Protein AF-A0A8K1GKR3-F1 (afdb_monomer_lite)

Organism: NCBI:txid364589

Foldseek 3Di:
DDDDDDPPDPPVVVVVVVVPQPPAQQLCVLQDDPVLQLVLLCLQVVDHCVDPSSNVSSVLLRVLCVVVQADKAWPPCSVVLSVLLVVLSVQLSVCRPVDDSNVSSNVSSVSSVVSSVPGDHQDDDDDDAFWANSNWIQRSRVRDIDTDLHYQEDDEAEDEDEAFDKDKDFQDDPHDDDPPWAKWKWWDAQEDDPPPVRTDTDDADPVCRRMRIDGGDGFTKMWMWTHDPVDTGHIYIYGYDYDDDDDDDDDDDDDPDPDDDDDDDDDDDDDDDDDDDDDDDDDDDDDDDDDDDPPDPDDDDDDDDDDPPPPPQFAQFQVPPDQPDAWAWGWHNHPPGGIYIFTFAQDDDPGRDTDQFDDDQADSDQQQDDLVCQQCKDDHRRHGIHRHLVVQQSSCVVAFDKDKDWDADPVRDIWIKIFSGWHFDDVVLQRFTATHDIDIRDDPQQCDPDQQAHLHRAHKFHLHRAREQAPDRLCVQQPHIGRGHVHHPDDPSHYHPSNPDDPDPPDDDDDDDDPDDFQQDDPVDQQCKDDDPVDDIRRHLVVQQSVCVVAFKKKKKWFQFLVRDIWIKIFSGWHFDDVVLQRFTATHDIDIRADPQADDPDQQRHLHRAHKFHLHRAREQDPDRLCVVQPHIGRHHVRYQADQSHPQQGHHHPRHGGGTPHMDMDMDHDDDD

Structure (mmCIF, N/CA/C/O backbone):
data_AF-A0A8K1GKR3-F1
#
_entry.id   AF-A0A8K1GKR3-F1
#
loop_
_atom_site.group_PDB
_atom_site.id
_atom_site.type_symbol
_atom_site.label_atom_id
_atom_site.label_alt_id
_atom_site.label_comp_id
_atom_site.label_asym_id
_atom_site.label_entity_id
_atom_site.label_seq_id
_atom_site.pdbx_PDB_ins_code
_atom_site.Cartn_x
_atom_site.Cartn_y
_atom_site.Cartn_z
_atom_site.occupancy
_atom_site.B_iso_or_equiv
_atom_site.auth_seq_id
_atom_site.auth_comp_id
_atom_site.auth_asym_id
_atom_site.auth_atom_id
_atom_site.pdbx_PDB_model_num
ATOM 1 N N . MET A 1 1 ? -9.584 47.065 54.182 1.00 30.50 1 MET A N 1
ATOM 2 C CA . MET A 1 1 ? -9.390 47.820 52.928 1.00 30.50 1 MET A CA 1
ATOM 3 C C . MET A 1 1 ? -9.698 46.890 51.773 1.00 30.50 1 MET A C 1
ATOM 5 O O . MET A 1 1 ? -9.042 45.868 51.638 1.00 30.50 1 MET A O 1
ATOM 9 N N . LEU A 1 2 ? -10.759 47.202 51.033 1.00 38.72 2 LEU A N 1
ATOM 10 C CA . LEU A 1 2 ? -11.121 46.535 49.786 1.00 38.72 2 LEU A CA 1
ATOM 11 C C . LEU A 1 2 ? -10.154 46.986 48.682 1.00 38.72 2 LEU A C 1
ATOM 13 O O . LEU A 1 2 ? -9.875 48.177 48.574 1.00 38.72 2 LEU A O 1
ATOM 17 N N . ALA A 1 3 ? -9.690 46.046 47.862 1.00 27.48 3 ALA A N 1
ATOM 18 C CA . ALA A 1 3 ? -9.060 46.302 46.568 1.00 27.48 3 ALA A CA 1
ATOM 19 C C . ALA A 1 3 ? -9.563 45.248 45.555 1.00 27.48 3 ALA A C 1
ATOM 21 O O . ALA A 1 3 ? -9.952 44.154 45.969 1.00 27.48 3 ALA A O 1
ATOM 22 N N . PRO A 1 4 ? -9.658 45.590 44.259 1.00 32.97 4 PRO A N 1
ATOM 23 C CA . PRO A 1 4 ? -10.808 45.244 43.431 1.00 32.97 4 PRO A CA 1
ATOM 24 C C . PRO A 1 4 ? -10.613 44.043 42.496 1.00 32.97 4 PRO A C 1
ATOM 26 O O . PRO A 1 4 ? -9.506 43.678 42.108 1.00 32.97 4 PRO A O 1
ATOM 29 N N . TRP A 1 5 ? -11.757 43.480 42.103 1.00 31.83 5 TRP A N 1
ATOM 30 C CA . TRP A 1 5 ? -11.972 42.526 41.013 1.00 31.83 5 TRP A CA 1
ATOM 31 C C . TRP A 1 5 ? -11.279 42.942 39.699 1.00 31.83 5 TRP A C 1
ATOM 33 O O . TRP A 1 5 ? -11.442 44.075 39.248 1.00 31.83 5 TRP A O 1
ATOM 43 N N . ASN A 1 6 ? -10.597 41.998 39.035 1.00 28.55 6 ASN A N 1
ATOM 44 C CA . ASN A 1 6 ? -10.108 42.140 37.658 1.00 28.55 6 ASN A CA 1
ATOM 45 C C . ASN A 1 6 ? -10.473 40.885 36.820 1.00 28.55 6 ASN A C 1
ATOM 47 O O . ASN A 1 6 ? -10.028 39.785 37.159 1.00 28.55 6 ASN A O 1
ATOM 51 N N . PRO A 1 7 ? -11.274 41.004 35.740 1.00 40.09 7 PRO A N 1
ATOM 52 C CA . PRO A 1 7 ? -11.783 39.878 34.960 1.00 40.09 7 PRO A CA 1
ATOM 53 C C . PRO A 1 7 ? -10.859 39.558 33.773 1.00 40.09 7 PRO A C 1
ATOM 55 O O . PRO A 1 7 ? -11.177 39.858 32.625 1.00 40.09 7 PRO A O 1
ATOM 58 N N . ARG A 1 8 ? -9.689 38.956 34.026 1.00 36.69 8 ARG A N 1
ATOM 59 C CA . ARG A 1 8 ? -8.776 38.489 32.959 1.00 36.69 8 ARG A CA 1
ATOM 60 C C . ARG A 1 8 ? -8.017 37.214 33.334 1.00 36.69 8 ARG A C 1
ATOM 62 O O . ARG A 1 8 ? -6.800 37.238 33.446 1.00 36.69 8 ARG A O 1
ATOM 69 N N . ASN A 1 9 ? -8.742 36.119 33.561 1.00 37.38 9 ASN A N 1
ATOM 70 C CA . ASN A 1 9 ? -8.345 34.735 33.240 1.00 37.38 9 ASN A CA 1
ATOM 71 C C . ASN A 1 9 ? -9.255 33.744 33.986 1.00 37.38 9 ASN A C 1
ATOM 73 O O . ASN A 1 9 ? -8.942 33.366 35.118 1.00 37.38 9 ASN A O 1
ATOM 77 N N . PRO A 1 10 ? -10.349 33.257 33.374 1.00 37.53 10 PRO A N 1
ATOM 78 C CA . PRO A 1 10 ? -11.106 32.145 33.952 1.00 37.53 10 PRO A CA 1
ATOM 79 C C . PRO A 1 10 ? -10.296 30.831 33.961 1.00 37.53 10 PRO A C 1
ATOM 81 O O . PRO A 1 10 ? -10.613 29.924 34.722 1.00 37.53 10 PRO A O 1
ATOM 84 N N . GLY A 1 11 ? -9.216 30.738 33.172 1.00 36.31 11 GLY A N 1
ATOM 85 C CA . GLY A 1 11 ? -8.363 29.548 33.095 1.00 36.31 11 GLY A CA 1
ATOM 86 C C . GLY A 1 11 ? -7.438 29.347 34.299 1.00 36.31 11 GLY A C 1
ATOM 87 O O . GLY A 1 11 ? -7.294 28.224 34.766 1.00 36.31 11 GLY A O 1
ATOM 88 N N . LEU A 1 12 ? -6.841 30.407 34.857 1.00 38.41 12 LEU A N 1
ATOM 89 C CA . LEU A 1 12 ? -5.806 30.244 35.891 1.00 38.41 12 LEU A CA 1
ATOM 90 C C . LEU A 1 12 ? -6.378 29.766 37.236 1.00 38.41 12 LEU A C 1
ATOM 92 O O . LEU A 1 12 ? -5.749 28.972 37.929 1.00 38.41 12 LEU A O 1
ATOM 96 N N . TRP A 1 13 ? -7.598 30.187 37.580 1.00 37.69 13 TRP A N 1
ATOM 97 C CA . TRP A 1 13 ? -8.272 29.749 38.806 1.00 37.69 13 TRP A CA 1
ATOM 98 C C . TRP A 1 13 ? -8.738 28.293 38.737 1.00 37.69 13 TRP A C 1
ATOM 100 O O . TRP A 1 13 ? -8.662 27.593 39.743 1.00 37.69 13 TRP A O 1
ATOM 110 N N . LEU A 1 14 ? -9.135 27.802 37.556 1.00 40.41 14 LEU A N 1
ATOM 111 C CA . LEU A 1 14 ? -9.423 26.379 37.350 1.00 40.41 14 LEU A CA 1
ATOM 112 C C . LEU A 1 14 ? -8.159 25.518 37.470 1.00 40.41 14 LEU A C 1
ATOM 114 O O . LEU A 1 14 ? -8.224 24.450 38.068 1.00 40.41 14 LEU A O 1
ATOM 118 N N . TRP A 1 15 ? -7.010 25.992 36.980 1.00 37.34 15 TRP A N 1
ATOM 119 C CA . TRP A 1 15 ? -5.732 25.279 37.097 1.00 37.34 15 TRP A CA 1
ATOM 120 C C . TRP A 1 15 ? -5.190 25.238 38.534 1.00 37.34 15 TRP A C 1
ATOM 122 O O . TRP A 1 15 ? -4.672 24.203 38.950 1.00 37.34 15 TRP A O 1
ATOM 132 N N . VAL A 1 16 ? -5.365 26.308 39.320 1.00 40.97 16 VAL A N 1
ATOM 133 C CA . VAL A 1 16 ? -4.982 26.345 40.748 1.00 40.97 16 VAL A CA 1
ATOM 134 C C . VAL A 1 16 ? -5.931 25.504 41.618 1.00 40.97 16 VAL A C 1
ATOM 136 O O . VAL A 1 16 ? -5.480 24.816 42.527 1.00 40.97 16 VAL A O 1
ATOM 139 N N . LEU A 1 17 ? -7.232 25.458 41.304 1.00 40.91 17 LEU A N 1
ATOM 140 C CA . LEU A 1 17 ? -8.172 24.521 41.943 1.00 40.91 17 LEU A CA 1
ATOM 141 C C . LEU A 1 17 ? -7.903 23.054 41.553 1.00 40.91 17 LEU A C 1
ATOM 143 O O . LEU A 1 17 ? -8.080 22.164 42.381 1.00 40.91 17 LEU A O 1
ATOM 147 N N . MET A 1 18 ? -7.437 22.798 40.325 1.00 38.41 18 MET A N 1
ATOM 148 C CA . MET A 1 18 ? -7.077 21.460 39.831 1.00 38.41 18 MET A CA 1
ATOM 149 C C . MET A 1 18 ? -5.752 20.931 40.402 1.00 38.41 18 MET A C 1
ATOM 151 O O . MET A 1 18 ? -5.595 19.722 40.514 1.00 38.41 18 MET A O 1
ATOM 155 N N . SER A 1 19 ? -4.819 21.799 40.807 1.00 37.34 19 SER A N 1
ATOM 156 C CA . SER A 1 19 ? -3.506 21.393 41.350 1.00 37.34 19 SER A CA 1
ATOM 157 C C . SER A 1 19 ? -3.509 21.092 42.858 1.00 37.34 19 SER A C 1
ATOM 159 O O . SER A 1 19 ? -2.529 20.560 43.375 1.00 37.34 19 SER A O 1
ATOM 161 N N . TYR A 1 20 ? -4.625 21.345 43.553 1.00 42.84 20 TYR A N 1
ATOM 162 C CA . TYR A 1 20 ? -4.854 20.934 44.948 1.00 42.84 20 TYR A CA 1
ATOM 163 C C . TYR A 1 20 ? -5.808 19.737 45.102 1.00 42.84 20 TYR A C 1
ATOM 165 O O . TYR A 1 20 ? -6.051 19.284 46.224 1.00 42.84 20 TYR A O 1
ATOM 173 N N . LEU A 1 21 ? -6.335 19.195 44.001 1.00 45.22 21 LEU A N 1
ATOM 174 C CA . LEU A 1 21 ? -7.170 17.997 44.016 1.00 45.22 21 LEU A CA 1
ATOM 175 C C . LEU A 1 21 ? -6.297 16.770 43.703 1.00 45.22 21 LEU A C 1
ATOM 177 O O . LEU A 1 21 ? -5.624 16.762 42.675 1.00 45.22 21 LEU A O 1
ATOM 181 N N . PRO A 1 22 ? -6.276 15.733 44.565 1.00 46.94 22 PRO A N 1
ATOM 182 C CA . PRO A 1 22 ? -5.574 14.492 44.252 1.00 46.94 22 PRO A CA 1
ATOM 183 C C . PRO A 1 22 ? -6.150 13.923 42.957 1.00 46.94 22 PRO A C 1
ATOM 185 O O . PRO A 1 22 ? -7.371 13.943 42.810 1.00 46.94 22 PRO A O 1
ATOM 188 N N . GLU A 1 23 ? -5.278 13.451 42.057 1.00 52.91 23 GLU A N 1
ATOM 189 C CA . GLU A 1 23 ? -5.589 12.781 40.785 1.00 52.91 23 GLU A CA 1
ATOM 190 C C . GLU A 1 23 ? -6.973 12.125 40.812 1.00 52.91 23 GLU A C 1
ATOM 192 O O . GLU A 1 23 ? -7.168 11.035 41.359 1.00 52.91 23 GLU A O 1
ATOM 197 N N . VAL A 1 24 ? -7.983 12.841 40.315 1.00 56.19 24 VAL A N 1
ATOM 198 C CA . VAL A 1 24 ? -9.355 12.378 40.474 1.00 56.19 24 VAL A CA 1
ATOM 199 C C . VAL A 1 24 ? -9.595 11.308 39.430 1.00 56.19 24 VAL A C 1
ATOM 201 O O . VAL A 1 24 ? -9.512 11.560 38.230 1.00 56.19 24 VAL A O 1
ATOM 204 N N . HIS A 1 25 ? -9.924 10.109 39.893 1.00 63.22 25 HIS A N 1
ATOM 205 C CA . HIS A 1 25 ? -10.201 9.000 39.004 1.00 63.22 25 HIS A CA 1
ATOM 206 C C . HIS A 1 25 ? -11.450 9.296 38.136 1.00 63.22 25 HIS A C 1
ATOM 208 O O . HIS A 1 25 ? -12.525 9.546 38.700 1.00 63.22 25 HIS A O 1
ATOM 214 N N . PRO A 1 26 ? -11.361 9.258 36.790 1.00 65.81 26 PRO A N 1
ATOM 215 C CA . PRO A 1 26 ? -12.406 9.792 35.907 1.00 65.81 26 PRO A CA 1
ATOM 216 C C . PRO A 1 26 ? -13.782 9.142 36.083 1.00 65.81 26 PRO A C 1
ATOM 218 O O . PRO A 1 26 ? -14.807 9.813 36.013 1.00 65.81 26 PRO A O 1
ATOM 221 N N . CYS A 1 27 ? -13.808 7.850 36.412 1.00 70.81 27 CYS A N 1
ATOM 222 C CA . CYS A 1 27 ? -15.052 7.103 36.576 1.00 70.81 27 CYS A CA 1
ATOM 223 C C . CYS A 1 27 ? -15.935 7.635 37.720 1.00 70.81 27 CYS A C 1
ATOM 225 O O . CYS A 1 27 ? -17.157 7.701 37.594 1.00 70.81 27 CYS A O 1
ATOM 227 N N . LEU A 1 28 ? -15.323 8.101 38.817 1.00 71.25 28 LEU A N 1
ATOM 228 C CA . LEU A 1 28 ? -16.062 8.722 39.921 1.00 71.25 28 LEU A CA 1
ATOM 229 C C . LEU A 1 28 ? -16.623 10.095 39.544 1.00 71.25 28 LEU A C 1
ATOM 231 O O . LEU A 1 28 ? -17.645 10.500 40.091 1.00 71.25 28 LEU A O 1
ATOM 235 N N . LEU A 1 29 ? -15.966 10.818 38.631 1.00 69.12 29 LEU A N 1
ATOM 236 C CA . LEU A 1 29 ? -16.455 12.104 38.130 1.00 69.12 29 LEU A CA 1
ATOM 237 C C . LEU A 1 29 ? -17.668 11.943 37.214 1.00 69.12 29 LEU A C 1
ATOM 239 O O . LEU A 1 29 ? -18.506 12.841 37.183 1.00 69.12 29 LEU A O 1
ATOM 243 N N . CYS A 1 30 ? -17.803 10.809 36.520 1.00 70.12 30 CYS A N 1
ATOM 244 C CA . CYS A 1 30 ? -18.956 10.566 35.652 1.00 70.12 30 CYS A CA 1
ATOM 245 C C . CYS A 1 30 ? -20.280 10.447 36.423 1.00 70.12 30 CYS A C 1
ATOM 247 O O . CYS A 1 30 ? -21.339 10.690 35.841 1.00 70.12 30 CYS A O 1
ATOM 249 N N . PHE A 1 31 ? -20.227 10.059 37.704 1.00 69.38 31 PHE A N 1
ATOM 250 C CA . PHE A 1 31 ? -21.412 9.665 38.477 1.00 69.38 31 PHE A CA 1
ATOM 251 C C . PHE A 1 31 ? -21.577 10.381 39.824 1.00 69.38 31 PHE A C 1
ATOM 253 O O . PHE A 1 31 ? -22.668 10.339 40.386 1.00 69.38 31 PHE A O 1
ATOM 260 N N . GLY A 1 32 ? -20.553 11.087 40.317 1.00 66.75 32 GLY A N 1
ATOM 261 C CA . GLY A 1 32 ? -20.616 11.842 41.568 1.00 66.75 32 GLY A CA 1
ATOM 262 C C . GLY A 1 32 ? -19.742 13.098 41.557 1.00 66.75 32 GLY A C 1
ATOM 263 O O . GLY A 1 32 ? -18.604 13.111 41.076 1.00 66.75 32 GLY A O 1
ATOM 264 N N . SER A 1 33 ? -20.256 14.182 42.134 1.00 67.00 33 SER A N 1
ATOM 265 C CA . SER A 1 33 ? -19.525 15.449 42.227 1.00 67.00 33 SER A CA 1
ATOM 266 C C . SER A 1 33 ? -18.363 15.369 43.226 1.00 67.00 33 SER A C 1
ATOM 268 O O . SER A 1 33 ? -18.388 14.609 44.197 1.00 67.00 33 SER A O 1
ATOM 270 N N . VAL A 1 34 ? -17.352 16.221 43.032 1.00 70.88 34 VAL A N 1
ATOM 271 C CA . VAL A 1 34 ? -16.257 16.418 44.005 1.00 70.88 34 VAL A CA 1
ATOM 272 C C . VAL A 1 34 ? -16.812 16.790 45.389 1.00 70.88 34 VAL A C 1
ATOM 274 O O . VAL A 1 34 ? -16.320 16.313 46.410 1.00 70.88 34 VAL A O 1
ATOM 277 N N . LEU A 1 35 ? -17.894 17.576 45.416 1.00 71.88 35 LEU A N 1
ATOM 278 C CA . LEU A 1 35 ? -18.582 18.019 46.629 1.00 71.88 35 LEU A CA 1
ATOM 279 C C . LEU A 1 35 ? -19.182 16.860 47.434 1.00 71.88 35 LEU A C 1
ATOM 281 O O . LEU A 1 35 ? -19.072 16.859 48.656 1.00 71.88 35 LEU A O 1
ATOM 285 N N . GLN A 1 36 ? -19.789 15.869 46.778 1.00 74.00 36 GLN A N 1
ATOM 286 C CA . GLN A 1 36 ? -20.365 14.704 47.464 1.00 74.00 36 GLN A CA 1
ATOM 287 C C . GLN A 1 36 ? -19.289 13.873 48.174 1.00 74.00 36 GLN A C 1
ATOM 289 O O . GLN A 1 36 ? -19.472 13.496 49.327 1.00 74.00 36 GLN A O 1
ATOM 294 N N . ARG A 1 37 ? -18.126 13.668 47.544 1.00 76.38 37 ARG A N 1
ATOM 295 C CA . ARG A 1 37 ? -17.004 12.937 48.163 1.00 76.38 37 ARG A CA 1
ATOM 296 C C . ARG A 1 37 ? -16.386 13.697 49.335 1.00 76.38 37 ARG A C 1
ATOM 298 O O . ARG A 1 37 ? -16.049 13.100 50.353 1.00 76.38 37 ARG A O 1
ATOM 305 N N . ALA A 1 38 ? -16.265 15.018 49.205 1.00 77.38 38 ALA A N 1
ATOM 306 C CA . ALA A 1 38 ? -15.766 15.866 50.283 1.00 77.38 38 ALA A CA 1
ATOM 307 C C . ALA A 1 38 ? -16.698 15.859 51.507 1.00 77.38 38 ALA A C 1
ATOM 309 O O . ALA A 1 38 ? -16.201 15.864 52.635 1.00 77.38 38 ALA A O 1
ATOM 310 N N . ARG A 1 39 ? -18.023 15.812 51.285 1.00 79.75 39 ARG A N 1
ATOM 311 C CA . ARG A 1 39 ? -19.028 15.644 52.349 1.00 79.75 39 ARG A CA 1
ATOM 312 C C . ARG A 1 39 ? -18.885 14.289 53.032 1.00 79.75 39 ARG A C 1
ATOM 314 O O . ARG A 1 39 ? -18.641 14.282 54.226 1.00 79.75 39 ARG A O 1
ATOM 321 N N . LEU A 1 40 ? -18.862 13.193 52.272 1.00 79.56 40 LEU A N 1
ATOM 322 C CA . LEU A 1 40 ? -18.666 11.846 52.819 1.00 79.56 40 LEU A CA 1
ATOM 323 C C . LEU A 1 40 ? -17.416 11.754 53.712 1.00 79.56 40 LEU A C 1
ATOM 325 O O . LEU A 1 40 ? -17.492 11.294 54.844 1.00 79.56 40 LEU A O 1
ATOM 329 N N . CYS A 1 41 ? -16.265 12.257 53.250 1.00 82.62 41 CYS A N 1
ATOM 330 C CA . CYS A 1 41 ? -15.050 12.243 54.070 1.00 82.62 41 CYS A CA 1
ATOM 331 C C . CYS A 1 41 ? -15.140 13.132 55.310 1.00 82.62 41 CYS A C 1
ATOM 333 O O . CYS A 1 41 ? -14.573 12.786 56.344 1.00 82.62 41 CYS A O 1
ATOM 335 N N . ARG A 1 42 ? -15.848 14.262 55.239 1.00 83.31 42 ARG A N 1
ATOM 336 C CA . ARG A 1 42 ? -16.098 15.104 56.413 1.00 83.31 42 ARG A CA 1
ATOM 337 C C . ARG A 1 42 ? -17.008 14.389 57.408 1.00 83.31 42 ARG A C 1
ATOM 339 O O . ARG A 1 42 ? -16.738 14.450 58.597 1.00 83.31 42 ARG A O 1
ATOM 346 N N . ASP A 1 43 ? -18.028 13.690 56.932 1.00 81.69 43 ASP A N 1
ATOM 347 C CA . ASP A 1 43 ? -19.003 13.013 57.785 1.00 81.69 43 ASP A CA 1
ATOM 348 C C . ASP A 1 43 ? -18.397 11.735 58.418 1.00 81.69 43 ASP A C 1
ATOM 350 O O . ASP A 1 43 ? -18.752 11.364 59.533 1.00 81.69 43 ASP A O 1
ATOM 354 N N . ILE A 1 44 ? -17.394 11.121 57.772 1.00 79.88 44 ILE A N 1
ATOM 355 C CA . ILE A 1 44 ? -16.611 9.997 58.319 1.00 79.88 44 ILE A CA 1
ATOM 356 C C . ILE A 1 44 ? -15.532 10.452 59.309 1.00 79.88 44 ILE A C 1
ATOM 358 O O . ILE A 1 44 ? -15.322 9.814 60.337 1.00 79.88 44 ILE A O 1
ATOM 362 N N . THR A 1 45 ? -14.804 11.525 58.991 1.00 80.50 45 THR A N 1
ATOM 363 C CA . THR A 1 45 ? -13.650 11.965 59.799 1.00 80.50 45 THR A CA 1
ATOM 364 C C . THR A 1 45 ? -14.009 13.011 60.851 1.00 80.50 45 THR A C 1
ATOM 366 O O . THR A 1 45 ? -13.222 13.248 61.760 1.00 80.50 45 THR A O 1
ATOM 369 N N . GLY A 1 46 ? -15.166 13.669 60.725 1.00 79.12 46 GLY A N 1
ATOM 370 C CA . GLY A 1 46 ? -15.550 14.844 61.512 1.00 79.12 46 GLY A CA 1
ATOM 371 C C . GLY A 1 46 ? -14.728 16.104 61.199 1.00 79.12 46 GLY A C 1
ATOM 372 O O . GLY A 1 46 ? -14.840 17.099 61.911 1.00 79.12 46 GLY A O 1
ATOM 373 N N . LEU A 1 47 ? -13.875 16.073 60.167 1.00 79.06 47 LEU A N 1
ATOM 374 C CA . LEU A 1 47 ? -12.812 17.056 59.937 1.00 79.06 47 LEU A CA 1
ATOM 375 C C . LEU A 1 47 ? -12.970 17.763 58.581 1.00 79.06 47 LEU A C 1
ATOM 377 O O . LEU A 1 47 ? -13.551 17.229 57.638 1.00 79.06 47 LEU A O 1
ATOM 381 N N . PHE A 1 48 ? -12.463 18.994 58.479 1.00 76.31 48 PHE A N 1
ATOM 382 C CA . PHE A 1 48 ? -12.542 19.811 57.261 1.00 76.31 48 PHE A CA 1
ATOM 383 C C . PHE A 1 48 ? -11.457 19.447 56.229 1.00 76.31 48 PHE A C 1
ATOM 385 O O . PHE A 1 48 ? -10.468 18.790 56.549 1.00 76.31 48 PHE A O 1
ATOM 392 N N . VAL A 1 49 ? -11.641 19.916 54.989 1.00 66.00 49 VAL A N 1
ATOM 393 C CA . VAL A 1 49 ? -10.893 19.516 53.775 1.00 66.00 49 VAL A CA 1
ATOM 394 C C . VAL A 1 49 ? -9.365 19.645 53.887 1.00 66.00 49 VAL A C 1
ATOM 396 O O . VAL A 1 49 ? -8.627 18.871 53.276 1.00 66.00 49 VAL A O 1
ATOM 399 N N . ASP A 1 50 ? -8.865 20.583 54.691 1.00 69.94 50 ASP A N 1
ATOM 400 C CA . ASP A 1 50 ? -7.424 20.815 54.835 1.00 69.94 50 ASP A CA 1
ATOM 401 C C . ASP A 1 50 ? -6.723 19.856 55.804 1.00 69.94 50 ASP A C 1
ATOM 403 O O . ASP A 1 50 ? -5.492 19.750 55.775 1.00 69.94 50 ASP A O 1
ATOM 407 N N . HIS A 1 51 ? -7.486 19.119 56.617 1.00 79.50 51 HIS A N 1
ATOM 408 C CA . HIS A 1 51 ? -6.941 18.220 57.625 1.00 79.50 51 HIS A CA 1
ATOM 409 C C . HIS A 1 51 ? -6.292 16.971 56.986 1.00 79.50 51 HIS A C 1
ATOM 411 O O . HIS A 1 51 ? -6.880 16.377 56.075 1.00 79.50 51 HIS A O 1
ATOM 417 N N . PRO A 1 52 ? -5.120 16.502 57.469 1.00 81.38 52 PRO A N 1
ATOM 418 C CA . PRO A 1 52 ? -4.418 15.345 56.900 1.00 81.38 52 PRO A CA 1
ATOM 419 C C . PRO A 1 52 ? -5.284 14.085 56.762 1.00 81.38 52 PRO A C 1
ATOM 421 O O . PRO A 1 52 ? -5.275 13.453 55.710 1.00 81.38 52 PRO A O 1
ATOM 424 N N . GLN A 1 53 ? -6.093 13.776 57.781 1.00 76.94 53 GLN A N 1
ATOM 425 C CA . GLN A 1 53 ? -7.008 12.624 57.774 1.00 76.94 53 GLN A CA 1
ATOM 426 C C . GLN A 1 53 ? -8.148 12.757 56.747 1.00 76.94 53 GLN A C 1
ATOM 428 O O . GLN A 1 53 ? -8.572 11.762 56.164 1.00 76.94 53 GLN A O 1
ATOM 433 N N . HIS A 1 54 ? -8.622 13.979 56.464 1.00 83.00 54 HIS A N 1
ATOM 434 C CA . HIS A 1 54 ? -9.626 14.208 55.415 1.00 83.00 54 HIS A CA 1
ATOM 435 C C . HIS A 1 54 ? -9.022 13.963 54.027 1.00 83.00 54 HIS A C 1
ATOM 437 O O . HIS A 1 54 ? -9.591 13.236 53.209 1.00 83.00 54 HIS A O 1
ATOM 443 N N . LYS A 1 55 ? -7.802 14.468 53.797 1.00 80.19 55 LYS A N 1
ATOM 444 C CA . LYS A 1 55 ? -7.032 14.202 52.570 1.00 80.19 55 LYS A CA 1
ATOM 445 C C . LYS A 1 55 ? -6.730 12.715 52.391 1.00 80.19 55 LYS A C 1
ATOM 447 O O . LYS A 1 55 ? -6.780 12.213 51.270 1.00 80.19 55 LYS A O 1
ATOM 452 N N . GLU A 1 56 ? -6.434 12.005 53.473 1.00 82.50 56 GLU A N 1
ATOM 453 C CA . GLU A 1 56 ? -6.210 10.559 53.457 1.00 82.50 56 GLU A CA 1
ATOM 454 C C . GLU A 1 56 ? -7.483 9.781 53.100 1.00 82.50 56 GLU A C 1
ATOM 456 O O . GLU A 1 56 ? -7.432 8.909 52.233 1.00 82.50 56 GLU A O 1
ATOM 461 N N . CYS A 1 57 ? -8.638 10.174 53.647 1.00 84.00 57 CYS A N 1
ATOM 462 C CA . CYS A 1 57 ? -9.936 9.629 53.245 1.00 84.00 57 CYS A CA 1
ATOM 463 C C . CYS A 1 57 ? -10.210 9.828 51.744 1.00 84.00 57 CYS A C 1
ATOM 465 O O . CYS A 1 57 ? -10.580 8.882 51.046 1.00 84.00 57 CYS A O 1
ATOM 467 N N . LEU A 1 58 ? -9.959 11.030 51.210 1.00 79.69 58 LEU A N 1
ATOM 468 C CA . LEU A 1 58 ? -10.136 11.302 49.780 1.00 79.69 58 LEU A CA 1
ATOM 469 C C . LEU A 1 58 ? -9.228 10.418 48.910 1.00 79.69 58 LEU A C 1
ATOM 471 O O . LEU A 1 58 ? -9.685 9.879 47.901 1.00 79.69 58 LEU A O 1
ATOM 475 N N . ARG A 1 59 ? -7.963 10.216 49.309 1.00 81.81 59 ARG A N 1
ATOM 476 C CA . ARG A 1 59 ? -7.047 9.294 48.612 1.00 81.81 59 ARG A CA 1
ATOM 477 C C . ARG A 1 59 ? -7.514 7.844 48.697 1.00 81.81 59 ARG A C 1
ATOM 479 O O . ARG A 1 59 ? -7.391 7.125 47.709 1.00 81.81 59 ARG A O 1
ATOM 486 N N . ALA A 1 60 ? -8.057 7.417 49.836 1.00 83.00 60 ALA A N 1
ATOM 487 C CA . ALA A 1 60 ? -8.594 6.069 50.005 1.00 83.00 60 ALA A CA 1
ATOM 488 C C . ALA A 1 60 ? -9.763 5.809 49.042 1.00 83.00 60 ALA A C 1
ATOM 490 O O . ALA A 1 60 ? -9.769 4.787 48.358 1.00 83.00 60 ALA A O 1
ATOM 491 N N . ILE A 1 61 ? -10.687 6.768 48.900 1.00 79.56 61 ILE A N 1
ATOM 492 C CA . ILE A 1 61 ? -11.794 6.693 47.930 1.00 79.56 61 ILE A CA 1
ATOM 493 C C . ILE A 1 61 ? -11.264 6.609 46.491 1.00 79.56 61 ILE A C 1
ATOM 495 O O . ILE A 1 61 ? -11.711 5.766 45.713 1.00 79.56 61 ILE A O 1
ATOM 499 N N . VAL A 1 62 ? -10.292 7.454 46.128 1.00 78.06 62 VAL A N 1
ATOM 500 C CA . VAL A 1 62 ? -9.678 7.434 44.789 1.00 78.06 62 VAL A CA 1
ATOM 501 C C . VAL A 1 62 ? -9.019 6.082 44.514 1.00 78.06 62 VAL A C 1
ATOM 503 O O . VAL A 1 62 ? -9.287 5.474 43.478 1.00 78.06 62 VAL A O 1
ATOM 506 N N . ASN A 1 63 ? -8.216 5.571 45.448 1.00 81.31 63 ASN A N 1
ATOM 507 C CA . ASN A 1 63 ? -7.546 4.280 45.305 1.00 81.31 63 ASN A CA 1
ATOM 508 C C . ASN A 1 63 ? -8.541 3.119 45.186 1.00 81.31 63 ASN A C 1
ATOM 510 O O . ASN A 1 63 ? -8.372 2.278 44.305 1.00 81.31 63 ASN A O 1
ATOM 514 N N . ALA A 1 64 ? -9.604 3.115 45.994 1.00 79.81 64 ALA A N 1
ATOM 515 C CA . ALA A 1 64 ? -10.668 2.115 45.919 1.00 79.81 64 ALA A CA 1
ATOM 516 C C . ALA A 1 64 ? -11.431 2.158 44.583 1.00 79.81 64 ALA A C 1
ATOM 518 O O . ALA A 1 64 ? -11.968 1.146 44.147 1.00 79.81 64 ALA A O 1
ATOM 519 N N . SER A 1 65 ? -11.452 3.307 43.899 1.00 76.75 65 SER A N 1
ATOM 520 C CA . SER A 1 65 ? -12.140 3.470 42.613 1.00 76.75 65 SER A CA 1
ATOM 521 C C . SER A 1 65 ? -11.312 3.119 41.376 1.00 76.75 65 SER A C 1
ATOM 523 O O . SER A 1 65 ? -11.880 3.004 40.291 1.00 76.75 65 SER A O 1
ATOM 525 N N . LYS A 1 66 ? -9.995 2.909 41.516 1.00 79.19 66 LYS A N 1
ATOM 526 C CA . LYS A 1 66 ? -9.108 2.521 40.402 1.00 79.19 66 LYS A CA 1
ATOM 527 C C . LYS A 1 66 ? -9.599 1.291 39.621 1.00 79.19 66 LYS A C 1
ATOM 529 O O . LYS A 1 66 ? -9.571 1.338 38.393 1.00 79.19 66 LYS A O 1
ATOM 534 N N . PRO A 1 67 ? -10.124 0.224 40.258 1.00 79.00 67 PRO A N 1
ATOM 535 C CA . PRO A 1 67 ? -10.678 -0.920 39.531 1.00 79.00 67 PRO A CA 1
ATOM 536 C C . PRO A 1 67 ? -11.853 -0.564 38.610 1.00 79.00 67 PRO A C 1
ATOM 538 O O . PRO A 1 67 ? -12.120 -1.290 37.660 1.00 79.00 67 PRO A O 1
ATOM 541 N N . LEU A 1 68 ? -12.548 0.553 38.854 1.00 75.38 68 LEU A N 1
ATOM 542 C CA . LEU A 1 68 ? -13.713 0.966 38.072 1.00 75.38 68 LEU A CA 1
ATOM 543 C C . LEU A 1 68 ? -13.338 1.615 36.722 1.00 75.38 68 LEU A C 1
ATOM 545 O O . LEU A 1 68 ? -14.214 1.860 35.895 1.00 75.38 68 LEU A O 1
ATOM 549 N N . ALA A 1 69 ? -12.052 1.899 36.466 1.00 70.25 69 ALA A N 1
ATOM 550 C CA . ALA A 1 69 ? -11.593 2.594 35.251 1.00 70.25 69 ALA A CA 1
ATOM 551 C C . ALA A 1 69 ? -11.878 1.815 33.971 1.00 70.25 69 ALA A C 1
ATOM 553 O O . ALA A 1 69 ? -12.233 2.389 32.944 1.00 70.25 69 ALA A O 1
ATOM 554 N N . SER A 1 70 ? -11.700 0.500 34.049 1.00 72.31 70 SER A N 1
ATOM 555 C CA . SER A 1 70 ? -11.812 -0.421 32.923 1.00 72.31 70 SER A CA 1
ATOM 556 C C . SER A 1 70 ? -13.257 -0.823 32.622 1.00 72.31 70 SER A C 1
ATOM 558 O O . SER A 1 70 ? -13.496 -1.582 31.683 1.00 72.31 70 SER A O 1
ATOM 560 N N . ILE A 1 71 ? -14.231 -0.319 33.388 1.00 76.69 71 ILE A N 1
ATOM 561 C CA . ILE A 1 71 ? -15.637 -0.661 33.196 1.00 76.69 71 ILE A CA 1
ATOM 562 C C . ILE A 1 71 ? -16.158 -0.045 31.900 1.00 76.69 71 ILE A C 1
ATOM 564 O O . ILE A 1 71 ? -16.038 1.158 31.640 1.00 76.69 71 ILE A O 1
ATOM 568 N N . THR A 1 72 ? -16.815 -0.903 31.127 1.00 78.56 72 THR A N 1
ATOM 569 C CA . THR A 1 72 ? -17.600 -0.546 29.951 1.00 78.56 72 THR A CA 1
ATOM 570 C C . THR A 1 72 ? -18.998 -1.137 30.089 1.00 78.56 72 THR A C 1
ATOM 572 O O . THR A 1 72 ? -19.148 -2.284 30.508 1.00 78.56 72 THR A O 1
ATOM 575 N N . VAL A 1 73 ? -20.024 -0.343 29.780 1.00 78.75 73 VAL A N 1
ATOM 576 C CA . VAL A 1 73 ? -21.441 -0.759 29.839 1.00 78.75 73 VAL A CA 1
ATOM 577 C C . VAL A 1 73 ? -22.166 -0.356 28.560 1.00 78.75 73 VAL A C 1
ATOM 579 O O . VAL A 1 73 ? -21.714 0.555 27.866 1.00 78.75 73 VAL A O 1
ATOM 582 N N . GLY A 1 74 ? -23.267 -1.025 28.217 1.00 79.50 74 GLY A N 1
ATOM 583 C CA . GLY A 1 74 ? -24.018 -0.720 26.995 1.00 79.50 74 GLY A CA 1
ATOM 584 C C . GLY A 1 74 ? -24.690 0.658 27.012 1.00 79.50 74 GLY A C 1
ATOM 585 O O . GLY A 1 74 ? -24.906 1.252 28.069 1.00 79.50 74 GLY A O 1
ATOM 586 N N . LEU A 1 75 ? -25.052 1.164 25.824 1.00 68.00 75 LEU A N 1
ATOM 587 C CA . LEU A 1 75 ? -25.665 2.487 25.605 1.00 68.00 75 LEU A CA 1
ATOM 588 C C . LEU A 1 75 ? -26.840 2.808 26.553 1.00 68.00 75 LEU A C 1
ATOM 590 O O . LEU A 1 75 ? -26.975 3.951 26.985 1.00 68.00 75 LEU A O 1
ATOM 594 N N . GLY A 1 76 ? -27.668 1.815 26.890 1.00 71.19 76 GLY A N 1
ATOM 595 C CA . GLY A 1 76 ? -28.852 1.980 27.745 1.00 71.19 76 GLY A CA 1
ATOM 596 C C . GLY A 1 76 ? -28.603 1.889 29.255 1.00 71.19 76 GLY A C 1
ATOM 597 O O . GLY A 1 76 ? -29.517 2.140 30.029 1.00 71.19 76 GLY A O 1
ATOM 598 N N . GLN A 1 77 ? -27.389 1.549 29.694 1.00 76.06 77 GLN A N 1
ATOM 599 C CA . GLN A 1 77 ? -27.115 1.158 31.087 1.00 76.06 77 GLN A CA 1
ATOM 600 C C . GLN A 1 77 ? -26.352 2.205 31.895 1.00 76.06 77 GLN A C 1
ATOM 602 O O . GLN A 1 77 ? -25.953 1.955 33.031 1.00 76.06 77 GLN A O 1
ATOM 607 N N . ARG A 1 78 ? -26.128 3.393 31.326 1.00 77.81 78 ARG A N 1
ATOM 608 C CA . ARG A 1 78 ? -25.420 4.475 32.022 1.00 77.81 78 ARG A CA 1
ATOM 609 C C . ARG A 1 78 ? -26.109 4.859 33.334 1.00 77.81 78 ARG A C 1
ATOM 611 O O . ARG A 1 78 ? -25.421 5.063 34.329 1.00 77.81 78 ARG A O 1
ATOM 618 N N . GLU A 1 79 ? -27.435 4.968 33.327 1.00 80.00 79 GLU A N 1
ATOM 619 C CA . GLU A 1 79 ? -28.192 5.329 34.531 1.00 80.00 79 GLU A CA 1
ATOM 620 C C . GLU A 1 79 ? -28.167 4.206 35.569 1.00 80.00 79 GLU A C 1
ATOM 622 O O . GLU A 1 79 ? -27.960 4.470 36.746 1.00 80.00 79 GLU A O 1
ATOM 627 N N . GLU A 1 80 ? -28.255 2.945 35.147 1.00 85.00 80 GLU A N 1
ATOM 628 C CA . GLU A 1 80 ? -28.149 1.805 36.062 1.00 85.00 80 GLU A CA 1
ATOM 629 C C . GLU A 1 80 ? -26.756 1.724 36.709 1.00 85.00 80 GLU A C 1
ATOM 631 O O . GLU A 1 80 ? -26.630 1.536 37.918 1.00 85.00 80 GLU A O 1
ATOM 636 N N . LEU A 1 81 ? -25.699 1.979 35.929 1.00 81.38 81 LEU A N 1
ATOM 637 C CA . LEU A 1 81 ? -24.338 2.113 36.446 1.00 81.38 81 LEU A CA 1
ATOM 638 C C . LEU A 1 81 ? -24.219 3.267 37.455 1.00 81.38 81 LEU A C 1
ATOM 640 O O . LEU A 1 81 ? -23.564 3.113 38.487 1.00 81.38 81 LEU A O 1
ATOM 644 N N . ARG A 1 82 ? -24.867 4.407 37.184 1.00 81.75 82 ARG A N 1
ATOM 645 C CA . ARG A 1 82 ? -24.912 5.551 38.106 1.00 81.75 82 ARG A CA 1
ATOM 646 C C . ARG A 1 82 ? -25.562 5.161 39.431 1.00 81.75 82 ARG A C 1
ATOM 648 O O . ARG A 1 82 ? -24.983 5.436 40.478 1.00 81.75 82 ARG A O 1
ATOM 655 N N . GLU A 1 83 ? -26.716 4.501 39.391 1.00 84.81 83 GLU A N 1
ATOM 656 C CA . GLU A 1 83 ? -27.425 4.034 40.588 1.00 84.81 83 GLU A CA 1
ATOM 657 C C . GLU A 1 83 ? -26.575 3.045 41.401 1.00 84.81 83 GLU A C 1
ATOM 659 O O . GLU A 1 83 ? -26.440 3.204 42.613 1.00 84.81 83 GLU A O 1
ATOM 664 N N . ILE A 1 84 ? -25.909 2.083 40.747 1.00 86.81 84 ILE A N 1
ATOM 665 C CA . ILE A 1 84 ? -25.012 1.117 41.410 1.00 86.81 84 ILE A CA 1
ATOM 666 C C . ILE A 1 84 ? -23.882 1.825 42.170 1.00 86.81 84 ILE A C 1
ATOM 668 O O . ILE A 1 84 ? -23.587 1.474 43.315 1.00 86.81 84 ILE A O 1
ATOM 672 N N . VAL A 1 85 ? -23.238 2.811 41.539 1.00 81.75 85 VAL A N 1
ATOM 673 C CA . VAL A 1 85 ? -22.123 3.555 42.145 1.00 81.75 85 VAL A CA 1
ATOM 674 C C . VAL A 1 85 ? -22.609 4.437 43.297 1.00 81.75 85 VAL A C 1
ATOM 676 O O . VAL A 1 85 ? -21.940 4.515 44.328 1.00 81.75 85 VAL A O 1
ATOM 679 N N . MET A 1 86 ? -23.768 5.083 43.153 1.00 81.06 86 MET A N 1
ATOM 680 C CA . MET A 1 86 ? -24.318 5.966 44.186 1.00 81.06 86 MET A CA 1
ATOM 681 C C . MET A 1 86 ? -24.805 5.194 45.419 1.00 81.06 86 MET A C 1
ATOM 683 O O . MET A 1 86 ? -24.514 5.611 46.538 1.00 81.06 86 MET A O 1
ATOM 687 N N . ASP A 1 87 ? -25.456 4.045 45.234 1.00 85.31 87 ASP A N 1
ATOM 688 C CA . ASP A 1 87 ? -25.883 3.162 46.330 1.00 85.31 87 ASP A CA 1
ATOM 689 C C . ASP A 1 87 ? -24.685 2.629 47.139 1.00 85.31 87 ASP A C 1
ATOM 691 O O . ASP A 1 87 ? -24.690 2.604 48.370 1.00 85.31 87 ASP A O 1
ATOM 695 N N . ALA A 1 88 ? -23.591 2.289 46.453 1.00 84.88 88 ALA A N 1
ATOM 696 C CA . ALA A 1 88 ? -22.359 1.860 47.106 1.00 84.88 88 ALA A CA 1
ATOM 697 C C . ALA A 1 88 ? -21.719 2.976 47.951 1.00 84.88 88 ALA A C 1
ATOM 699 O O . ALA A 1 88 ? -21.242 2.709 49.053 1.00 84.88 88 ALA A O 1
ATOM 700 N N . LEU A 1 89 ? -21.733 4.226 47.468 1.00 79.44 89 LEU A N 1
ATOM 701 C CA . LEU A 1 89 ? -21.253 5.380 48.238 1.00 79.44 89 LEU A CA 1
ATOM 702 C C . LEU A 1 89 ? -22.113 5.633 49.483 1.00 79.44 89 LEU A C 1
ATOM 704 O O . LEU A 1 89 ? -21.560 5.909 50.546 1.00 79.44 89 LEU A O 1
ATOM 708 N N . TYR A 1 90 ? -23.435 5.479 49.373 1.00 82.75 90 TYR A N 1
ATOM 709 C CA . TYR A 1 90 ? -24.351 5.604 50.509 1.00 82.75 90 TYR A CA 1
ATOM 710 C C . TYR A 1 90 ? -24.102 4.525 51.578 1.00 82.75 90 TYR A C 1
ATOM 712 O O . TYR A 1 90 ? -24.055 4.823 52.770 1.00 82.75 90 TYR A O 1
ATOM 720 N N . SER A 1 91 ? -23.826 3.280 51.169 1.00 84.88 91 SER A N 1
ATOM 721 C CA . SER A 1 91 ? -23.484 2.199 52.109 1.00 84.88 91 SER A CA 1
ATOM 722 C C . SER A 1 91 ? -22.202 2.472 52.912 1.00 84.88 91 SER A C 1
ATOM 724 O O . SER A 1 91 ? -22.099 2.059 54.071 1.00 84.88 91 SER A O 1
ATOM 726 N N . VAL A 1 92 ? -21.222 3.175 52.328 1.00 84.62 92 VAL A N 1
ATOM 727 C CA . VAL A 1 92 ? -19.999 3.585 53.043 1.00 84.62 92 VAL A CA 1
ATOM 728 C C . VAL A 1 92 ? -20.325 4.609 54.132 1.00 84.62 92 VAL A C 1
ATOM 730 O O . VAL A 1 92 ? -19.775 4.517 55.229 1.00 84.62 92 VAL A O 1
ATOM 733 N N . GLU A 1 93 ? -21.234 5.545 53.851 1.00 80.56 93 GLU A N 1
ATOM 734 C CA . GLU A 1 93 ? -21.708 6.547 54.813 1.00 80.56 93 GLU A CA 1
ATOM 735 C C . GLU A 1 93 ? -22.405 5.889 56.013 1.00 80.56 93 GLU A C 1
ATOM 737 O O . GLU A 1 93 ? -22.058 6.160 57.161 1.00 80.56 93 GLU A O 1
ATOM 742 N N . GLU A 1 94 ? -23.315 4.943 55.765 1.00 83.81 94 GLU A N 1
ATOM 743 C CA . GLU A 1 94 ? -24.087 4.249 56.810 1.00 83.81 94 GLU A CA 1
ATOM 744 C C . GLU A 1 94 ? -23.213 3.410 57.767 1.00 83.81 94 GLU A C 1
ATOM 746 O O . GLU A 1 94 ? -23.534 3.210 58.947 1.00 83.81 94 GLU A O 1
ATOM 751 N N . LYS A 1 95 ? -22.090 2.893 57.257 1.00 82.38 95 LYS A N 1
ATOM 752 C CA . LYS A 1 95 ? -21.131 2.073 58.014 1.00 82.38 95 LYS A CA 1
ATOM 753 C C . LYS A 1 95 ? -20.064 2.903 58.733 1.00 82.38 95 LYS A C 1
ATOM 755 O O . LYS A 1 95 ? -19.233 2.328 59.445 1.00 82.38 95 LYS A O 1
ATOM 760 N N . SER A 1 96 ? -20.101 4.229 58.590 1.00 72.06 96 SER A N 1
ATOM 761 C CA . SER A 1 96 ? -19.236 5.154 59.318 1.00 72.06 96 SER A CA 1
ATOM 762 C C . SER A 1 96 ? -19.334 4.919 60.831 1.00 72.06 96 SER A C 1
ATOM 764 O O . SER A 1 96 ? -20.422 4.782 61.389 1.00 72.06 96 SER A O 1
ATOM 766 N N . GLY A 1 97 ? -18.184 4.785 61.497 1.00 71.94 97 GLY A N 1
ATOM 767 C CA . GLY A 1 97 ? -18.087 4.498 62.935 1.00 71.94 97 GLY A CA 1
ATOM 768 C C . GLY A 1 97 ? -18.342 3.041 63.355 1.00 71.94 97 GLY A C 1
ATOM 769 O O . GLY A 1 97 ? -18.092 2.709 64.511 1.00 71.94 97 GLY A O 1
ATOM 770 N N . LYS A 1 98 ? -18.791 2.155 62.449 1.00 81.44 98 LYS A N 1
ATOM 771 C CA . LYS A 1 98 ? -19.020 0.717 62.727 1.00 81.44 98 LYS A CA 1
ATOM 772 C C . LYS A 1 98 ? -17.908 -0.199 62.199 1.00 81.44 98 LYS A C 1
ATOM 774 O O . LYS A 1 98 ? -17.712 -1.284 62.736 1.00 81.44 98 LYS A O 1
ATOM 779 N N . LYS A 1 99 ? -17.207 0.214 61.139 1.00 81.94 99 LYS A N 1
ATOM 780 C CA . LYS A 1 99 ? -16.074 -0.496 60.515 1.00 81.94 99 LYS A CA 1
ATOM 781 C C . LYS A 1 99 ? -14.984 0.497 60.121 1.00 81.94 99 LYS A C 1
ATOM 783 O O . LYS A 1 99 ? -15.245 1.699 60.034 1.00 81.94 99 LYS A O 1
ATOM 788 N N . SER A 1 100 ? -13.773 0.007 59.849 1.00 84.44 100 SER A N 1
ATOM 789 C CA . SER A 1 100 ? -12.727 0.868 59.293 1.00 84.44 100 SER A CA 1
ATOM 790 C C . SER A 1 100 ? -13.105 1.351 57.884 1.00 84.44 100 SER A C 1
ATOM 792 O O . SER A 1 100 ? -13.792 0.658 57.130 1.00 84.44 100 SER A O 1
ATOM 794 N N . LEU A 1 101 ? -12.635 2.543 57.498 1.00 81.06 101 LEU A N 1
ATOM 795 C CA . LEU A 1 101 ? -12.889 3.111 56.168 1.00 81.06 101 LEU A CA 1
ATOM 796 C C . LEU A 1 101 ? -12.423 2.172 55.041 1.00 81.06 101 LEU A C 1
ATOM 798 O O . LEU A 1 101 ? -13.116 2.023 54.039 1.00 81.06 101 LEU A O 1
ATOM 802 N N . SER A 1 102 ? -11.274 1.514 55.224 1.00 80.88 102 SER A N 1
ATOM 803 C CA . SER A 1 102 ? -10.711 0.571 54.250 1.00 80.88 102 SER A CA 1
ATOM 804 C C . SER A 1 102 ? -11.635 -0.630 54.008 1.00 80.88 102 SER A C 1
ATOM 806 O O . SER A 1 102 ? -11.923 -0.971 52.861 1.00 80.88 102 SER A O 1
ATOM 808 N N . GLU A 1 103 ? -12.176 -1.225 55.077 1.00 83.44 103 GLU A N 1
ATOM 809 C CA . GLU A 1 103 ? -13.105 -2.360 54.982 1.00 83.44 103 GLU A CA 1
ATOM 810 C C . GLU A 1 103 ? -14.426 -1.964 54.316 1.00 83.44 103 GLU A C 1
ATOM 812 O O . GLU A 1 103 ? -14.906 -2.676 53.433 1.00 83.44 103 GLU A O 1
ATOM 817 N N . SER A 1 104 ? -14.996 -0.814 54.693 1.00 85.62 104 SER A N 1
ATOM 818 C CA . SER A 1 104 ? -16.237 -0.303 54.097 1.00 85.62 104 SER A CA 1
ATOM 819 C C . SER A 1 104 ? -16.073 -0.003 52.604 1.00 85.62 104 SER A C 1
ATOM 821 O O . SER A 1 104 ? -16.953 -0.337 51.810 1.00 85.62 104 SER A O 1
ATOM 823 N N . LEU A 1 105 ? -14.935 0.574 52.202 1.00 83.12 105 LEU A N 1
ATOM 824 C CA . LEU A 1 105 ? -14.624 0.839 50.795 1.00 83.12 105 LEU A CA 1
ATOM 825 C C . LEU A 1 105 ? -14.441 -0.455 49.997 1.00 83.12 105 LEU A C 1
ATOM 827 O O . LEU A 1 105 ? -14.964 -0.563 48.888 1.00 83.12 105 LEU A O 1
ATOM 831 N N . GLN A 1 106 ? -13.751 -1.453 50.553 1.00 83.06 106 GLN A N 1
ATOM 832 C CA . GLN A 1 106 ? -13.574 -2.740 49.880 1.00 83.06 106 GLN A CA 1
ATOM 833 C C . GLN A 1 106 ? -14.912 -3.473 49.694 1.00 83.06 106 GLN A C 1
ATOM 835 O O . GLN A 1 106 ? -15.168 -4.045 48.633 1.00 83.06 106 GLN A O 1
ATOM 840 N N . GLU A 1 107 ? -15.798 -3.425 50.691 1.00 86.38 107 GLU A N 1
ATOM 841 C CA . GLU A 1 107 ? -17.140 -4.012 50.612 1.00 86.38 107 GLU A CA 1
ATOM 842 C C . GLU A 1 107 ? -18.015 -3.303 49.561 1.00 86.38 107 GLU A C 1
ATOM 844 O O . GLU A 1 107 ? -18.727 -3.959 48.795 1.00 86.38 107 GLU A O 1
ATOM 849 N N . ALA A 1 108 ? -17.908 -1.974 49.464 1.00 86.06 108 ALA A N 1
ATOM 850 C CA . ALA A 1 108 ? -18.578 -1.185 48.435 1.00 86.06 108 ALA A CA 1
ATOM 851 C C . ALA A 1 108 ? -18.092 -1.557 47.023 1.00 86.06 108 ALA A C 1
ATOM 853 O O . ALA A 1 108 ? -18.912 -1.807 46.140 1.00 86.06 108 ALA A O 1
ATOM 854 N N . VAL A 1 109 ? -16.776 -1.692 46.818 1.00 83.44 109 VAL A N 1
ATOM 855 C CA . VAL A 1 109 ? -16.196 -2.139 45.537 1.00 83.44 109 VAL A CA 1
ATOM 856 C C . VAL A 1 109 ? -16.689 -3.539 45.164 1.00 83.44 109 VAL A C 1
ATOM 858 O O . VAL A 1 109 ? -17.114 -3.758 44.029 1.00 83.44 109 VAL A O 1
ATOM 861 N N . ASN A 1 110 ? -16.702 -4.475 46.115 1.00 85.75 110 ASN A N 1
ATOM 862 C CA . ASN A 1 110 ? -17.204 -5.832 45.882 1.00 85.75 110 ASN A CA 1
ATOM 863 C C . A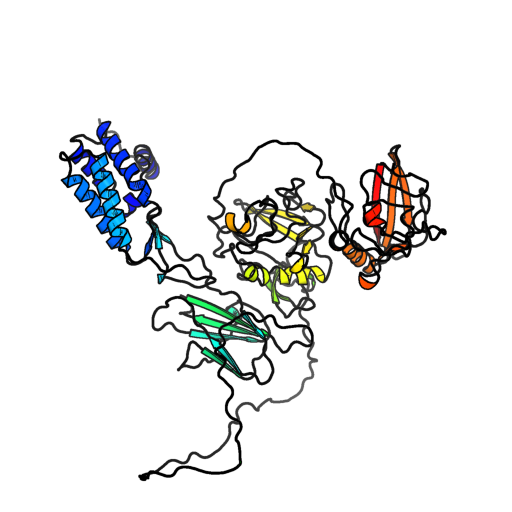SN A 1 110 ? -18.697 -5.830 45.506 1.00 85.75 110 ASN A C 1
ATOM 865 O O . ASN A 1 110 ? -19.113 -6.566 44.611 1.00 85.75 110 ASN A O 1
ATOM 869 N N . THR A 1 111 ? -19.495 -4.970 46.145 1.00 87.25 111 THR A N 1
ATOM 870 C CA . THR A 1 111 ? -20.927 -4.804 45.848 1.00 87.25 111 THR A CA 1
ATOM 871 C C . THR A 1 111 ? -21.147 -4.242 44.445 1.00 87.25 111 THR A C 1
ATOM 873 O O . THR A 1 111 ? -21.997 -4.749 43.711 1.00 87.25 111 THR A O 1
ATOM 876 N N . ILE A 1 112 ? -20.352 -3.246 44.040 1.00 84.75 112 ILE A N 1
ATOM 877 C CA . ILE A 1 112 ? -20.383 -2.692 42.681 1.00 84.75 112 ILE A CA 1
ATOM 878 C C . ILE A 1 112 ? -20.102 -3.801 41.662 1.00 84.75 112 ILE A C 1
ATOM 880 O O . ILE A 1 112 ? -20.901 -3.998 40.750 1.00 84.75 112 ILE A O 1
ATOM 884 N N . TRP A 1 113 ? -19.036 -4.587 41.843 1.00 84.38 113 TRP A N 1
ATOM 885 C CA . TRP A 1 113 ? -18.711 -5.701 40.942 1.00 84.38 113 TRP A CA 1
ATOM 886 C C . TRP A 1 113 ? -19.797 -6.782 40.891 1.00 84.38 113 TRP A C 1
ATOM 888 O O . TRP A 1 113 ? -20.091 -7.307 39.815 1.00 84.38 113 TRP A O 1
ATOM 898 N N . ALA A 1 114 ? -20.437 -7.084 42.022 1.00 87.75 114 ALA A N 1
ATOM 899 C CA . ALA A 1 114 ? -21.535 -8.044 42.087 1.00 87.75 114 ALA A CA 1
ATOM 900 C C . ALA A 1 114 ? -22.813 -7.561 41.377 1.00 87.75 114 ALA A C 1
ATOM 902 O O . ALA A 1 114 ? -23.568 -8.386 40.863 1.00 87.75 114 ALA A O 1
ATOM 903 N N . LYS A 1 115 ? -23.073 -6.247 41.345 1.00 88.38 115 LYS A N 1
ATOM 904 C CA . LYS A 1 115 ? -24.198 -5.664 40.596 1.00 88.38 115 LYS A CA 1
ATOM 905 C C . LYS A 1 115 ? -23.865 -5.501 39.111 1.00 88.38 115 LYS A C 1
ATOM 907 O O . LYS A 1 115 ? -24.687 -5.841 38.269 1.00 88.38 115 LYS A O 1
ATOM 912 N N . LEU A 1 116 ? -22.641 -5.084 38.784 1.00 82.44 116 LEU A N 1
ATOM 913 C CA . LEU A 1 116 ? -22.142 -4.971 37.408 1.00 82.44 116 LEU A CA 1
ATOM 914 C C . LEU A 1 116 ? -22.197 -6.290 36.641 1.00 82.44 116 LEU A C 1
ATOM 916 O O . LEU A 1 116 ? -22.508 -6.293 35.456 1.00 82.44 116 LEU A O 1
ATOM 920 N N . SER A 1 117 ? -21.912 -7.413 37.304 1.00 81.00 117 SER A N 1
ATOM 921 C CA . SER A 1 117 ? -21.965 -8.736 36.672 1.00 81.00 117 SER A CA 1
ATOM 922 C C . SER A 1 117 ? -23.370 -9.146 36.215 1.00 81.00 117 SER A C 1
ATOM 924 O O . SER A 1 117 ? -23.495 -10.093 35.441 1.00 81.00 117 SER A O 1
ATOM 926 N N . ARG A 1 118 ? -24.410 -8.433 36.667 1.00 84.50 118 ARG A N 1
ATOM 927 C CA . ARG A 1 118 ? -25.811 -8.644 36.282 1.00 84.50 118 ARG A CA 1
ATOM 928 C C . ARG A 1 118 ? -26.263 -7.740 35.133 1.00 84.50 118 ARG A C 1
ATOM 930 O O . ARG A 1 118 ? -27.333 -7.986 34.589 1.00 84.50 118 ARG A O 1
ATOM 937 N N . LEU A 1 119 ? -25.473 -6.727 34.764 1.00 80.94 119 LEU A N 1
ATOM 938 C CA . LEU A 1 119 ? -25.774 -5.869 33.620 1.00 80.94 119 LEU A CA 1
ATOM 939 C C . LEU A 1 119 ? -25.567 -6.639 32.311 1.00 80.94 119 LEU A C 1
ATOM 941 O O . LEU A 1 119 ? -24.572 -7.349 32.140 1.00 80.94 119 LEU A O 1
ATOM 945 N N . GLU A 1 120 ? -26.483 -6.468 31.358 1.00 75.06 120 GLU A N 1
ATOM 946 C CA . GLU A 1 120 ? -26.303 -6.974 29.995 1.00 75.06 120 GLU A CA 1
ATOM 947 C C . GLU A 1 120 ? -25.044 -6.371 29.362 1.00 75.06 120 GLU A C 1
ATOM 949 O O . GLU A 1 120 ? -24.847 -5.159 29.365 1.00 75.06 120 GLU A O 1
ATOM 954 N N . LYS A 1 121 ? -24.177 -7.205 28.791 1.00 73.31 121 LYS A N 1
ATOM 955 C CA . LYS A 1 121 ? -22.999 -6.709 28.076 1.00 73.31 121 LYS A CA 1
ATOM 956 C C . LYS A 1 121 ? -23.416 -6.162 26.715 1.00 73.31 121 LYS A C 1
ATOM 958 O O . LYS A 1 121 ? -24.206 -6.790 26.014 1.00 73.31 121 LYS A O 1
ATOM 963 N N . ALA A 1 122 ? -22.827 -5.034 26.316 1.00 73.19 122 ALA A N 1
ATOM 964 C CA . ALA A 1 122 ? -22.957 -4.558 24.944 1.00 73.19 122 ALA A CA 1
ATOM 965 C C . ALA A 1 122 ? -22.477 -5.651 23.966 1.00 73.19 122 ALA A C 1
ATOM 967 O O . ALA A 1 122 ? -21.460 -6.300 24.244 1.00 73.19 122 ALA A O 1
ATOM 968 N N . PRO A 1 123 ? -23.173 -5.870 22.835 1.00 78.31 123 PRO A N 1
ATOM 969 C CA . PRO A 1 123 ? -22.692 -6.777 21.805 1.00 78.31 123 PRO A CA 1
ATOM 970 C C . PRO A 1 123 ? -21.328 -6.305 21.292 1.00 78.31 123 PRO A C 1
ATOM 972 O O . PRO A 1 123 ? -21.057 -5.107 21.210 1.00 78.31 123 PRO A O 1
ATOM 975 N N . ALA A 1 124 ? -20.462 -7.256 20.948 1.00 78.50 124 ALA A N 1
ATOM 976 C CA . ALA A 1 124 ? -19.167 -6.934 20.367 1.00 78.50 124 ALA A CA 1
ATOM 977 C C . ALA A 1 124 ? -19.340 -6.259 18.996 1.00 78.50 124 ALA A C 1
ATOM 979 O O . ALA A 1 124 ? -20.224 -6.626 18.222 1.00 78.50 124 ALA A O 1
ATOM 980 N N . CYS A 1 125 ? -18.464 -5.303 18.685 1.00 74.94 125 CYS A N 1
ATOM 981 C CA . CYS A 1 125 ? -18.374 -4.709 17.354 1.00 74.94 125 CYS A CA 1
ATOM 982 C C . CYS A 1 125 ? -18.078 -5.789 16.305 1.00 74.94 125 CYS A C 1
ATOM 984 O O . CYS A 1 125 ? -17.098 -6.524 16.439 1.00 74.94 125 CYS A O 1
ATOM 986 N N . ILE A 1 126 ? -18.891 -5.862 15.248 1.00 74.62 126 ILE A N 1
ATOM 987 C CA . ILE A 1 126 ? -18.736 -6.868 14.192 1.00 74.62 126 ILE A CA 1
ATOM 988 C C . ILE A 1 126 ? -18.021 -6.246 12.979 1.00 74.62 126 ILE A C 1
ATOM 990 O O . ILE A 1 126 ? -18.598 -5.364 12.341 1.00 74.62 126 ILE A O 1
ATOM 994 N N . PRO A 1 127 ? -16.779 -6.651 12.649 1.00 62.66 127 PRO A N 1
ATOM 995 C CA . PRO A 1 127 ? -16.051 -6.135 11.485 1.00 62.66 127 PRO A CA 1
ATOM 996 C C . PRO A 1 127 ? -16.690 -6.594 10.156 1.00 62.66 127 PRO A C 1
ATOM 998 O O . PRO A 1 127 ? -17.483 -7.539 10.154 1.00 62.66 127 PRO A O 1
ATOM 1001 N N . PRO A 1 128 ? -16.326 -5.997 9.000 1.00 62.28 128 PRO A N 1
ATOM 1002 C CA . PRO A 1 128 ? -15.289 -4.970 8.806 1.00 62.28 128 PRO A CA 1
ATOM 1003 C C . PRO A 1 128 ? -15.809 -3.524 8.690 1.00 62.28 128 PRO A C 1
ATOM 1005 O O . PRO A 1 128 ? -15.014 -2.606 8.547 1.00 62.28 128 PRO A O 1
ATOM 1008 N N . CYS A 1 129 ? -17.122 -3.304 8.698 1.00 76.62 129 CYS A N 1
ATOM 1009 C CA . CYS A 1 129 ? -17.736 -2.034 8.298 1.00 76.62 129 CYS A CA 1
ATOM 1010 C C . CYS A 1 129 ? -19.103 -1.823 8.962 1.00 76.62 129 CYS A C 1
ATOM 1012 O O . CYS A 1 129 ? -19.751 -2.769 9.415 1.00 76.62 129 CYS A O 1
ATOM 1014 N N . GLY A 1 130 ? -19.574 -0.578 8.926 1.00 81.12 130 GLY A N 1
ATOM 1015 C CA . GLY A 1 130 ? -20.936 -0.187 9.268 1.00 81.12 130 GLY A CA 1
ATOM 1016 C C . GLY A 1 130 ? -21.085 0.420 10.662 1.00 81.12 130 GLY A C 1
ATOM 1017 O O . GLY A 1 130 ? -20.393 0.059 11.615 1.00 81.12 130 GLY A O 1
ATOM 1018 N N . TYR A 1 131 ? -22.043 1.339 10.774 1.00 84.69 131 TYR A N 1
ATOM 1019 C CA . TYR A 1 131 ? -22.405 2.016 12.013 1.00 84.69 131 TYR A CA 1
ATOM 1020 C C . TYR A 1 131 ? -23.260 1.108 12.908 1.00 84.69 131 TYR A C 1
ATOM 1022 O O . TYR A 1 131 ? -24.348 0.677 12.524 1.00 84.69 131 TYR A O 1
ATOM 1030 N N . GLN A 1 132 ? -22.769 0.831 14.119 1.00 85.31 132 GLN A N 1
ATOM 1031 C CA . GLN A 1 132 ? -23.337 -0.166 15.036 1.00 85.31 132 GLN A CA 1
ATOM 1032 C C . GLN A 1 132 ? -23.738 0.474 16.373 1.00 85.31 132 GLN A C 1
ATOM 1034 O O . GLN A 1 132 ? -23.046 0.303 17.377 1.00 85.31 132 GLN A O 1
ATOM 1039 N N . PRO A 1 133 ? -24.868 1.203 16.429 1.00 77.50 133 PRO A N 1
ATOM 1040 C CA . PRO A 1 133 ? -25.269 1.927 17.636 1.00 77.50 133 PRO A CA 1
ATOM 1041 C C . PRO A 1 133 ? -25.565 0.999 18.823 1.00 77.50 133 PRO A C 1
ATOM 1043 O O . PRO A 1 133 ? -25.405 1.409 19.968 1.00 77.50 133 PRO A O 1
ATOM 1046 N N . ALA A 1 134 ? -25.961 -0.253 18.565 1.00 80.12 134 ALA A N 1
ATOM 1047 C CA . ALA A 1 134 ? -26.223 -1.246 19.607 1.00 80.12 134 ALA A CA 1
ATOM 1048 C C . ALA A 1 134 ? -24.946 -1.739 20.315 1.00 80.12 134 ALA A C 1
ATOM 1050 O O . ALA A 1 134 ? -25.012 -2.108 21.481 1.00 80.12 134 ALA A O 1
ATOM 1051 N N . ALA A 1 135 ? -23.791 -1.714 19.638 1.00 80.94 135 ALA A N 1
ATOM 1052 C CA . ALA A 1 135 ? -22.493 -2.133 20.183 1.00 80.94 135 ALA A CA 1
ATOM 1053 C C . ALA A 1 135 ? -21.736 -0.991 20.891 1.00 80.94 135 ALA A C 1
ATOM 1055 O O . ALA A 1 135 ? -20.607 -1.163 21.351 1.00 80.94 135 ALA A O 1
ATOM 1056 N N . ARG A 1 136 ? -22.349 0.195 20.982 1.00 81.62 136 ARG A N 1
ATOM 1057 C CA . ARG A 1 136 ? -21.776 1.365 21.644 1.00 81.62 136 ARG A CA 1
ATOM 1058 C C . ARG A 1 136 ? -21.626 1.114 23.143 1.00 81.62 136 ARG A C 1
ATOM 1060 O O . ARG A 1 136 ? -22.589 0.759 23.827 1.00 81.62 136 ARG A O 1
ATOM 1067 N N . VAL A 1 137 ? -20.430 1.387 23.655 1.00 84.00 137 VAL A N 1
ATOM 1068 C CA . VAL A 1 137 ? -20.100 1.242 25.077 1.00 84.00 137 VAL A CA 1
ATOM 1069 C C . VAL A 1 137 ? -19.861 2.596 25.727 1.00 84.00 137 VAL A C 1
ATOM 1071 O O . VAL A 1 137 ? -19.162 3.447 25.181 1.00 84.00 137 VAL A O 1
ATOM 1074 N N . PHE A 1 138 ? -20.405 2.810 26.917 1.00 80.44 138 PHE A N 1
ATOM 1075 C CA . PHE A 1 138 ? -20.016 3.925 27.769 1.00 80.44 138 PHE A CA 1
ATOM 1076 C C . PHE A 1 138 ? -18.698 3.588 28.468 1.00 80.44 138 PHE A C 1
ATOM 1078 O O . PHE A 1 138 ? -18.600 2.572 29.159 1.00 80.44 138 PHE A O 1
ATOM 1085 N N . ARG A 1 139 ? -17.682 4.434 28.288 1.00 80.31 139 ARG A N 1
ATOM 1086 C CA . ARG A 1 139 ? -16.365 4.282 28.912 1.00 80.31 139 ARG A CA 1
ATOM 1087 C C . ARG A 1 139 ? -16.303 5.136 30.167 1.00 80.31 139 ARG A C 1
ATOM 1089 O O . ARG A 1 139 ? -16.275 6.365 30.088 1.00 80.31 139 ARG A O 1
ATOM 1096 N N . CYS A 1 140 ? -16.223 4.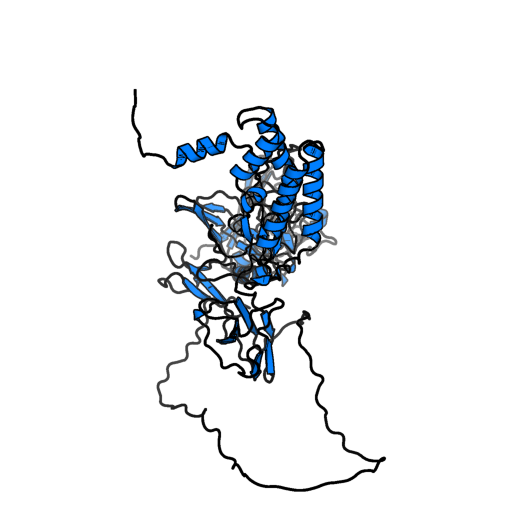484 31.325 1.00 75.81 140 CYS A N 1
ATOM 1097 C CA . CYS A 1 140 ? -16.190 5.205 32.593 1.00 75.81 140 CYS A CA 1
ATOM 1098 C C . CYS A 1 140 ? -14.919 6.057 32.751 1.00 75.81 140 CYS A C 1
ATOM 1100 O O . CYS A 1 140 ? -14.960 7.142 33.315 1.00 75.81 140 CYS A O 1
ATOM 1102 N N . ALA A 1 141 ? -13.788 5.615 32.195 1.00 73.31 141 ALA A N 1
ATOM 1103 C CA . ALA A 1 141 ? -12.538 6.374 32.231 1.00 73.31 141 ALA A CA 1
ATOM 1104 C C . ALA A 1 141 ? -12.581 7.723 31.481 1.00 73.31 141 ALA A C 1
ATOM 1106 O O . ALA A 1 141 ? -11.758 8.587 31.759 1.00 73.31 141 ALA A O 1
ATOM 1107 N N . SER A 1 142 ? -13.496 7.921 30.530 1.00 71.88 142 SER A N 1
ATOM 1108 C CA . SER A 1 142 ? -13.551 9.142 29.706 1.00 71.88 142 SER A CA 1
ATOM 1109 C C . SER A 1 142 ? -14.897 9.865 29.754 1.00 71.88 142 SER A C 1
ATOM 1111 O O . SER A 1 142 ? -15.074 10.865 29.066 1.00 71.88 142 SER A O 1
ATOM 1113 N N . CYS A 1 143 ? -15.856 9.358 30.535 1.00 74.25 143 CYS A N 1
ATOM 1114 C CA . CYS A 1 143 ? -17.248 9.814 30.569 1.00 74.25 143 CYS A CA 1
ATOM 1115 C C . CYS A 1 143 ? -17.876 9.995 29.174 1.00 74.25 143 CYS A C 1
ATOM 1117 O O . CYS A 1 143 ? -18.678 10.905 28.956 1.00 74.25 143 CYS A O 1
ATOM 1119 N N . SER A 1 144 ? -17.512 9.139 28.220 1.00 78.25 144 SER A N 1
ATOM 1120 C CA . SER A 1 144 ? -17.930 9.257 26.825 1.00 78.25 144 SER A CA 1
ATOM 1121 C C . SER A 1 144 ? -18.390 7.920 26.262 1.00 78.25 144 SER A C 1
ATOM 1123 O O . SER A 1 144 ? -18.066 6.848 26.780 1.00 78.25 144 SER A O 1
ATOM 1125 N N . PHE A 1 145 ? -19.168 7.986 25.186 1.00 75.44 145 PHE A N 1
ATOM 1126 C CA . PHE A 1 145 ? -19.530 6.804 24.421 1.00 75.44 145 PHE A CA 1
ATOM 1127 C C . PHE A 1 145 ? -18.433 6.489 23.404 1.00 75.44 145 PHE A C 1
ATOM 1129 O O . PHE A 1 145 ? -17.997 7.364 22.660 1.00 75.44 145 PHE A O 1
ATOM 1136 N N . GLY A 1 146 ? -17.995 5.234 23.385 1.00 75.12 146 GLY A N 1
ATOM 1137 C CA . GLY A 1 146 ? -17.148 4.677 22.344 1.00 75.12 146 GLY A CA 1
ATOM 1138 C C . GLY A 1 146 ? -18.000 3.942 21.318 1.00 75.12 146 GLY A C 1
ATOM 1139 O O . GLY A 1 146 ? -18.721 3.007 21.672 1.00 75.12 146 GLY A O 1
ATOM 1140 N N . ASP A 1 147 ? -17.896 4.366 20.063 1.00 76.44 147 ASP A N 1
ATOM 1141 C CA . ASP A 1 147 ? -18.448 3.665 18.905 1.00 76.44 147 ASP A CA 1
ATOM 1142 C C . ASP A 1 147 ? -17.482 2.603 18.369 1.00 76.44 147 ASP A C 1
ATOM 1144 O O . ASP A 1 147 ? -16.284 2.610 18.672 1.00 76.44 147 ASP A O 1
ATOM 1148 N N . CYS A 1 148 ? -18.007 1.701 17.538 1.00 72.94 148 CYS A N 1
ATOM 1149 C CA . CYS A 1 148 ? -17.174 0.830 16.720 1.00 72.94 148 CYS A CA 1
ATOM 1150 C C . CYS A 1 148 ? -16.370 1.677 15.725 1.00 72.94 148 CYS A C 1
ATOM 1152 O O . CYS A 1 148 ? -16.937 2.493 15.003 1.00 72.94 148 CYS A O 1
ATOM 1154 N N . GLN A 1 149 ? -15.054 1.470 15.675 1.00 63.06 149 GLN A N 1
ATOM 1155 C CA . GLN A 1 149 ? -14.134 2.206 14.800 1.00 63.06 149 GLN A CA 1
ATOM 1156 C C . GLN A 1 149 ? -14.117 1.637 13.371 1.00 63.06 149 GLN A C 1
ATOM 1158 O O . GLN A 1 149 ? -13.055 1.349 12.829 1.00 63.06 149 GLN A O 1
ATOM 1163 N N . PHE A 1 150 ? -15.288 1.410 12.776 1.00 67.19 150 PHE A N 1
ATOM 1164 C CA . PHE A 1 150 ? -15.395 0.907 11.408 1.00 67.19 150 PHE A CA 1
ATOM 1165 C C . PHE A 1 150 ? -15.930 1.988 10.473 1.00 67.19 150 PHE A C 1
ATOM 1167 O O . PHE A 1 150 ? -16.862 2.714 10.821 1.00 67.19 150 PHE A O 1
ATOM 1174 N N . GLY A 1 151 ? -15.375 2.054 9.262 1.00 72.12 151 GLY A N 1
ATOM 1175 C CA . GLY A 1 151 ? -15.914 2.900 8.201 1.00 72.12 151 GLY A CA 1
ATOM 1176 C C . GLY A 1 151 ? -17.309 2.446 7.758 1.00 72.12 151 GLY A C 1
ATOM 1177 O O . GLY A 1 151 ? -17.705 1.294 7.944 1.00 72.12 151 GLY A O 1
ATOM 1178 N N . LEU A 1 152 ? -18.069 3.350 7.138 1.00 81.62 152 LEU A N 1
ATOM 1179 C CA . LEU A 1 152 ? -19.390 3.035 6.572 1.00 81.62 152 LEU A CA 1
ATOM 1180 C C . LEU A 1 152 ? -19.305 2.128 5.335 1.00 81.62 152 LEU A C 1
ATOM 1182 O O . LEU A 1 152 ? -20.248 1.384 5.054 1.00 81.62 152 LEU A O 1
ATOM 1186 N N . ASP A 1 153 ? -18.197 2.214 4.598 1.00 82.44 153 ASP A N 1
ATOM 1187 C CA . ASP A 1 153 ? -17.947 1.463 3.371 1.00 82.44 153 ASP A CA 1
ATOM 1188 C C . ASP A 1 153 ? -17.321 0.111 3.666 1.00 82.44 153 ASP A C 1
ATOM 1190 O O . ASP A 1 153 ? -16.239 0.013 4.243 1.00 82.44 153 ASP A O 1
ATOM 1194 N N . CYS A 1 154 ? -17.993 -0.945 3.231 1.00 76.88 154 CYS A N 1
ATOM 1195 C CA . CYS A 1 154 ? -17.442 -2.285 3.302 1.00 76.88 154 CYS A CA 1
ATOM 1196 C C . CYS A 1 154 ? -16.419 -2.537 2.202 1.00 76.88 154 CYS A C 1
ATOM 1198 O O . CYS A 1 154 ? -16.578 -2.003 1.102 1.00 76.88 154 CYS A O 1
ATOM 1200 N N . PRO A 1 155 ? -15.442 -3.429 2.442 1.00 73.31 155 PRO A N 1
ATOM 1201 C CA . PRO A 1 155 ? -14.593 -3.949 1.383 1.00 73.31 155 PRO A CA 1
ATOM 1202 C C . PRO A 1 155 ? -15.430 -4.476 0.214 1.00 73.31 155 PRO A C 1
ATOM 1204 O O . PRO A 1 155 ? -16.458 -5.134 0.413 1.00 73.31 155 PRO A O 1
ATOM 1207 N N . VAL A 1 156 ? -14.980 -4.176 -1.002 1.00 78.25 156 VAL A N 1
ATOM 1208 C CA . VAL A 1 156 ? -15.624 -4.642 -2.232 1.00 78.25 156 VAL A CA 1
ATOM 1209 C C . VAL A 1 156 ? -15.527 -6.164 -2.311 1.00 78.25 156 VAL A C 1
ATOM 1211 O O . VAL A 1 156 ? -14.447 -6.727 -2.152 1.00 78.25 156 VAL A O 1
ATOM 1214 N N . GLN A 1 157 ? -16.657 -6.824 -2.557 1.00 79.94 157 GLN A N 1
ATOM 1215 C CA . GLN A 1 157 ? -16.731 -8.273 -2.732 1.00 79.94 157 GLN A CA 1
ATOM 1216 C C . GLN A 1 157 ? -16.686 -8.631 -4.216 1.00 79.94 157 GLN A C 1
ATOM 1218 O O . GLN A 1 157 ? -17.582 -8.254 -4.969 1.00 79.94 157 GLN A O 1
ATOM 1223 N N . ASP A 1 158 ? -15.667 -9.374 -4.632 1.00 78.81 158 ASP A N 1
ATOM 1224 C CA . ASP A 1 158 ? -15.539 -9.860 -6.003 1.00 78.81 158 ASP A CA 1
ATOM 1225 C C . ASP A 1 158 ? -16.454 -11.063 -6.266 1.00 78.81 158 ASP A C 1
ATOM 1227 O O . ASP A 1 158 ? -16.424 -12.070 -5.554 1.00 78.81 158 ASP A O 1
ATOM 1231 N N . LEU A 1 159 ? -17.260 -10.962 -7.321 1.00 82.62 159 LEU A N 1
ATOM 1232 C CA . LEU A 1 159 ? -18.143 -12.014 -7.810 1.00 82.62 159 LEU A CA 1
ATOM 1233 C C . LEU A 1 159 ? -17.820 -12.279 -9.275 1.00 82.62 159 LEU A C 1
ATOM 1235 O O . LEU A 1 159 ? -17.827 -11.368 -10.097 1.00 82.62 159 LEU A O 1
ATOM 1239 N N . TRP A 1 160 ? -17.527 -13.530 -9.604 1.00 78.69 160 TRP A N 1
ATOM 1240 C CA . TRP A 1 160 ? -17.363 -13.963 -10.988 1.00 78.69 160 TRP A CA 1
ATOM 1241 C C . TRP A 1 160 ? -18.722 -14.323 -11.556 1.00 78.69 160 TRP A C 1
ATOM 1243 O O . TRP A 1 160 ? -19.476 -15.047 -10.909 1.00 78.69 160 TRP A O 1
ATOM 1253 N N . THR A 1 161 ? -19.031 -13.791 -12.735 1.00 74.62 161 THR A N 1
ATOM 1254 C CA . THR A 1 161 ? -20.327 -13.999 -13.378 1.00 74.62 161 THR A CA 1
ATOM 1255 C C . THR A 1 161 ? -20.151 -14.486 -14.809 1.00 74.62 161 THR A C 1
ATOM 1257 O O . THR A 1 161 ? -19.244 -14.039 -15.520 1.00 74.62 161 THR A O 1
ATOM 1260 N N . TYR A 1 162 ? -21.005 -15.421 -15.222 1.00 73.88 162 TYR A N 1
ATOM 1261 C CA . TYR A 1 162 ? -21.043 -15.958 -16.581 1.00 73.88 162 TYR A CA 1
ATOM 1262 C C . TYR A 1 162 ? -22.317 -15.508 -17.308 1.00 73.88 162 TYR A C 1
ATOM 1264 O O . TYR A 1 162 ? -23.298 -15.095 -16.687 1.00 73.88 162 TYR A O 1
ATOM 1272 N N . THR A 1 163 ? -22.304 -15.576 -18.641 1.00 60.56 163 THR A N 1
ATOM 1273 C CA . THR A 1 163 ? -23.516 -15.371 -19.446 1.00 60.56 163 THR A CA 1
ATOM 1274 C C . THR A 1 163 ? -24.562 -16.422 -19.060 1.00 60.56 163 THR A C 1
ATOM 1276 O O . THR A 1 163 ? -24.198 -17.570 -18.816 1.00 60.56 163 THR A O 1
ATOM 1279 N N . ASP A 1 164 ? -25.834 -16.026 -18.985 1.00 66.38 164 ASP A N 1
ATOM 1280 C CA . ASP A 1 164 ? -26.991 -16.855 -18.588 1.00 66.38 164 ASP A CA 1
ATOM 1281 C C . ASP A 1 164 ? -27.127 -17.175 -17.082 1.00 66.38 164 ASP A C 1
ATOM 1283 O O . ASP A 1 164 ? -28.019 -17.928 -16.682 1.00 66.38 164 ASP A O 1
ATOM 1287 N N . GLU A 1 165 ? -26.300 -16.585 -16.210 1.00 75.75 165 GLU A N 1
ATOM 1288 C CA . GLU A 1 165 ? -26.470 -16.724 -14.759 1.00 75.75 165 GLU A CA 1
ATOM 1289 C C . GLU A 1 165 ? -27.399 -15.659 -14.162 1.00 75.75 165 GLU A C 1
ATOM 1291 O O . GLU A 1 165 ? -27.393 -14.487 -14.538 1.00 75.75 165 GLU A O 1
ATOM 1296 N N . THR A 1 166 ? -28.190 -16.074 -13.170 1.00 82.81 166 THR A N 1
ATOM 1297 C CA . THR A 1 166 ? -28.940 -15.170 -12.292 1.00 82.81 166 THR A CA 1
ATOM 1298 C C . THR A 1 166 ? -28.238 -15.093 -10.944 1.00 82.81 166 THR A C 1
ATOM 1300 O O . THR A 1 166 ? -28.088 -16.109 -10.261 1.00 82.81 166 THR A O 1
ATOM 1303 N N . ILE A 1 167 ? -27.840 -13.892 -10.530 1.00 87.38 167 ILE A N 1
ATOM 1304 C CA . ILE A 1 167 ? -27.200 -13.668 -9.229 1.00 87.38 167 ILE A CA 1
ATOM 1305 C C . ILE A 1 167 ? -28.160 -12.978 -8.263 1.00 87.38 167 ILE A C 1
ATOM 1307 O O . ILE A 1 167 ? -28.899 -12.072 -8.641 1.00 87.38 167 ILE A O 1
ATOM 1311 N N . MET A 1 168 ? -28.132 -13.398 -6.997 1.00 88.56 168 MET A N 1
ATOM 1312 C CA . MET A 1 168 ? -28.887 -12.764 -5.917 1.00 88.56 168 MET A CA 1
ATOM 1313 C C . MET A 1 168 ? -27.915 -12.151 -4.910 1.00 88.56 168 MET A C 1
ATOM 1315 O O . MET A 1 168 ? -27.229 -12.858 -4.172 1.00 88.56 168 MET A O 1
ATOM 1319 N N . LEU A 1 169 ? -27.888 -10.824 -4.857 1.00 92.25 169 LEU A N 1
ATOM 1320 C CA . LEU A 1 169 ? -27.078 -10.056 -3.919 1.00 92.25 169 LEU A CA 1
ATOM 1321 C C . LEU A 1 169 ? -27.886 -9.771 -2.654 1.00 92.25 169 LEU A C 1
ATOM 1323 O O . LEU A 1 169 ? -29.070 -9.446 -2.732 1.00 92.25 169 LEU A O 1
ATOM 1327 N N . ARG A 1 170 ? -27.247 -9.864 -1.481 1.00 92.00 170 ARG A N 1
ATOM 1328 C CA . ARG A 1 170 ? -27.877 -9.578 -0.182 1.00 92.00 170 ARG A CA 1
ATOM 1329 C C . ARG A 1 170 ? -27.242 -8.366 0.496 1.00 92.00 170 ARG A C 1
ATOM 1331 O O . ARG A 1 170 ? -26.071 -8.383 0.895 1.00 92.00 170 ARG A O 1
ATOM 1338 N N . CYS A 1 171 ? -28.059 -7.345 0.717 1.00 92.06 171 CYS A N 1
ATOM 1339 C CA . CYS A 1 171 ? -27.719 -6.163 1.497 1.00 92.06 171 CYS A CA 1
ATOM 1340 C C . CYS A 1 171 ? -28.015 -6.354 2.992 1.00 92.06 171 CYS A C 1
ATOM 1342 O O . CYS A 1 171 ? -28.572 -5.477 3.637 1.00 92.06 171 CYS A O 1
ATOM 1344 N N . SER A 1 172 ? -27.697 -7.521 3.552 1.00 86.56 172 SER A N 1
ATOM 1345 C CA . SER A 1 172 ? -27.839 -7.788 4.985 1.00 86.56 172 SER A CA 1
ATOM 1346 C C . SER A 1 172 ? -26.526 -7.554 5.733 1.00 86.56 172 SER A C 1
ATOM 1348 O O . SER A 1 172 ? -25.431 -7.633 5.153 1.00 86.56 172 SER A O 1
ATOM 1350 N N . VAL A 1 173 ? -26.659 -7.282 7.032 1.00 82.81 173 VAL A N 1
ATOM 1351 C CA . VAL A 1 173 ? -25.561 -7.116 7.987 1.00 82.81 173 VAL A CA 1
ATOM 1352 C C . VAL A 1 173 ? -25.680 -8.131 9.127 1.00 82.81 173 VAL A C 1
ATOM 1354 O O . VAL A 1 173 ? -26.794 -8.544 9.447 1.00 82.81 173 VAL A O 1
ATOM 1357 N N . PRO A 1 174 ? -24.556 -8.539 9.741 1.00 81.00 174 PRO A N 1
ATOM 1358 C CA . PRO A 1 174 ? -24.545 -9.513 10.836 1.00 81.00 174 PRO A CA 1
ATOM 1359 C C . PRO A 1 174 ? -24.890 -8.911 12.212 1.00 81.00 174 PRO A C 1
ATOM 1361 O O . PRO A 1 174 ? -24.864 -9.627 13.207 1.00 81.00 174 PRO A O 1
ATOM 1364 N N . PHE A 1 175 ? -25.186 -7.610 12.288 1.00 83.88 175 PHE A N 1
ATOM 1365 C CA . PHE A 1 175 ? -25.538 -6.898 13.519 1.00 83.88 175 PHE A CA 1
ATOM 1366 C C . PHE A 1 175 ? -26.956 -6.323 13.455 1.00 83.88 175 PHE A C 1
ATOM 1368 O O . PHE A 1 175 ? -27.511 -6.100 12.380 1.00 83.88 175 PHE A O 1
ATOM 1375 N N . SER A 1 176 ? -27.536 -6.043 14.621 1.00 83.25 176 SER A N 1
ATOM 1376 C CA . SER A 1 176 ? -28.884 -5.483 14.730 1.00 83.25 176 SER A CA 1
ATOM 1377 C C . SER A 1 176 ? -28.979 -4.089 14.102 1.00 83.25 176 SER A C 1
ATOM 1379 O O . SER A 1 176 ? -28.215 -3.187 14.451 1.00 83.25 176 SER A O 1
ATOM 1381 N N . ILE A 1 177 ? -29.959 -3.900 13.217 1.00 86.38 177 ILE A N 1
ATOM 1382 C CA . ILE A 1 177 ? -30.312 -2.607 12.614 1.00 86.38 177 ILE A CA 1
ATOM 1383 C C . ILE A 1 177 ? -31.689 -2.143 13.105 1.00 86.38 177 ILE A C 1
ATOM 1385 O O . ILE A 1 177 ? -32.527 -2.985 13.434 1.00 86.38 177 ILE A O 1
ATOM 1389 N N . PRO A 1 178 ? -31.955 -0.823 13.154 1.00 83.69 178 PRO A N 1
ATOM 1390 C CA . PRO A 1 178 ? -33.290 -0.311 13.445 1.00 83.69 178 PRO A CA 1
ATOM 1391 C C . PRO A 1 178 ? -34.344 -0.866 12.476 1.00 83.69 178 PRO A C 1
ATOM 1393 O O . PRO A 1 178 ? -34.059 -1.130 11.307 1.00 83.69 178 PRO A O 1
ATOM 1396 N N . ALA A 1 179 ? -35.579 -1.024 12.953 1.00 84.06 179 ALA A N 1
ATOM 1397 C CA . ALA A 1 179 ? -36.691 -1.426 12.098 1.00 84.06 179 ALA A CA 1
ATOM 1398 C C . ALA A 1 179 ? -37.025 -0.323 11.074 1.00 84.06 179 ALA A C 1
ATOM 1400 O O . ALA A 1 179 ? -36.928 0.863 11.382 1.00 84.06 179 ALA A O 1
ATOM 1401 N N . GLY A 1 180 ? -37.434 -0.716 9.863 1.00 85.19 180 GLY A N 1
ATOM 1402 C CA . GLY A 1 180 ? -37.884 0.220 8.821 1.00 85.19 180 GLY A CA 1
ATOM 1403 C C . GLY A 1 180 ? -36.772 0.969 8.075 1.00 85.19 180 GLY A C 1
ATOM 1404 O O . GLY A 1 180 ? -37.053 1.944 7.386 1.00 85.19 180 GLY A O 1
ATOM 1405 N N . VAL A 1 181 ? -35.514 0.536 8.194 1.00 88.75 181 VAL A N 1
ATOM 1406 C CA . VAL A 1 181 ? -34.382 1.148 7.481 1.00 88.75 181 VAL A CA 1
ATOM 1407 C C . VAL A 1 181 ? -34.516 0.931 5.964 1.00 88.75 181 VAL A C 1
ATOM 1409 O O . VAL A 1 181 ? -34.640 -0.220 5.535 1.00 88.75 181 VAL A O 1
ATOM 1412 N N . PRO A 1 182 ? -34.452 1.993 5.134 1.00 91.81 182 PRO A N 1
ATOM 1413 C CA . PRO A 1 182 ? -34.543 1.854 3.684 1.00 91.81 182 PRO A CA 1
ATOM 1414 C C . PRO A 1 182 ? -33.276 1.222 3.098 1.00 91.81 182 PRO A C 1
ATOM 1416 O O . PRO A 1 182 ? -32.170 1.428 3.606 1.00 91.81 182 PRO A O 1
ATOM 1419 N N . VAL A 1 183 ? -33.441 0.491 1.992 1.00 94.00 183 VAL A N 1
ATOM 1420 C CA . VAL A 1 183 ? -32.340 -0.058 1.189 1.00 94.00 183 VAL A CA 1
ATOM 1421 C C . VAL A 1 183 ? -32.382 0.580 -0.195 1.00 94.00 183 VAL A C 1
ATOM 1423 O O . VAL A 1 183 ? -33.403 0.514 -0.877 1.00 94.00 183 VAL A O 1
ATOM 1426 N N . THR A 1 184 ? -31.272 1.168 -0.630 1.00 94.88 184 THR A N 1
ATOM 1427 C CA . THR A 1 184 ? -31.111 1.690 -1.993 1.00 94.88 184 THR A CA 1
ATOM 1428 C C . THR A 1 184 ? -30.062 0.871 -2.728 1.00 94.88 184 THR A C 1
ATOM 1430 O O . THR A 1 184 ? -28.931 0.749 -2.254 1.00 94.88 184 THR A O 1
ATOM 1433 N N . TRP A 1 185 ? -30.422 0.336 -3.892 1.00 96.00 185 TRP A N 1
ATOM 1434 C CA . TRP A 1 185 ? -29.506 -0.373 -4.780 1.00 96.00 185 TRP A CA 1
ATOM 1435 C C . TRP A 1 185 ? -29.024 0.546 -5.890 1.00 96.00 185 TRP A C 1
ATOM 1437 O O . TRP A 1 185 ? -29.797 1.337 -6.426 1.00 96.00 185 TRP A O 1
ATOM 1447 N N . MET A 1 186 ? -27.750 0.438 -6.249 1.00 96.00 186 MET A N 1
ATOM 1448 C CA . MET A 1 186 ? -27.144 1.238 -7.303 1.00 96.00 186 MET A CA 1
ATOM 1449 C C . MET A 1 186 ? -26.137 0.426 -8.118 1.00 96.00 186 MET A C 1
ATOM 1451 O O . MET A 1 186 ? -25.597 -0.568 -7.635 1.00 96.00 186 MET A O 1
ATOM 1455 N N . PHE A 1 187 ? -25.840 0.875 -9.336 1.00 95.00 187 PHE A N 1
ATOM 1456 C CA . PHE A 1 187 ? -24.901 0.206 -10.234 1.00 95.00 187 PHE A CA 1
ATOM 1457 C C . PHE A 1 187 ? -24.026 1.192 -11.020 1.00 95.00 187 PHE A C 1
ATOM 1459 O O . PHE A 1 187 ? -24.493 2.254 -11.445 1.00 95.00 187 PHE A O 1
ATOM 1466 N N . VAL A 1 188 ? -22.767 0.803 -11.244 1.00 90.06 188 VAL A N 1
ATOM 1467 C CA . VAL A 1 188 ? -21.831 1.432 -12.184 1.00 90.06 188 VAL A CA 1
ATOM 1468 C C . VAL A 1 188 ? -21.309 0.370 -13.157 1.00 90.06 188 VAL A C 1
ATOM 1470 O O . VAL A 1 188 ? -20.633 -0.564 -12.719 1.00 90.06 188 VAL A O 1
ATOM 1473 N N . PRO A 1 189 ? -21.554 0.502 -14.470 1.00 88.44 189 PRO A N 1
ATOM 1474 C CA . PRO A 1 189 ? -21.080 -0.466 -15.452 1.00 88.44 189 PRO A CA 1
ATOM 1475 C C . PRO A 1 189 ? -19.562 -0.375 -15.673 1.00 88.44 189 PRO A C 1
ATOM 1477 O O . PRO A 1 189 ? -19.000 0.714 -15.766 1.00 88.44 189 PRO A O 1
ATOM 1480 N N . ASN A 1 190 ? -18.919 -1.534 -15.832 1.00 81.31 190 ASN A N 1
ATOM 1481 C CA . ASN A 1 190 ? -17.521 -1.745 -16.233 1.00 81.31 190 ASN A CA 1
ATOM 1482 C C . ASN A 1 190 ? -16.454 -1.020 -15.392 1.00 81.31 190 ASN A C 1
ATOM 1484 O O . ASN A 1 190 ? -15.332 -0.826 -15.859 1.00 81.31 190 ASN A O 1
ATOM 1488 N N . LEU A 1 191 ? -16.775 -0.624 -14.160 1.00 76.56 191 LEU A N 1
ATOM 1489 C CA . LEU A 1 191 ? -15.856 0.096 -13.283 1.00 76.56 191 LEU A CA 1
ATOM 1490 C C . LEU A 1 191 ? -15.894 -0.493 -11.876 1.00 76.56 191 LEU A C 1
ATOM 1492 O O . LEU A 1 191 ? -16.977 -0.635 -11.306 1.00 76.56 191 LEU A O 1
ATOM 1496 N N . ARG A 1 192 ? -14.718 -0.800 -11.315 1.00 80.94 192 ARG A N 1
ATOM 1497 C CA . ARG A 1 192 ? -14.545 -1.125 -9.892 1.00 80.94 192 ARG A CA 1
ATOM 1498 C C . ARG A 1 192 ? -14.369 0.173 -9.107 1.00 80.94 192 ARG A C 1
ATOM 1500 O O . ARG A 1 192 ? -13.349 0.839 -9.268 1.00 80.94 192 ARG A O 1
ATOM 1507 N N . THR A 1 193 ? -15.352 0.561 -8.296 1.00 77.38 193 THR A N 1
ATOM 1508 C CA . THR A 1 193 ? -15.304 1.826 -7.541 1.00 77.38 193 THR A CA 1
ATOM 1509 C C . THR A 1 193 ? -16.188 1.798 -6.295 1.00 77.38 193 THR A C 1
ATOM 1511 O O . THR A 1 193 ? -17.208 1.115 -6.270 1.00 77.38 193 THR A O 1
ATOM 1514 N N . GLN A 1 194 ? -15.811 2.568 -5.273 1.00 79.69 194 GLN A N 1
ATOM 1515 C CA . GLN A 1 194 ? -16.641 2.860 -4.096 1.00 79.69 194 GLN A CA 1
ATOM 1516 C C . GLN A 1 194 ? -17.149 4.313 -4.088 1.00 79.69 194 GLN A C 1
ATOM 1518 O O . GLN A 1 194 ? -17.816 4.740 -3.148 1.00 79.69 194 GLN A O 1
ATOM 1523 N N . ASP A 1 195 ? -16.854 5.085 -5.140 1.00 78.31 195 ASP A N 1
ATOM 1524 C CA . ASP A 1 195 ? -17.293 6.472 -5.267 1.00 78.31 195 ASP A CA 1
ATOM 1525 C C . ASP A 1 195 ? -18.787 6.546 -5.585 1.00 78.31 195 ASP A C 1
ATOM 1527 O O . ASP A 1 195 ? -19.209 6.410 -6.736 1.00 78.31 195 ASP A O 1
ATOM 1531 N N . MET A 1 196 ? -19.573 6.815 -4.543 1.00 82.62 196 MET A N 1
ATOM 1532 C CA . MET A 1 196 ? -21.031 6.924 -4.581 1.00 82.62 196 MET A CA 1
ATOM 1533 C C . MET A 1 196 ? -21.566 7.952 -5.589 1.00 82.62 196 MET A C 1
ATOM 1535 O O . MET A 1 196 ? -22.727 7.847 -5.971 1.00 82.62 196 MET A O 1
ATOM 1539 N N . SER A 1 197 ? -20.763 8.924 -6.038 1.00 81.81 197 SER A N 1
ATOM 1540 C CA . SER A 1 197 ? -21.207 9.939 -7.007 1.00 81.81 197 SER A CA 1
ATOM 1541 C C . SER A 1 197 ? -21.391 9.394 -8.430 1.00 81.81 197 SER A C 1
ATOM 1543 O O . SER A 1 197 ? -22.129 9.972 -9.227 1.00 81.81 197 SER A O 1
ATOM 1545 N N . LEU A 1 198 ? -20.754 8.264 -8.746 1.00 80.75 198 LEU A N 1
ATOM 1546 C CA . LEU A 1 198 ? -20.802 7.634 -10.071 1.00 80.75 198 LEU A CA 1
ATOM 1547 C C . LEU A 1 198 ? -21.977 6.664 -10.219 1.00 80.75 198 LEU A C 1
ATOM 1549 O O . LEU A 1 198 ? -22.339 6.274 -11.332 1.00 80.75 198 LEU A O 1
ATOM 1553 N N . PHE A 1 199 ? -22.547 6.254 -9.090 1.00 91.50 199 PHE A N 1
ATOM 1554 C CA . PHE A 1 199 ? -23.587 5.246 -8.997 1.00 91.50 199 PHE A CA 1
ATOM 1555 C C . PHE A 1 199 ? -24.935 5.786 -9.463 1.00 91.50 199 PHE A C 1
ATOM 1557 O O . PHE A 1 199 ? -25.367 6.870 -9.076 1.00 91.50 199 PHE A O 1
ATOM 1564 N N . LYS A 1 200 ? -25.634 4.985 -10.269 1.00 93.12 200 LYS A N 1
ATOM 1565 C CA . LYS A 1 200 ? -27.032 5.236 -10.630 1.00 93.12 200 LYS A CA 1
ATOM 1566 C C . LYS A 1 200 ? -27.925 4.265 -9.880 1.00 93.12 200 LYS A C 1
ATOM 1568 O O . LYS A 1 200 ? -27.619 3.075 -9.832 1.00 93.12 200 LYS A O 1
ATOM 1573 N N . GLU A 1 201 ? -29.012 4.766 -9.300 1.00 93.31 201 GLU A N 1
ATOM 1574 C CA . GLU A 1 201 ? -29.989 3.919 -8.617 1.00 93.31 201 GLU A CA 1
ATOM 1575 C C . GLU A 1 201 ? -30.597 2.897 -9.584 1.00 93.31 201 GLU A C 1
ATOM 1577 O O . GLU A 1 201 ? -30.924 3.211 -10.731 1.00 93.31 201 GLU A O 1
ATOM 1582 N N . VAL A 1 202 ? -30.736 1.663 -9.107 1.00 92.50 202 VAL A N 1
ATOM 1583 C CA . VAL A 1 202 ? -31.395 0.570 -9.821 1.00 92.50 202 VAL A CA 1
ATOM 1584 C C . VAL A 1 202 ? -32.625 0.124 -9.044 1.00 92.50 202 VAL A C 1
ATOM 1586 O O . VAL A 1 202 ? -32.671 0.180 -7.814 1.00 92.50 202 VAL A O 1
ATOM 1589 N N . LYS A 1 203 ? -33.651 -0.314 -9.773 1.00 86.00 203 LYS A N 1
ATOM 1590 C CA . LYS A 1 203 ? -34.925 -0.713 -9.179 1.00 86.00 203 LYS A CA 1
ATOM 1591 C C . LYS A 1 203 ? -34.766 -2.058 -8.462 1.00 86.00 203 LYS A C 1
ATOM 1593 O O . LYS A 1 203 ? -34.567 -3.078 -9.112 1.00 86.00 203 LYS A O 1
ATOM 1598 N N . GLY A 1 204 ? -34.843 -2.039 -7.132 1.00 80.38 204 GLY A N 1
ATOM 1599 C CA . GLY A 1 204 ? -34.892 -3.246 -6.303 1.00 80.38 204 GLY A CA 1
ATOM 1600 C C . GLY A 1 204 ? -36.292 -3.864 -6.228 1.00 80.38 204 GLY A C 1
ATOM 1601 O O . GLY A 1 204 ? -37.267 -3.285 -6.714 1.00 80.38 204 GLY A O 1
ATOM 1602 N N . ASP A 1 205 ? -36.385 -5.030 -5.588 1.00 81.75 205 ASP A N 1
ATOM 1603 C CA . ASP A 1 205 ? -37.656 -5.692 -5.282 1.00 81.75 205 ASP A CA 1
ATOM 1604 C C . ASP A 1 205 ? -38.311 -5.027 -4.050 1.00 81.75 205 ASP A C 1
ATOM 1606 O O . ASP A 1 205 ? -37.729 -5.071 -2.963 1.00 81.75 205 ASP A O 1
ATOM 1610 N N . PRO A 1 206 ? -39.499 -4.403 -4.178 1.00 80.12 206 PRO A N 1
ATOM 1611 C CA . PRO A 1 206 ? -40.177 -3.760 -3.055 1.00 80.12 206 PRO A CA 1
ATOM 1612 C C . PRO A 1 206 ? -40.678 -4.749 -1.990 1.00 80.12 206 PRO A C 1
ATOM 1614 O O . PRO A 1 206 ? -40.798 -4.358 -0.831 1.00 80.12 206 PRO A O 1
ATOM 1617 N N . GLU A 1 207 ? -40.937 -6.015 -2.337 1.00 84.31 207 GLU A N 1
ATOM 1618 C CA . GLU A 1 207 ? -41.313 -7.055 -1.367 1.00 84.31 207 GLU A CA 1
ATOM 1619 C C . GLU A 1 207 ? -40.087 -7.633 -0.646 1.00 84.31 207 GLU A C 1
ATOM 1621 O O . GLU A 1 207 ? -40.190 -8.131 0.478 1.00 84.31 207 GLU A O 1
ATOM 1626 N N . LYS A 1 208 ? -38.906 -7.547 -1.272 1.00 86.31 208 LYS A N 1
ATOM 1627 C CA . LYS A 1 208 ? -37.627 -8.020 -0.720 1.00 86.31 208 LYS A CA 1
ATOM 1628 C C . LYS A 1 208 ? -36.524 -6.966 -0.864 1.00 86.31 208 LYS A C 1
ATOM 1630 O O . LYS A 1 208 ? -35.522 -7.207 -1.544 1.00 86.31 208 LYS A O 1
ATOM 1635 N N . PRO A 1 209 ? -36.630 -5.828 -0.155 1.00 84.94 209 PRO A N 1
ATOM 1636 C CA . PRO A 1 209 ? -35.748 -4.674 -0.359 1.00 84.94 209 PRO A CA 1
ATOM 1637 C C . PRO A 1 209 ? -34.269 -4.969 -0.061 1.00 84.94 209 PRO A C 1
ATOM 1639 O O . PRO A 1 209 ? -33.371 -4.357 -0.637 1.00 84.94 209 PRO A O 1
ATOM 1642 N N . PHE A 1 210 ? -33.992 -5.957 0.794 1.00 89.56 210 PHE A N 1
ATOM 1643 C CA . PHE A 1 210 ? -32.638 -6.391 1.152 1.00 89.56 210 PHE A CA 1
ATOM 1644 C C . PHE A 1 210 ? -31.969 -7.296 0.110 1.00 89.56 210 PHE A C 1
ATOM 1646 O O . PHE A 1 210 ? -30.815 -7.686 0.306 1.00 89.56 210 PHE A O 1
ATOM 1653 N N . SER A 1 211 ? -32.651 -7.643 -0.982 1.00 91.50 211 SER A N 1
ATOM 1654 C CA . SER A 1 211 ? -32.092 -8.469 -2.051 1.00 91.50 211 SER A CA 1
ATOM 1655 C C . SER A 1 211 ? -32.239 -7.821 -3.419 1.00 91.50 211 SER A C 1
ATOM 1657 O O . SER A 1 211 ? -33.270 -7.228 -3.722 1.00 91.50 211 SER A O 1
ATOM 1659 N N . LEU A 1 212 ? -31.221 -7.993 -4.258 1.00 92.06 212 LEU A N 1
ATOM 1660 C CA . LEU A 1 212 ? -31.266 -7.632 -5.669 1.00 92.06 212 LEU A CA 1
ATOM 1661 C C . LEU A 1 212 ? -30.971 -8.873 -6.501 1.00 92.06 212 LEU A C 1
ATOM 1663 O O . LEU A 1 212 ? -29.931 -9.506 -6.318 1.00 92.06 212 LEU A O 1
ATOM 1667 N N . THR A 1 213 ? -31.891 -9.205 -7.402 1.00 89.62 213 THR A N 1
ATOM 1668 C CA . THR A 1 213 ? -31.708 -10.280 -8.379 1.00 89.62 213 THR A CA 1
ATOM 1669 C C . THR A 1 213 ? -31.339 -9.653 -9.715 1.00 89.62 213 THR A C 1
ATOM 1671 O O . THR A 1 213 ? -32.039 -8.751 -10.172 1.00 89.62 213 THR A O 1
ATOM 1674 N N . ILE A 1 214 ? -30.233 -10.095 -10.311 1.00 86.31 214 ILE A N 1
ATOM 1675 C CA . ILE A 1 214 ? -29.745 -9.607 -11.603 1.00 86.31 214 ILE A CA 1
ATOM 1676 C C . ILE A 1 214 ? -29.690 -10.800 -12.553 1.00 86.31 214 ILE A C 1
ATOM 1678 O O . ILE A 1 214 ? -28.978 -11.769 -12.288 1.00 86.31 214 ILE A O 1
ATOM 1682 N N . GLU A 1 215 ? -30.457 -10.715 -13.633 1.00 83.50 215 GLU A N 1
ATOM 1683 C CA . GLU A 1 215 ? -30.395 -11.631 -14.772 1.00 83.50 215 GLU A CA 1
ATOM 1684 C C . GLU A 1 215 ? -29.358 -11.092 -15.763 1.00 83.50 215 GLU A C 1
ATOM 1686 O O . GLU A 1 215 ? -29.339 -9.887 -16.017 1.00 83.50 215 GLU A O 1
ATOM 1691 N N . GLU A 1 216 ? -28.481 -11.958 -16.278 1.00 79.38 216 GLU A N 1
ATOM 1692 C CA . GLU A 1 216 ? -27.398 -11.583 -17.205 1.00 79.38 216 GLU A CA 1
ATOM 1693 C C . GLU A 1 216 ? -26.532 -10.413 -16.680 1.00 79.38 216 GLU A C 1
ATOM 1695 O O . GLU A 1 216 ? -26.503 -9.320 -17.256 1.00 79.38 216 GLU A O 1
ATOM 1700 N N . PRO A 1 217 ? -25.826 -10.607 -15.552 1.00 80.69 217 PRO A N 1
ATOM 1701 C CA . PRO A 1 217 ? -25.063 -9.549 -14.901 1.00 80.69 217 PRO A CA 1
ATOM 1702 C C . PRO A 1 217 ? -23.997 -8.941 -15.822 1.00 80.69 217 PRO A C 1
ATOM 1704 O O . PRO A 1 217 ? -23.025 -9.585 -16.215 1.00 80.69 217 PRO A O 1
ATOM 1707 N N . ALA A 1 218 ? -24.153 -7.651 -16.119 1.00 83.25 218 ALA A N 1
ATOM 1708 C CA . ALA A 1 218 ? -23.117 -6.878 -16.787 1.00 83.25 218 ALA A CA 1
ATOM 1709 C C . ALA A 1 218 ? -21.924 -6.645 -15.836 1.00 83.25 218 ALA A C 1
ATOM 1711 O O . ALA A 1 218 ? -22.141 -6.375 -14.648 1.00 83.25 218 ALA A O 1
ATOM 1712 N N . PRO A 1 219 ? -20.672 -6.664 -16.336 1.00 85.50 219 PRO A N 1
ATOM 1713 C CA . PRO A 1 219 ? -19.513 -6.340 -15.515 1.00 85.50 219 PRO A CA 1
ATOM 1714 C C . PRO A 1 219 ? -19.628 -4.926 -14.936 1.00 85.50 219 PRO A C 1
ATOM 1716 O O . PRO A 1 219 ? -20.106 -4.011 -15.612 1.00 85.50 219 PRO A O 1
ATOM 1719 N N . GLY A 1 220 ? -19.178 -4.716 -13.699 1.00 86.88 220 GLY A N 1
ATOM 1720 C CA .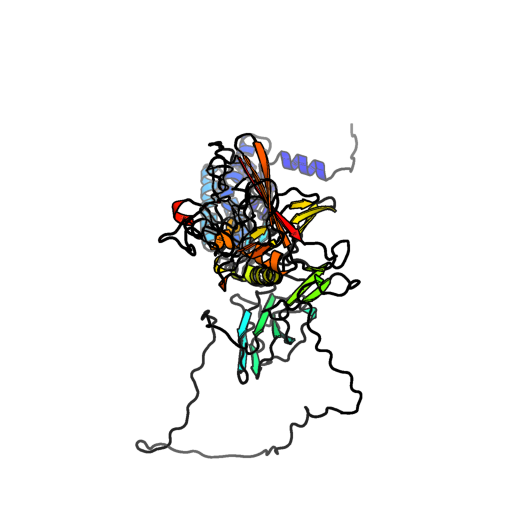 GLY A 1 220 ? -19.308 -3.427 -13.011 1.00 86.88 220 GLY A CA 1
ATOM 1721 C C . GLY A 1 220 ? -19.451 -3.552 -11.498 1.00 86.88 220 GLY A C 1
ATOM 1722 O O . GLY A 1 220 ? -19.396 -4.650 -10.956 1.00 86.88 220 GLY A O 1
ATOM 1723 N N . THR A 1 221 ? -19.639 -2.433 -10.798 1.00 90.19 221 THR A N 1
ATOM 1724 C CA . THR A 1 221 ? -19.867 -2.443 -9.344 1.00 90.19 221 THR A CA 1
ATOM 1725 C C . THR A 1 221 ? -21.336 -2.231 -9.028 1.00 90.19 221 THR A C 1
ATOM 1727 O O . THR A 1 221 ? -21.918 -1.217 -9.410 1.00 90.19 221 THR A O 1
ATOM 1730 N N . VAL A 1 222 ? -21.926 -3.154 -8.276 1.00 95.38 222 VAL A N 1
ATOM 1731 C CA . VAL A 1 222 ? -23.216 -2.973 -7.611 1.00 95.38 222 VAL A CA 1
ATOM 1732 C C . VAL A 1 222 ? -22.959 -2.497 -6.188 1.00 95.38 222 VAL A C 1
ATOM 1734 O O . VAL A 1 222 ? -22.166 -3.097 -5.467 1.00 95.38 222 VAL A O 1
ATOM 1737 N N . ALA A 1 223 ? -23.649 -1.448 -5.759 1.00 95.56 223 ALA A N 1
ATOM 1738 C CA . ALA A 1 223 ? -23.633 -0.998 -4.376 1.00 95.56 223 ALA A CA 1
ATOM 1739 C C . ALA A 1 223 ? -25.024 -1.101 -3.760 1.00 95.56 223 ALA A C 1
ATOM 1741 O O . ALA A 1 223 ? -26.039 -0.910 -4.432 1.00 95.56 223 ALA A O 1
ATOM 1742 N N . CYS A 1 224 ? -25.070 -1.358 -2.459 1.00 95.44 224 CYS A N 1
ATOM 1743 C CA . CYS A 1 224 ? -26.286 -1.238 -1.677 1.00 95.44 224 CYS A CA 1
ATOM 1744 C C . CYS A 1 224 ? -26.029 -0.357 -0.455 1.00 95.44 224 CYS A C 1
ATOM 1746 O O . CYS A 1 224 ? -25.026 -0.515 0.244 1.00 95.44 224 CYS A O 1
ATOM 1748 N N . ARG A 1 225 ? -26.933 0.590 -0.209 1.00 94.62 225 ARG A N 1
ATOM 1749 C CA . ARG A 1 225 ? -26.895 1.495 0.940 1.00 94.62 225 ARG A CA 1
ATOM 1750 C C . ARG A 1 225 ? -28.074 1.193 1.848 1.00 94.62 225 ARG A C 1
ATOM 1752 O O . ARG A 1 225 ? -29.217 1.262 1.408 1.00 94.62 225 ARG A O 1
ATOM 1759 N N . LEU A 1 226 ? -27.781 0.889 3.107 1.00 93.25 226 LEU A N 1
ATOM 1760 C CA . LEU A 1 226 ? -28.772 0.790 4.174 1.00 93.25 226 LEU A CA 1
ATOM 1761 C C . LEU A 1 226 ? -28.829 2.119 4.922 1.00 93.25 226 LEU A C 1
ATOM 1763 O O . LEU A 1 226 ? -27.796 2.603 5.385 1.00 93.25 226 LEU A O 1
ATOM 1767 N N . GLY A 1 227 ? -30.022 2.685 5.074 1.00 90.94 227 GLY A N 1
ATOM 1768 C CA . GLY A 1 227 ? -30.245 3.976 5.726 1.00 90.94 227 GLY A CA 1
ATOM 1769 C C . GLY A 1 227 ? -30.394 5.133 4.745 1.00 90.94 227 GLY A C 1
ATOM 1770 O O . GLY A 1 227 ? -30.179 5.003 3.540 1.00 90.94 227 GLY A O 1
ATOM 1771 N N . GLU A 1 228 ? -30.792 6.285 5.272 1.00 89.31 228 GLU A N 1
ATOM 1772 C CA . GLU A 1 228 ? -30.999 7.502 4.486 1.00 89.31 228 GLU A CA 1
ATOM 1773 C C . GLU A 1 228 ? -29.675 8.094 3.971 1.00 89.31 228 GLU A C 1
ATOM 1775 O O . GLU A 1 228 ? -28.618 7.805 4.535 1.00 89.31 228 GLU A O 1
ATOM 1780 N N . PRO A 1 229 ? -29.684 8.921 2.905 1.00 84.94 229 PRO A N 1
ATOM 1781 C CA . PRO A 1 229 ? -28.448 9.485 2.352 1.00 84.94 229 PRO A CA 1
ATOM 1782 C C . PRO A 1 229 ? -27.690 10.348 3.364 1.00 84.94 229 PRO A C 1
ATOM 1784 O O . PRO A 1 229 ? -26.465 10.356 3.381 1.00 84.94 229 PRO A O 1
ATOM 1787 N N . SER A 1 230 ? -28.436 11.039 4.226 1.00 84.56 230 SER A N 1
ATOM 1788 C CA . SER A 1 230 ? -27.937 11.886 5.311 1.00 84.56 230 SER A CA 1
ATOM 1789 C C . SER A 1 230 ? -27.384 11.091 6.498 1.00 84.56 230 SER A C 1
ATOM 1791 O O . SER A 1 230 ? -26.583 11.620 7.265 1.00 84.56 230 SER A O 1
ATOM 1793 N N . LYS A 1 231 ? -27.817 9.836 6.674 1.00 85.00 231 LYS A N 1
ATOM 1794 C CA . LYS A 1 231 ? -27.448 8.987 7.813 1.00 85.00 231 LYS A CA 1
ATOM 1795 C C . LYS A 1 231 ? -27.370 7.508 7.406 1.00 85.00 231 LYS A C 1
ATOM 1797 O O . LYS A 1 231 ? -28.191 6.697 7.848 1.00 85.00 231 LYS A O 1
ATOM 1802 N N . PRO A 1 232 ? -26.406 7.142 6.544 1.00 89.50 232 PRO A N 1
ATOM 1803 C CA . PRO A 1 232 ? -26.217 5.758 6.142 1.00 89.50 232 PRO A CA 1
ATOM 1804 C C . PRO A 1 232 ? -25.743 4.919 7.333 1.00 89.50 232 PRO A C 1
ATOM 1806 O O . PRO A 1 232 ? -24.937 5.360 8.149 1.00 89.50 232 PRO A O 1
ATOM 1809 N N . ILE A 1 233 ? -26.233 3.686 7.411 1.00 89.31 233 ILE A N 1
ATOM 1810 C CA . ILE A 1 233 ? -25.759 2.671 8.355 1.00 89.31 233 ILE A CA 1
ATOM 1811 C C . ILE A 1 233 ? -24.578 1.923 7.745 1.00 89.31 233 ILE A C 1
ATOM 1813 O O . ILE A 1 233 ? -23.576 1.693 8.417 1.00 89.31 233 ILE A O 1
ATOM 1817 N N . ILE A 1 234 ? -24.690 1.535 6.472 1.00 90.31 234 ILE A N 1
ATOM 1818 C CA . ILE A 1 234 ? -23.644 0.791 5.768 1.00 90.31 234 ILE A CA 1
ATOM 1819 C C . ILE A 1 234 ? -23.782 0.946 4.252 1.00 90.31 234 ILE A C 1
ATOM 1821 O O . ILE A 1 234 ? -24.888 1.130 3.728 1.00 90.31 234 ILE A O 1
ATOM 1825 N N . ARG A 1 235 ? -22.654 0.835 3.550 1.00 91.56 235 ARG A N 1
ATOM 1826 C CA . ARG A 1 235 ? -22.568 0.751 2.091 1.00 91.56 235 ARG A CA 1
ATOM 1827 C C . ARG A 1 235 ? -21.776 -0.503 1.723 1.00 91.56 235 ARG A C 1
ATOM 1829 O O . ARG A 1 235 ? -20.590 -0.602 2.030 1.00 91.56 235 ARG A O 1
ATOM 1836 N N . LYS A 1 236 ? -22.437 -1.492 1.115 1.00 90.94 236 LYS A N 1
ATOM 1837 C CA . LYS A 1 236 ? -21.776 -2.713 0.617 1.00 90.94 236 LYS A CA 1
ATOM 1838 C C . LYS A 1 236 ? -21.581 -2.617 -0.883 1.00 90.94 236 LYS A C 1
ATOM 1840 O O . LYS A 1 236 ? -22.455 -2.108 -1.580 1.00 90.94 236 LYS A O 1
ATOM 1845 N N . PHE A 1 237 ? -20.472 -3.166 -1.360 1.00 88.81 237 PHE A N 1
ATOM 1846 C CA . PHE A 1 237 ? -20.075 -3.125 -2.760 1.00 88.81 237 PHE A CA 1
ATOM 1847 C C . PHE A 1 237 ? -19.789 -4.540 -3.255 1.00 88.81 237 PHE A C 1
ATOM 1849 O O . PHE A 1 237 ? -19.118 -5.317 -2.575 1.00 88.81 237 PHE A O 1
ATOM 1856 N N . PHE A 1 238 ? -20.283 -4.855 -4.444 1.00 92.38 238 PHE A N 1
ATOM 1857 C CA . PHE A 1 238 ? -20.084 -6.117 -5.138 1.00 92.38 238 PHE A CA 1
ATOM 1858 C C . PHE A 1 238 ? -19.524 -5.804 -6.520 1.00 92.38 238 PHE A C 1
ATOM 1860 O O . PHE A 1 238 ? -20.190 -5.134 -7.310 1.00 92.38 238 PHE A O 1
ATOM 1867 N N . TYR A 1 239 ? -18.311 -6.255 -6.816 1.00 88.94 239 TYR A N 1
ATOM 1868 C CA . TYR A 1 239 ? -17.745 -6.123 -8.150 1.00 88.94 239 TYR A CA 1
ATOM 1869 C C . TYR A 1 239 ? -18.051 -7.379 -8.961 1.00 88.94 239 TYR A C 1
ATOM 1871 O O . TYR A 1 239 ? -17.617 -8.477 -8.619 1.00 88.94 239 TYR A O 1
ATOM 1879 N N . LEU A 1 240 ? -18.840 -7.208 -10.017 1.00 89.62 240 LEU A N 1
ATOM 1880 C CA . LEU A 1 240 ? -19.203 -8.249 -10.964 1.00 89.62 240 LEU A CA 1
ATOM 1881 C C . LEU A 1 240 ? -18.114 -8.311 -12.036 1.00 89.62 240 LEU A C 1
ATOM 1883 O O . LEU A 1 240 ? -17.988 -7.413 -12.873 1.00 89.62 240 LEU A O 1
ATOM 1887 N N . ASN A 1 241 ? -17.310 -9.365 -11.985 1.00 79.19 241 ASN A N 1
ATOM 1888 C CA . ASN A 1 241 ? -16.311 -9.670 -12.994 1.00 79.19 241 ASN A CA 1
ATOM 1889 C C . ASN A 1 241 ? -17.004 -10.282 -14.221 1.00 79.19 241 ASN A C 1
ATOM 1891 O O . ASN A 1 241 ? -17.855 -11.166 -14.084 1.00 79.19 241 ASN A O 1
ATOM 1895 N N . GLY A 1 242 ? -16.621 -9.829 -15.417 1.00 67.88 242 GLY A N 1
ATOM 1896 C CA . GLY A 1 242 ? -17.042 -10.459 -16.671 1.00 67.88 242 GLY A CA 1
ATOM 1897 C C . GLY A 1 242 ? -16.337 -11.798 -16.916 1.00 67.88 242 GLY A C 1
ATOM 1898 O O . GLY A 1 242 ? -15.324 -12.074 -16.265 1.00 67.88 242 GLY A O 1
ATOM 1899 N N . PRO A 1 243 ? -16.823 -12.619 -17.866 1.00 57.28 243 PRO A N 1
ATOM 1900 C CA . PRO A 1 243 ? -16.195 -13.891 -18.204 1.00 57.28 243 PRO A CA 1
ATOM 1901 C C . PRO A 1 243 ? -14.751 -13.650 -18.659 1.00 57.28 243 PRO A C 1
ATOM 1903 O O . PRO A 1 243 ? -14.487 -13.082 -19.720 1.00 57.28 243 PRO A O 1
ATOM 1906 N N . SER A 1 244 ? -13.802 -14.042 -17.814 1.00 43.03 244 SER A N 1
ATOM 1907 C CA . SER A 1 244 ? -12.374 -13.913 -18.064 1.00 43.03 244 SER A CA 1
ATOM 1908 C C . SER A 1 244 ? -11.937 -14.930 -19.116 1.00 43.03 244 SER A C 1
ATOM 1910 O O . SER A 1 244 ? -12.035 -16.144 -18.934 1.00 43.03 244 SER A O 1
ATOM 1912 N N . GLY A 1 245 ? -11.412 -14.431 -20.235 1.00 38.25 245 GLY A N 1
ATOM 1913 C CA . GLY A 1 245 ? -10.595 -15.238 -21.132 1.00 38.25 245 GLY A CA 1
ATOM 1914 C C . GLY A 1 245 ? -9.323 -15.680 -20.404 1.00 38.25 245 GLY A C 1
ATOM 1915 O O . GLY A 1 245 ? -8.448 -14.861 -20.157 1.00 38.25 245 GLY A O 1
ATOM 1916 N N . SER A 1 246 ? -9.264 -16.973 -20.066 1.00 28.58 246 SER A N 1
ATOM 1917 C CA . SER A 1 246 ? -8.096 -17.774 -19.655 1.00 28.58 246 SER A CA 1
ATOM 1918 C C . SER A 1 246 ? -7.219 -17.264 -18.491 1.00 28.58 246 SER A C 1
ATOM 1920 O O . SER A 1 246 ? -6.343 -16.432 -18.697 1.00 28.58 246 SER A O 1
ATOM 1922 N N . ALA A 1 247 ? -7.333 -17.883 -17.306 1.00 29.97 247 ALA A N 1
ATOM 1923 C CA . ALA A 1 247 ? -6.402 -18.921 -16.809 1.00 29.97 247 ALA A CA 1
ATOM 1924 C C . ALA A 1 247 ? -6.472 -19.119 -15.270 1.00 29.97 247 ALA A C 1
ATOM 1926 O O . ALA A 1 247 ? -6.295 -18.189 -14.493 1.00 29.97 247 ALA A O 1
ATOM 1927 N N . SER A 1 248 ? -6.636 -20.394 -14.883 1.00 28.61 248 SER A N 1
ATOM 1928 C CA . SER A 1 248 ? -6.320 -21.074 -13.604 1.00 28.61 248 SER A CA 1
ATOM 1929 C C . SER A 1 248 ? -7.086 -20.775 -12.292 1.00 28.61 248 SER A C 1
ATOM 1931 O O . SER A 1 248 ? -6.763 -19.856 -11.555 1.00 28.61 248 SER A O 1
ATOM 1933 N N . VAL A 1 249 ? -7.962 -21.746 -11.967 1.00 28.33 249 VAL A N 1
ATOM 1934 C CA . VAL A 1 249 ? -8.388 -22.309 -10.657 1.00 28.33 249 VAL A CA 1
ATOM 1935 C C . VAL A 1 249 ? -9.124 -21.393 -9.654 1.00 28.33 249 VAL A C 1
ATOM 1937 O O . VAL A 1 249 ? -8.529 -20.477 -9.097 1.00 28.33 249 VAL A O 1
ATOM 1940 N N . PRO A 1 250 ? -10.388 -21.708 -9.290 1.00 30.89 250 PRO A N 1
ATOM 1941 C CA . PRO A 1 250 ? -11.095 -21.006 -8.227 1.00 30.89 250 PRO A CA 1
ATOM 1942 C C . PRO A 1 250 ? -10.714 -21.550 -6.842 1.00 30.89 250 PRO A C 1
ATOM 1944 O O . PRO A 1 250 ? -10.896 -22.732 -6.542 1.00 30.89 250 PRO A O 1
ATOM 1947 N N . ILE A 1 251 ? -10.261 -20.656 -5.963 1.00 29.62 251 ILE A N 1
ATOM 1948 C CA . ILE A 1 251 ? -10.253 -20.872 -4.514 1.00 29.62 251 ILE A CA 1
ATOM 1949 C C . ILE A 1 251 ? -11.705 -20.741 -4.036 1.00 29.62 251 ILE A C 1
ATOM 1951 O O . ILE A 1 251 ? -12.309 -19.673 -4.137 1.00 29.62 251 ILE A O 1
ATOM 1955 N N . ARG A 1 252 ? -12.284 -21.830 -3.514 1.00 28.30 252 ARG A N 1
ATOM 1956 C CA . ARG A 1 252 ? -13.538 -21.773 -2.748 1.00 28.30 252 ARG A CA 1
ATOM 1957 C C . ARG A 1 252 ? -13.284 -20.972 -1.472 1.00 28.30 252 ARG A C 1
ATOM 1959 O O . ARG A 1 252 ? -12.791 -21.523 -0.493 1.00 28.30 252 ARG A O 1
ATOM 1966 N N . HIS A 1 253 ? -13.669 -19.703 -1.461 1.00 30.50 253 HIS A N 1
ATOM 1967 C CA . HIS A 1 253 ? -14.000 -19.030 -0.213 1.00 30.50 253 HIS A CA 1
ATOM 1968 C C . HIS A 1 253 ? -15.467 -19.317 0.113 1.00 30.50 253 HIS A C 1
ATOM 1970 O O . HIS A 1 253 ? -16.345 -19.135 -0.728 1.00 30.50 253 HIS A O 1
ATOM 1976 N N . ASN A 1 254 ? -15.713 -19.816 1.325 1.00 30.34 254 ASN A N 1
ATOM 1977 C CA . ASN A 1 254 ? -17.046 -19.965 1.896 1.00 30.34 254 ASN A CA 1
ATOM 1978 C C . ASN A 1 254 ? -17.698 -18.580 2.006 1.00 30.34 254 ASN A C 1
ATOM 1980 O O . ASN A 1 254 ? -17.524 -17.878 2.998 1.00 30.34 254 ASN A O 1
ATOM 1984 N N . THR A 1 255 ? -18.448 -18.189 0.984 1.00 32.69 255 THR A N 1
ATOM 1985 C CA . THR A 1 255 ? -19.543 -17.234 1.109 1.00 32.69 255 THR A CA 1
ATOM 1986 C C . THR A 1 255 ? -20.842 -18.019 1.132 1.00 32.69 255 THR A C 1
ATOM 1988 O O . THR A 1 255 ? -21.027 -18.994 0.402 1.00 32.69 255 THR A O 1
ATOM 1991 N N . GLU A 1 256 ? -21.725 -17.619 2.035 1.00 33.00 256 GLU A N 1
ATOM 1992 C CA . GLU A 1 256 ? -23.012 -18.240 2.319 1.00 33.00 256 GLU A CA 1
ATOM 1993 C C . GLU A 1 256 ? -23.983 -18.033 1.142 1.00 33.00 256 GLU A C 1
ATOM 1995 O O . GLU A 1 256 ? -24.888 -17.200 1.171 1.00 33.00 256 GLU A O 1
ATOM 2000 N N . LEU A 1 257 ? -23.744 -18.768 0.053 1.00 32.84 257 LEU A N 1
ATOM 2001 C CA . LEU A 1 257 ? -24.699 -18.997 -1.022 1.00 32.84 257 LEU A CA 1
ATOM 2002 C C . LEU A 1 257 ? -25.583 -20.174 -0.612 1.00 32.84 257 LEU A C 1
ATOM 2004 O O . LEU A 1 257 ? -25.147 -21.326 -0.612 1.00 32.84 257 LEU A O 1
ATOM 2008 N N . ASP A 1 258 ? -26.841 -19.882 -0.303 1.00 29.06 258 ASP A N 1
ATOM 2009 C CA . ASP A 1 258 ? -27.882 -20.890 -0.129 1.00 29.06 258 ASP A CA 1
ATOM 2010 C C . ASP A 1 258 ? -28.167 -21.549 -1.495 1.00 29.06 258 ASP A C 1
ATOM 2012 O O . ASP A 1 258 ? -28.968 -21.067 -2.303 1.00 29.06 258 ASP A O 1
ATOM 2016 N N . ARG A 1 259 ? -27.413 -22.609 -1.812 1.00 29.61 259 ARG A N 1
ATOM 2017 C CA . ARG A 1 259 ? -27.569 -23.406 -3.034 1.00 29.61 259 ARG A CA 1
ATOM 2018 C C . ARG A 1 259 ? -28.850 -24.230 -2.926 1.00 29.61 259 ARG A C 1
ATOM 2020 O O . ARG A 1 259 ? -28.846 -25.326 -2.370 1.00 29.61 259 ARG A O 1
ATOM 2027 N N . ARG A 1 260 ? -29.946 -23.740 -3.509 1.00 30.00 260 ARG A N 1
ATOM 2028 C CA . ARG A 1 260 ? -31.127 -24.579 -3.754 1.00 30.00 260 ARG A CA 1
ATOM 2029 C C . ARG A 1 260 ? -30.786 -25.670 -4.775 1.00 30.00 260 ARG A C 1
ATOM 2031 O O . ARG A 1 260 ? -30.306 -25.383 -5.867 1.00 30.00 260 ARG A O 1
ATOM 2038 N N . LEU A 1 261 ? -31.052 -26.915 -4.379 1.00 26.78 261 LEU A N 1
ATOM 2039 C CA . LEU A 1 261 ? -30.985 -28.140 -5.182 1.00 26.78 261 LEU A CA 1
ATOM 2040 C C . LEU A 1 261 ? -31.723 -27.999 -6.534 1.00 26.78 261 LEU A C 1
ATOM 2042 O O . LEU A 1 261 ? -32.742 -27.304 -6.601 1.00 26.78 261 LEU A O 1
ATOM 2046 N N . PRO A 1 262 ? -31.251 -28.670 -7.603 1.00 29.25 262 PRO A N 1
ATOM 2047 C CA . PRO A 1 262 ? -31.819 -28.532 -8.939 1.00 29.25 262 PRO A CA 1
ATOM 2048 C C . PRO A 1 262 ? -33.242 -29.098 -9.023 1.00 29.25 262 PRO A C 1
ATOM 2050 O O . PRO A 1 262 ? -33.560 -30.162 -8.488 1.00 29.25 262 PRO A O 1
ATOM 2053 N N . LYS A 1 263 ? -34.102 -28.357 -9.731 1.00 29.22 263 LYS A N 1
ATOM 2054 C CA . LYS A 1 263 ? -35.454 -28.772 -10.117 1.00 29.22 263 LYS A CA 1
ATOM 2055 C C . LYS A 1 263 ? -35.393 -29.977 -11.069 1.00 29.22 263 LYS A C 1
ATOM 2057 O O . LYS A 1 263 ? -34.528 -30.060 -11.933 1.00 29.22 263 LYS A O 1
ATOM 2062 N N . ARG A 1 264 ? -36.359 -30.877 -10.872 1.00 27.47 264 ARG A N 1
ATOM 2063 C CA . ARG A 1 264 ? -36.649 -32.127 -11.595 1.00 27.47 264 ARG A CA 1
ATOM 2064 C C . ARG A 1 264 ? -36.548 -32.016 -13.126 1.00 27.47 264 ARG A C 1
ATOM 2066 O O . ARG A 1 264 ? -37.126 -31.104 -13.710 1.00 27.47 264 ARG A O 1
ATOM 2073 N N . ILE A 1 265 ? -35.937 -33.029 -13.741 1.00 29.45 265 ILE A N 1
ATOM 2074 C CA . ILE A 1 265 ? -36.165 -33.461 -15.133 1.00 29.45 265 ILE A CA 1
ATOM 2075 C C . ILE A 1 265 ? -37.295 -34.518 -15.100 1.00 29.45 265 ILE A C 1
ATOM 2077 O O . ILE A 1 265 ? -37.365 -35.266 -14.121 1.00 29.45 265 ILE A O 1
ATOM 2081 N N . PRO A 1 266 ? -38.217 -34.558 -16.081 1.00 30.05 266 PRO A N 1
ATOM 2082 C CA . PRO A 1 266 ? -39.373 -35.452 -16.056 1.00 30.05 266 PRO A CA 1
ATOM 2083 C C . PRO A 1 266 ? -39.000 -36.871 -16.500 1.00 30.05 266 PRO A C 1
ATOM 2085 O O . PRO A 1 266 ? -38.319 -37.040 -17.508 1.00 30.05 266 PRO A O 1
ATOM 2088 N N . ASP A 1 267 ? -39.499 -37.874 -15.780 1.00 26.52 267 ASP A N 1
ATOM 2089 C CA . ASP A 1 267 ? -39.412 -39.285 -16.165 1.00 26.52 267 ASP A CA 1
ATOM 2090 C C . ASP A 1 267 ? -40.734 -39.720 -16.826 1.00 26.52 267 ASP A C 1
ATOM 2092 O O . ASP A 1 267 ? -41.802 -39.534 -16.229 1.00 26.52 267 ASP A O 1
ATOM 2096 N N . PRO A 1 268 ? -40.715 -40.282 -18.046 1.00 30.75 268 PRO A N 1
ATOM 2097 C CA . PRO A 1 268 ? -41.792 -41.103 -18.571 1.00 30.75 268 PRO A CA 1
ATOM 2098 C C . PRO A 1 268 ? -41.509 -42.583 -18.271 1.00 30.75 268 PRO A C 1
ATOM 2100 O O . PRO A 1 268 ? -40.358 -42.993 -18.244 1.00 30.75 268 PRO A O 1
ATOM 2103 N N . TRP A 1 269 ? -42.583 -43.366 -18.148 1.00 25.64 269 TRP A N 1
ATOM 2104 C CA . TRP A 1 269 ? -42.664 -44.822 -17.923 1.00 25.64 269 TRP A CA 1
ATOM 2105 C C . TRP A 1 269 ? -43.146 -45.247 -16.526 1.00 25.64 269 TRP A C 1
ATOM 2107 O O . TRP A 1 269 ? -42.397 -45.533 -15.605 1.00 25.64 269 TRP A O 1
ATOM 2117 N N . THR A 1 270 ? -44.472 -45.415 -16.495 1.00 30.03 270 THR A N 1
ATOM 2118 C CA . THR A 1 270 ? -45.176 -46.626 -16.035 1.00 30.03 270 THR A CA 1
ATOM 2119 C C . THR A 1 270 ? -45.106 -47.053 -14.565 1.00 30.03 270 THR A C 1
ATOM 2121 O O . THR A 1 270 ? -44.145 -47.636 -14.090 1.00 30.03 270 THR A O 1
ATOM 2124 N N . GLN A 1 271 ? -46.317 -47.009 -14.002 1.00 27.02 271 GLN A N 1
ATOM 2125 C CA . GLN A 1 271 ? -47.031 -48.127 -13.374 1.00 27.02 271 GLN A CA 1
ATOM 2126 C C . GLN A 1 271 ? -46.908 -48.350 -11.862 1.00 27.02 271 GLN A C 1
ATOM 2128 O O . GLN A 1 271 ? -45.852 -48.604 -11.300 1.00 27.02 271 GLN A O 1
ATOM 2133 N N . CYS A 1 272 ? -48.123 -48.442 -11.310 1.00 27.36 272 CYS A N 1
ATOM 2134 C CA . CYS A 1 272 ? -48.570 -49.180 -10.135 1.00 27.36 272 CYS A CA 1
ATOM 2135 C C . CYS A 1 272 ? -48.598 -48.456 -8.780 1.00 27.36 272 CYS A C 1
ATOM 2137 O O . CYS A 1 272 ? -47.569 -48.128 -8.208 1.00 27.36 272 CYS A O 1
ATOM 2139 N N . LEU A 1 273 ? -49.839 -48.413 -8.251 1.00 28.25 273 LEU A N 1
ATOM 2140 C CA . LEU A 1 273 ? -50.258 -48.332 -6.839 1.00 28.25 273 LEU A CA 1
ATOM 2141 C C . LEU A 1 273 ? -50.213 -46.910 -6.237 1.00 28.25 273 LEU A C 1
ATOM 2143 O O . LEU A 1 273 ? -49.147 -46.339 -6.102 1.00 28.25 273 LEU A O 1
ATOM 2147 N N . LEU A 1 274 ? -51.294 -46.233 -5.826 1.00 30.67 274 LEU A N 1
ATOM 2148 C CA . LEU A 1 274 ? -52.679 -46.559 -5.434 1.00 30.67 274 LEU A CA 1
ATOM 2149 C C . LEU A 1 274 ? -53.516 -45.270 -5.647 1.00 30.67 274 LEU A C 1
ATOM 2151 O O . LEU A 1 274 ? -53.036 -44.181 -5.357 1.00 30.67 274 LEU A O 1
ATOM 2155 N N . LEU A 1 275 ? -54.642 -45.271 -6.367 1.00 29.80 275 LEU A N 1
ATOM 2156 C CA . LEU A 1 275 ? -56.022 -45.432 -5.872 1.00 29.80 275 LEU A CA 1
ATOM 2157 C C . LEU A 1 275 ? -56.376 -44.745 -4.530 1.00 29.80 275 LEU A C 1
ATOM 2159 O O . LEU A 1 275 ? -55.837 -45.108 -3.491 1.00 29.80 275 LEU A O 1
ATOM 2163 N N . LEU A 1 276 ? -57.435 -43.912 -4.609 1.00 30.48 276 LEU A N 1
ATOM 2164 C CA . LEU A 1 276 ? -58.283 -43.299 -3.559 1.00 30.48 276 LEU A CA 1
ATOM 2165 C C . LEU A 1 276 ? -57.737 -41.967 -2.984 1.00 30.48 276 LEU A C 1
ATOM 2167 O O . LEU A 1 276 ? -56.628 -41.921 -2.486 1.00 30.48 276 LEU A O 1
ATOM 2171 N N . ALA A 1 277 ? -58.437 -40.827 -2.989 1.00 32.81 277 ALA A N 1
ATOM 2172 C CA . ALA A 1 277 ? -59.874 -40.589 -3.028 1.00 32.81 277 ALA A CA 1
ATOM 2173 C C . ALA A 1 277 ? -60.204 -39.155 -3.526 1.00 32.81 277 ALA A C 1
ATOM 2175 O O . ALA A 1 277 ? -59.555 -38.191 -3.132 1.00 32.81 277 ALA A O 1
ATOM 2176 N N . SER A 1 278 ? -61.217 -39.086 -4.400 1.00 32.84 278 SER A N 1
ATOM 2177 C CA . SER A 1 278 ? -62.315 -38.095 -4.545 1.00 32.84 278 SER A CA 1
ATOM 2178 C C . SER A 1 278 ? -62.077 -36.598 -4.249 1.00 32.84 278 SER A C 1
ATOM 2180 O O . SER A 1 278 ? -61.763 -36.224 -3.128 1.00 32.84 278 SER A O 1
ATOM 2182 N N . LEU A 1 279 ? -62.187 -35.692 -5.236 1.00 30.22 279 LEU A N 1
ATOM 2183 C CA . LEU A 1 279 ? -63.407 -35.122 -5.875 1.00 30.22 279 LEU A CA 1
ATOM 2184 C C . LEU A 1 279 ? -64.211 -34.153 -4.988 1.00 30.22 279 LEU A C 1
ATOM 2186 O O . LEU A 1 279 ? -64.806 -34.598 -4.016 1.00 30.22 279 LEU A O 1
ATOM 2190 N N . LEU A 1 280 ? -64.271 -32.878 -5.418 1.00 32.16 280 LEU A N 1
ATOM 2191 C CA . LEU A 1 280 ? -65.369 -31.878 -5.311 1.00 32.16 280 LEU A CA 1
ATOM 2192 C C . LEU A 1 280 ? -64.851 -30.533 -5.894 1.00 32.16 280 LEU A C 1
ATOM 2194 O O . LEU A 1 280 ? -64.087 -29.837 -5.239 1.00 32.16 280 LEU A O 1
ATOM 2198 N N . ILE A 1 281 ? -64.830 -30.330 -7.219 1.00 34.44 281 ILE A N 1
ATOM 2199 C CA . ILE A 1 281 ? -65.751 -29.575 -8.116 1.00 34.44 281 ILE A CA 1
ATOM 2200 C C . ILE A 1 281 ? -66.493 -28.321 -7.570 1.00 34.44 281 ILE A C 1
ATOM 2202 O O . ILE A 1 281 ? -67.209 -28.406 -6.579 1.00 34.44 281 ILE A O 1
ATOM 2206 N N . LEU A 1 282 ? -66.444 -27.262 -8.413 1.00 31.20 282 LEU A N 1
ATOM 2207 C CA . LEU A 1 282 ? -67.336 -26.086 -8.621 1.00 31.20 282 LEU A CA 1
ATOM 2208 C C . LEU A 1 282 ? -67.000 -24.828 -7.781 1.00 31.20 282 LEU A C 1
ATOM 2210 O O . LEU A 1 282 ? -66.829 -24.933 -6.580 1.00 31.20 282 LEU A O 1
ATOM 2214 N N . ALA A 1 283 ? -66.893 -23.596 -8.309 1.00 30.47 283 ALA A N 1
ATOM 2215 C CA . ALA A 1 283 ? -67.362 -23.002 -9.567 1.00 30.47 283 ALA A CA 1
ATOM 2216 C C . ALA A 1 283 ? -66.520 -21.764 -10.001 1.00 30.47 283 ALA A C 1
ATOM 2218 O O . ALA A 1 283 ? -65.888 -21.106 -9.180 1.00 30.47 283 ALA A O 1
ATOM 2219 N N . ALA A 1 284 ? -66.542 -21.484 -11.311 1.00 31.14 284 ALA A N 1
ATOM 2220 C CA . ALA A 1 284 ? -65.907 -20.392 -12.081 1.00 31.14 284 ALA A CA 1
ATOM 2221 C C . ALA A 1 284 ? -66.738 -19.067 -12.023 1.00 31.14 284 ALA A C 1
ATOM 2223 O O . ALA A 1 284 ? -67.678 -19.042 -11.229 1.00 31.14 284 ALA A O 1
ATOM 2224 N N . PRO A 1 285 ? -66.558 -18.012 -12.872 1.00 41.00 285 PRO A N 1
ATOM 2225 C CA . PRO A 1 285 ? -65.552 -17.740 -13.919 1.00 41.00 285 PRO A CA 1
ATOM 2226 C C . PRO A 1 285 ? -65.012 -16.280 -13.971 1.00 41.00 285 PRO A C 1
ATOM 2228 O O . PRO A 1 285 ? -65.524 -15.375 -13.325 1.00 41.00 285 PRO A O 1
ATOM 2231 N N . GLY A 1 286 ? -64.051 -16.036 -14.874 1.00 28.23 286 GLY A N 1
ATOM 2232 C CA . GLY A 1 286 ? -63.949 -14.757 -15.595 1.00 28.23 286 GLY A CA 1
ATOM 2233 C C . GLY A 1 286 ? -62.740 -13.879 -15.270 1.00 28.23 286 GLY A C 1
ATOM 2234 O O . GLY A 1 286 ? -62.767 -13.095 -14.337 1.00 28.23 286 GLY A O 1
ATOM 2235 N N . HIS A 1 287 ? -61.696 -13.950 -16.097 1.00 29.64 287 HIS A N 1
ATOM 2236 C CA . HIS A 1 287 ? -61.398 -12.905 -17.084 1.00 29.64 287 HIS A CA 1
ATOM 2237 C C . HIS A 1 287 ? -60.218 -13.339 -17.962 1.00 29.64 287 HIS A C 1
ATOM 2239 O O . HIS A 1 287 ? -59.157 -13.726 -17.481 1.00 29.64 287 HIS A O 1
ATOM 2245 N N . SER A 1 288 ? -60.436 -13.286 -19.276 1.00 27.84 288 SER A N 1
ATOM 2246 C CA . SER A 1 288 ? -59.390 -13.441 -20.280 1.00 27.84 288 SER A CA 1
ATOM 2247 C C . SER A 1 288 ? -58.501 -12.199 -20.263 1.00 27.84 288 SER A C 1
ATOM 2249 O O . SER A 1 288 ? -59.038 -11.092 -20.329 1.00 27.84 288 SER A O 1
ATOM 2251 N N . VAL A 1 289 ? -57.179 -12.359 -20.285 1.00 29.19 289 VAL A N 1
ATOM 2252 C CA . VAL A 1 289 ? -56.301 -11.313 -20.817 1.00 29.19 289 VAL A CA 1
ATOM 2253 C C . VAL A 1 289 ? -55.479 -11.887 -21.956 1.00 29.19 289 VAL A C 1
ATOM 2255 O O . VAL A 1 289 ? -54.581 -12.708 -21.800 1.00 29.19 289 VAL A O 1
ATOM 2258 N N . HIS A 1 290 ? -55.909 -11.424 -23.118 1.00 29.98 290 HIS A N 1
ATOM 2259 C CA . HIS A 1 290 ? -55.235 -11.307 -24.390 1.00 29.98 290 HIS A CA 1
ATOM 2260 C C . HIS A 1 290 ? -53.709 -11.152 -24.275 1.00 29.98 290 HIS A C 1
ATOM 2262 O O . HIS A 1 290 ? -53.186 -10.221 -23.665 1.00 29.98 290 HIS A O 1
ATOM 2268 N N . THR A 1 291 ? -53.000 -12.042 -24.958 1.00 30.50 291 THR A N 1
ATOM 2269 C CA . THR A 1 291 ? -51.656 -11.811 -25.480 1.00 30.50 291 THR A CA 1
ATOM 2270 C C . THR A 1 291 ? -51.642 -10.561 -26.356 1.00 30.50 291 THR A C 1
ATOM 2272 O O . THR A 1 291 ? -52.347 -10.557 -27.364 1.00 30.50 291 THR A O 1
ATOM 2275 N N . GLN A 1 292 ? -50.813 -9.560 -26.032 1.00 32.44 292 GLN A N 1
ATOM 2276 C CA . GLN A 1 292 ? -50.071 -8.774 -27.029 1.00 32.44 292 GLN A CA 1
ATOM 2277 C C . GLN A 1 292 ? -49.028 -7.814 -26.406 1.00 32.44 292 GLN A C 1
ATOM 2279 O O . GLN A 1 292 ? -49.355 -6.839 -25.742 1.00 32.44 292 GLN A O 1
ATOM 2284 N N . THR A 1 293 ? -47.765 -8.080 -26.769 1.00 27.75 293 THR A N 1
ATOM 2285 C CA . THR A 1 293 ? -46.688 -7.125 -27.121 1.00 27.75 293 THR A CA 1
ATOM 2286 C C . THR A 1 293 ? -46.016 -6.248 -26.048 1.00 27.75 293 THR A C 1
ATOM 2288 O O . THR A 1 293 ? -46.348 -5.082 -25.859 1.00 27.75 293 THR A O 1
ATOM 2291 N N . LEU A 1 294 ? -44.893 -6.749 -25.511 1.00 30.09 294 LEU A N 1
ATOM 2292 C CA . LEU A 1 294 ? -43.740 -5.930 -25.114 1.00 30.09 294 LEU A CA 1
ATOM 2293 C C . LEU A 1 294 ? -42.998 -5.461 -26.378 1.00 30.09 294 LEU A C 1
ATOM 2295 O O . LEU A 1 294 ? -42.077 -6.114 -26.857 1.00 30.09 294 LEU A O 1
ATOM 2299 N N . ASN A 1 295 ? -43.404 -4.318 -26.924 1.00 34.34 295 ASN A N 1
ATOM 2300 C CA . ASN A 1 295 ? -42.592 -3.541 -27.860 1.00 34.34 295 ASN A CA 1
ATOM 2301 C C . ASN A 1 295 ? -42.231 -2.213 -27.192 1.00 34.34 295 ASN A C 1
ATOM 2303 O O . ASN A 1 295 ? -42.881 -1.197 -27.415 1.00 34.34 295 ASN A O 1
ATOM 2307 N N . ALA A 1 296 ? -41.190 -2.227 -26.358 1.00 31.91 296 ALA A N 1
ATOM 2308 C CA . ALA A 1 296 ? -40.598 -1.007 -25.811 1.00 31.91 296 ALA A CA 1
ATOM 2309 C C . ALA A 1 296 ? -39.098 -1.163 -25.495 1.00 31.91 296 ALA A C 1
ATOM 2311 O O . ALA A 1 296 ? -38.637 -0.677 -24.479 1.00 31.91 296 ALA A O 1
ATOM 2312 N N . PHE A 1 297 ? -38.329 -1.826 -26.369 1.00 31.05 297 PHE A N 1
ATOM 2313 C CA . PHE A 1 297 ? -36.862 -1.661 -26.465 1.00 31.05 297 PHE A CA 1
ATOM 2314 C C . PHE A 1 297 ? -36.362 -1.845 -27.913 1.00 31.05 297 PHE A C 1
ATOM 2316 O O . PHE A 1 297 ? -35.285 -2.369 -28.178 1.00 31.05 297 PHE A O 1
ATOM 2323 N N . LYS A 1 298 ? -37.150 -1.388 -28.894 1.00 38.25 298 LYS A N 1
ATOM 2324 C CA . LYS A 1 298 ? -36.700 -1.222 -30.285 1.00 38.25 298 LYS A CA 1
ATOM 2325 C C . LYS A 1 298 ? -37.122 0.145 -30.809 1.00 38.25 298 LYS A C 1
ATOM 2327 O O . LYS A 1 298 ? -38.206 0.301 -31.359 1.00 38.25 298 LYS A O 1
ATOM 2332 N N . LYS A 1 299 ? -36.233 1.126 -30.656 1.00 28.03 299 LYS A N 1
ATOM 2333 C CA . LYS A 1 299 ? -36.083 2.236 -31.606 1.00 28.03 299 LYS A CA 1
ATOM 2334 C C . LYS A 1 299 ? -34.715 2.889 -31.422 1.00 28.03 299 LYS A C 1
ATOM 2336 O O . LYS A 1 299 ? -34.528 3.784 -30.609 1.00 28.03 299 LYS A O 1
ATOM 2341 N N . SER A 1 300 ? -33.762 2.408 -32.212 1.00 29.19 300 SER A N 1
ATOM 2342 C CA . SER A 1 300 ? -32.686 3.250 -32.723 1.00 29.19 300 SER A CA 1
ATOM 2343 C C . SER A 1 300 ? -33.238 3.996 -33.944 1.00 29.19 300 SER A C 1
ATOM 2345 O O . SER A 1 300 ? -33.871 3.352 -34.786 1.00 29.19 300 SER A O 1
ATOM 2347 N N . PRO A 1 301 ? -33.042 5.316 -34.076 1.00 32.25 301 PRO A N 1
ATOM 2348 C CA . PRO A 1 301 ? -33.065 5.972 -35.366 1.00 32.25 301 PRO A CA 1
ATOM 2349 C C . PRO A 1 301 ? -31.638 5.999 -35.924 1.00 32.25 301 PRO A C 1
ATOM 2351 O O . PRO A 1 301 ? -30.758 6.688 -35.413 1.00 32.25 301 PRO A O 1
ATOM 2354 N N . SER A 1 302 ? -31.422 5.242 -36.995 1.00 32.69 302 SER A N 1
ATOM 2355 C CA . SER A 1 302 ? -30.285 5.409 -37.891 1.00 32.69 302 SER A CA 1
ATOM 2356 C C . SER A 1 302 ? -30.524 6.619 -38.796 1.00 32.69 302 SER A C 1
ATOM 2358 O O . SER A 1 302 ? -31.499 6.621 -39.543 1.00 32.69 302 SER A O 1
ATOM 2360 N N . ASN A 1 303 ? -29.626 7.606 -38.757 1.00 28.20 303 ASN A N 1
ATOM 2361 C CA . ASN A 1 303 ? -29.161 8.331 -39.943 1.00 28.20 303 ASN A CA 1
ATOM 2362 C C . ASN A 1 303 ? -27.820 9.032 -39.648 1.00 28.20 303 ASN A C 1
ATOM 2364 O O . ASN A 1 303 ? -27.751 10.029 -38.938 1.00 28.20 303 ASN A O 1
ATOM 2368 N N . THR A 1 304 ? -26.765 8.418 -40.189 1.00 33.03 304 THR A N 1
ATOM 2369 C CA . THR A 1 304 ? -25.610 9.042 -40.858 1.00 33.03 304 THR A CA 1
ATOM 2370 C C . THR A 1 304 ? -24.952 10.273 -40.219 1.00 33.03 304 THR A C 1
ATOM 2372 O O . THR A 1 304 ? -25.250 11.413 -40.550 1.00 33.03 304 THR A O 1
ATOM 2375 N N . SER A 1 305 ? -23.878 10.027 -39.467 1.00 27.47 305 SER A N 1
ATOM 2376 C CA . SER A 1 305 ? -22.550 10.495 -39.881 1.00 27.47 305 SER A CA 1
ATOM 2377 C C . SER A 1 305 ? -21.491 9.591 -39.254 1.00 27.47 305 SER A C 1
ATOM 2379 O O . SER A 1 305 ? -21.487 9.343 -38.050 1.00 27.47 305 SER A O 1
ATOM 2381 N N . SER A 1 306 ? -20.633 9.025 -40.092 1.00 37.66 306 SER A N 1
ATOM 2382 C CA . SER A 1 306 ? -19.537 8.142 -39.717 1.00 37.66 306 SER A CA 1
ATOM 2383 C C . SER A 1 306 ? -18.481 8.897 -38.905 1.00 37.66 306 SER A C 1
ATOM 2385 O O . SER A 1 306 ? -17.497 9.384 -39.458 1.00 37.66 306 SER A O 1
ATOM 2387 N N . SER A 1 307 ? -18.642 8.973 -37.585 1.00 31.67 307 SER A N 1
ATOM 2388 C CA . SER A 1 307 ? -17.509 9.188 -36.688 1.00 31.67 307 SER A CA 1
ATOM 2389 C C . SER A 1 307 ? -16.991 7.823 -36.258 1.00 31.67 307 SER A C 1
ATOM 2391 O O . SER A 1 307 ? -17.642 7.111 -35.495 1.00 31.67 307 SER A O 1
ATOM 2393 N N . VAL A 1 308 ? -15.823 7.455 -36.778 1.00 33.41 308 VAL A N 1
ATOM 2394 C CA . VAL A 1 308 ? -14.990 6.358 -36.281 1.00 33.41 308 VAL A CA 1
ATOM 2395 C C . VAL A 1 308 ? -15.037 6.353 -34.748 1.00 33.41 308 VAL A C 1
ATOM 2397 O O . VAL A 1 308 ? -14.569 7.298 -34.114 1.00 33.41 308 VAL A O 1
ATOM 2400 N N . LEU A 1 309 ? -15.611 5.304 -34.149 1.00 33.91 309 LEU A N 1
ATOM 2401 C CA . LEU A 1 309 ? -15.471 5.017 -32.723 1.00 33.91 309 LEU A CA 1
ATOM 2402 C C . LEU A 1 309 ? -13.976 4.808 -32.452 1.00 33.91 309 LEU A C 1
ATOM 2404 O O . LEU A 1 309 ? -13.451 3.706 -32.614 1.00 33.91 309 LEU A O 1
ATOM 2408 N N . LYS A 1 310 ? -13.267 5.874 -32.062 1.00 31.69 310 LYS A N 1
ATOM 2409 C CA . LYS A 1 310 ? -11.980 5.739 -31.379 1.00 31.69 310 LYS A CA 1
ATOM 2410 C C . LYS A 1 310 ? -12.259 4.886 -30.146 1.00 31.69 310 LYS A C 1
ATOM 2412 O O . LYS A 1 310 ? -12.933 5.348 -29.231 1.00 31.69 310 LYS A O 1
ATOM 2417 N N . ARG A 1 311 ? -11.774 3.639 -30.131 1.00 35.09 311 ARG A N 1
ATOM 2418 C CA . ARG A 1 311 ? -11.670 2.854 -28.897 1.00 35.09 311 ARG A CA 1
ATOM 2419 C C . ARG A 1 311 ? -10.869 3.709 -27.916 1.00 35.09 311 ARG A C 1
ATOM 2421 O O . ARG A 1 311 ? -9.672 3.894 -28.116 1.00 35.09 311 ARG A O 1
ATOM 2428 N N . THR A 1 312 ? -11.521 4.283 -26.914 1.00 43.69 312 THR A N 1
ATOM 2429 C CA . THR A 1 312 ? -10.848 4.960 -25.808 1.00 43.69 312 THR A CA 1
ATOM 2430 C C . THR A 1 312 ? -10.166 3.889 -24.972 1.00 43.69 312 THR A C 1
ATOM 2432 O O . THR A 1 312 ? -10.754 3.303 -24.071 1.00 43.69 312 THR A O 1
ATOM 2435 N N . THR A 1 313 ? -8.925 3.568 -25.325 1.00 73.69 313 THR A N 1
ATOM 2436 C CA . THR A 1 313 ? -8.024 2.831 -24.443 1.00 73.69 313 THR A CA 1
ATOM 2437 C C . THR A 1 313 ? -7.714 3.731 -23.253 1.00 73.69 313 THR A C 1
ATOM 2439 O O . THR A 1 313 ? -7.177 4.824 -23.445 1.00 73.69 313 THR A O 1
ATOM 2442 N N . TRP A 1 314 ? -8.085 3.302 -22.047 1.00 80.81 314 TRP A N 1
ATOM 2443 C CA . TRP A 1 314 ? -7.710 3.997 -20.818 1.00 80.81 314 TRP A CA 1
ATOM 2444 C C . TRP A 1 314 ? -6.177 4.040 -20.686 1.00 80.81 314 TRP A C 1
ATOM 2446 O O . TRP A 1 314 ? -5.510 3.088 -21.105 1.00 80.81 314 TRP A O 1
ATOM 2456 N N . PRO A 1 315 ? -5.599 5.123 -20.137 1.00 89.88 315 PRO A N 1
ATOM 2457 C CA . PRO A 1 315 ? -4.161 5.191 -19.876 1.00 89.88 315 PRO A CA 1
ATOM 2458 C C . PRO A 1 315 ? -3.745 4.100 -18.881 1.00 89.88 315 PRO A C 1
ATOM 2460 O O . PRO A 1 315 ? -4.516 3.762 -17.984 1.00 89.88 315 PRO A O 1
ATOM 2463 N N . ARG A 1 316 ? -2.535 3.542 -19.006 1.00 89.44 316 ARG A N 1
ATOM 2464 C CA . ARG A 1 316 ? -2.069 2.486 -18.077 1.00 89.44 316 ARG A CA 1
ATOM 2465 C C . ARG A 1 316 ? -1.792 2.994 -16.668 1.00 89.44 316 ARG A C 1
ATOM 2467 O O . ARG A 1 316 ? -1.925 2.248 -15.703 1.00 89.44 316 ARG A O 1
ATOM 2474 N N . ASP A 1 317 ? -1.389 4.252 -16.574 1.00 92.94 317 ASP A N 1
ATOM 2475 C CA . ASP A 1 317 ? -1.098 4.982 -15.348 1.00 92.94 317 ASP A CA 1
ATOM 2476 C C . ASP A 1 317 ? -1.195 6.495 -15.627 1.00 92.94 317 ASP A C 1
ATOM 2478 O O . ASP A 1 317 ? -1.389 6.927 -16.769 1.00 92.94 317 ASP A O 1
ATOM 2482 N N . CYS A 1 318 ? -1.051 7.317 -14.589 1.00 91.75 318 CYS A N 1
ATOM 2483 C CA . CYS A 1 318 ? -1.179 8.769 -14.708 1.00 91.75 318 CYS A CA 1
ATOM 2484 C C . CYS A 1 318 ? -0.115 9.439 -15.601 1.00 91.75 318 CYS A C 1
ATOM 2486 O O . CYS A 1 318 ? -0.323 10.574 -16.028 1.00 91.75 318 CYS A O 1
ATOM 2488 N N . SER A 1 319 ? 0.998 8.772 -15.941 1.00 92.75 319 SER A N 1
ATOM 2489 C CA . SER A 1 319 ? 2.029 9.342 -16.828 1.00 92.75 319 SER A CA 1
ATOM 2490 C C . SER A 1 319 ? 1.569 9.436 -18.286 1.00 92.75 319 SER A C 1
ATOM 2492 O O . SER A 1 319 ? 2.075 10.257 -19.053 1.00 92.75 319 SER A O 1
ATOM 2494 N N . GLU A 1 320 ? 0.573 8.629 -18.661 1.00 92.62 320 GLU A N 1
ATOM 2495 C CA . GLU A 1 320 ? -0.014 8.591 -20.004 1.00 92.62 320 GLU A CA 1
ATOM 2496 C C . GLU A 1 320 ? -1.201 9.553 -20.158 1.00 92.62 320 GLU A C 1
ATOM 2498 O O . GLU A 1 320 ? -1.722 9.728 -21.262 1.00 92.62 320 GLU A O 1
ATOM 2503 N N . VAL A 1 321 ? -1.612 10.216 -19.072 1.00 88.25 321 VAL A N 1
ATOM 2504 C CA . VAL A 1 321 ? -2.630 11.268 -19.112 1.00 88.25 321 VAL A CA 1
ATOM 2505 C C . VAL A 1 321 ? -2.059 12.503 -19.837 1.00 88.25 321 VAL A C 1
ATOM 2507 O O . VAL A 1 321 ? -0.913 12.901 -19.578 1.00 88.25 321 VAL A O 1
ATOM 2510 N N . PRO A 1 322 ? -2.823 13.140 -20.752 1.00 86.69 322 PRO A N 1
ATOM 2511 C CA . PRO A 1 322 ? -2.339 14.281 -21.526 1.00 86.69 322 PRO A CA 1
ATOM 2512 C C . PRO A 1 322 ? -1.800 15.424 -20.659 1.00 86.69 322 PRO A C 1
ATOM 2514 O O . PRO A 1 322 ? -2.371 15.771 -19.621 1.00 86.69 322 PRO A O 1
ATOM 2517 N N . ALA A 1 323 ? -0.711 16.047 -21.115 1.00 80.62 323 ALA A N 1
ATOM 2518 C CA . ALA A 1 323 ? -0.144 17.227 -20.468 1.00 80.62 323 ALA A CA 1
ATOM 2519 C C . ALA A 1 323 ? -1.172 18.372 -20.425 1.00 80.62 323 ALA A C 1
ATOM 2521 O O . ALA A 1 323 ? -1.848 18.624 -21.419 1.00 80.62 323 ALA A O 1
ATOM 2522 N N . GLY A 1 324 ? -1.280 19.062 -19.286 1.00 79.44 324 GLY A N 1
ATOM 2523 C CA . GLY A 1 324 ? -2.263 20.134 -19.077 1.00 79.44 324 GLY A CA 1
ATOM 2524 C C . GLY A 1 324 ? -3.624 19.666 -18.550 1.00 79.44 324 GLY A C 1
ATOM 2525 O O . GLY A 1 324 ? -4.470 20.507 -18.256 1.00 79.44 324 GLY A O 1
ATOM 2526 N N . SER A 1 325 ? -3.835 18.355 -18.388 1.00 86.56 325 SER A N 1
ATOM 2527 C CA . SER A 1 325 ? -5.018 17.834 -17.687 1.00 86.56 325 SER A CA 1
ATOM 2528 C C . SER A 1 325 ? -4.961 18.196 -16.190 1.00 86.56 325 SER A C 1
ATOM 2530 O O . SER A 1 325 ? -3.865 18.215 -15.625 1.00 86.56 325 SER A O 1
ATOM 2532 N N . PRO A 1 326 ? -6.100 18.485 -15.530 1.00 87.69 326 PRO A N 1
ATOM 2533 C CA . PRO A 1 326 ? -6.123 18.875 -14.117 1.00 87.69 326 PRO A CA 1
ATOM 2534 C C . PRO A 1 326 ? -5.758 17.711 -13.182 1.00 87.69 326 PRO A C 1
ATOM 2536 O O . PRO A 1 326 ? -6.037 16.557 -13.490 1.00 87.69 326 PRO A O 1
ATOM 2539 N N . SER A 1 327 ? -5.179 17.982 -12.013 1.00 85.19 327 SER A N 1
ATOM 2540 C CA . SER A 1 327 ? -5.025 16.945 -10.978 1.00 85.19 327 SER A CA 1
ATOM 2541 C C . SER A 1 327 ? -6.392 16.505 -10.447 1.00 85.19 327 SER A C 1
ATOM 2543 O O . SER A 1 327 ? -7.304 17.325 -10.332 1.00 85.19 327 SER A O 1
ATOM 2545 N N . GLY A 1 328 ? -6.555 15.223 -10.122 1.00 78.81 328 GLY A N 1
ATOM 2546 C CA . GLY A 1 328 ? -7.845 14.694 -9.676 1.00 78.81 328 GLY A CA 1
ATOM 2547 C C . GLY A 1 328 ? -8.024 13.200 -9.938 1.00 78.81 328 GLY A C 1
ATOM 2548 O O . GLY A 1 328 ? -7.050 12.513 -10.235 1.00 78.81 328 GLY A O 1
ATOM 2549 N N . PRO A 1 329 ? -9.247 12.672 -9.804 1.00 77.69 329 PRO A N 1
ATOM 2550 C CA . PRO A 1 329 ? -9.553 11.272 -10.081 1.00 77.69 329 PRO A CA 1
ATOM 2551 C C . PRO A 1 329 ? -9.528 10.974 -11.588 1.00 77.69 329 PRO A C 1
ATOM 2553 O O . PRO A 1 329 ? -10.116 11.696 -12.393 1.00 77.69 329 PRO A O 1
ATOM 2556 N N . TYR A 1 330 ? -8.899 9.866 -11.965 1.00 80.69 330 TYR A N 1
ATOM 2557 C CA . TYR A 1 330 ? -8.864 9.340 -13.327 1.00 80.69 330 TYR A CA 1
ATOM 2558 C C . TYR A 1 330 ? -9.116 7.838 -13.326 1.00 80.69 330 TYR A C 1
ATOM 2560 O O . TYR A 1 330 ? -8.837 7.138 -12.353 1.00 80.69 330 TYR A O 1
ATOM 2568 N N . ILE A 1 331 ? -9.615 7.340 -14.455 1.00 77.38 331 ILE A N 1
ATOM 2569 C CA . ILE A 1 331 ? -9.688 5.907 -14.725 1.00 77.38 331 ILE A CA 1
ATOM 2570 C C . ILE A 1 331 ? -8.426 5.516 -15.490 1.00 77.38 331 ILE A C 1
ATOM 2572 O O . ILE A 1 331 ? -8.146 6.071 -16.557 1.00 77.38 331 ILE A O 1
ATOM 2576 N N . ILE A 1 332 ? -7.689 4.555 -14.943 1.00 83.44 332 ILE A N 1
ATOM 2577 C CA . ILE A 1 332 ? -6.539 3.923 -15.589 1.00 83.44 332 ILE A CA 1
ATOM 2578 C C . ILE A 1 332 ? -6.831 2.437 -15.808 1.00 83.44 332 ILE A C 1
ATOM 2580 O O . ILE A 1 332 ? -7.659 1.843 -15.115 1.00 83.44 332 ILE A O 1
ATOM 2584 N N . GLN A 1 333 ? -6.140 1.817 -16.756 1.00 80.62 333 GLN A N 1
ATOM 2585 C CA . GLN A 1 333 ? -6.190 0.375 -16.973 1.00 80.62 333 GLN A CA 1
ATOM 2586 C C . GLN A 1 333 ? -4.768 -0.184 -17.084 1.00 80.62 333 GLN A C 1
ATOM 2588 O O . GLN A 1 333 ? -4.220 -0.265 -18.188 1.00 80.62 333 GLN A O 1
ATOM 2593 N N . PRO A 1 334 ? -4.155 -0.565 -15.949 1.00 84.06 334 PRO A N 1
ATOM 2594 C CA . PRO A 1 334 ? -2.874 -1.255 -15.955 1.00 84.06 334 PRO A CA 1
ATOM 2595 C C . PRO A 1 334 ? -2.950 -2.570 -16.743 1.00 84.06 334 PRO A C 1
ATOM 2597 O O . PRO A 1 334 ? -4.002 -3.210 -16.830 1.00 84.06 334 PRO A O 1
ATOM 2600 N N . VAL A 1 335 ? -1.827 -3.002 -17.310 1.00 81.50 335 VAL A N 1
ATOM 2601 C CA . VAL A 1 335 ? -1.725 -4.261 -18.058 1.00 81.50 335 VAL A CA 1
ATOM 2602 C C . VAL A 1 335 ? -2.131 -5.435 -17.165 1.00 81.50 335 VAL A C 1
ATOM 2604 O O . VAL A 1 335 ? -1.601 -5.602 -16.073 1.00 81.50 335 VAL A O 1
ATOM 2607 N N . GLY A 1 336 ? -3.060 -6.264 -17.647 1.00 69.31 336 GLY A N 1
ATOM 2608 C CA . GLY A 1 336 ? -3.544 -7.437 -16.910 1.00 69.31 336 GLY A CA 1
ATOM 2609 C C . GLY A 1 336 ? -4.591 -7.132 -15.835 1.00 69.31 336 GLY A C 1
ATOM 2610 O O . GLY A 1 336 ? -5.073 -8.063 -15.198 1.00 69.31 336 GLY A O 1
ATOM 2611 N N . LEU A 1 337 ? -4.984 -5.865 -15.660 1.00 68.56 337 LEU A N 1
ATOM 2612 C CA . LEU A 1 337 ? -6.033 -5.454 -14.731 1.00 68.56 337 LEU A CA 1
ATOM 2613 C C . LEU A 1 337 ? -7.282 -4.929 -15.454 1.00 68.56 337 LEU A C 1
ATOM 2615 O O . LEU A 1 337 ? -7.242 -4.440 -16.588 1.00 68.56 337 LEU A O 1
ATOM 2619 N N . HIS A 1 338 ? -8.419 -5.020 -14.764 1.00 63.94 338 HIS A N 1
ATOM 2620 C CA . HIS A 1 338 ? -9.618 -4.272 -15.137 1.00 63.94 338 HIS A CA 1
ATOM 2621 C C . HIS A 1 338 ? -9.393 -2.762 -14.900 1.00 63.94 338 HIS A C 1
ATOM 2623 O O . HIS A 1 338 ? -8.504 -2.389 -14.130 1.00 63.94 338 HIS A O 1
ATOM 2629 N N . PRO A 1 339 ? -10.194 -1.866 -15.509 1.00 73.31 339 PRO A N 1
ATOM 2630 C CA . PRO A 1 339 ? -10.111 -0.437 -15.221 1.00 73.31 339 PRO A CA 1
ATOM 2631 C C . PRO A 1 339 ? -10.317 -0.141 -13.729 1.00 73.31 339 PRO A C 1
ATOM 2633 O O . PRO A 1 339 ? -11.237 -0.677 -13.101 1.00 73.31 339 PRO A O 1
ATOM 2636 N N . ILE A 1 340 ? -9.460 0.711 -13.170 1.00 71.38 340 ILE A N 1
ATOM 2637 C CA . ILE A 1 340 ? -9.489 1.157 -11.772 1.00 71.38 340 ILE A CA 1
ATOM 2638 C C . ILE A 1 340 ? -9.449 2.679 -11.696 1.00 71.38 340 ILE A C 1
ATOM 2640 O O . ILE A 1 340 ? -8.898 3.346 -12.573 1.00 71.38 340 ILE A O 1
ATOM 2644 N N . MET A 1 341 ? -10.032 3.226 -10.633 1.00 74.62 341 MET A N 1
ATOM 2645 C CA . MET A 1 341 ? -9.988 4.657 -10.354 1.00 74.62 341 MET A CA 1
ATOM 2646 C C . MET A 1 341 ? -8.819 4.990 -9.424 1.00 74.62 341 MET A C 1
ATOM 2648 O O . MET A 1 341 ? -8.652 4.360 -8.382 1.00 74.62 341 MET A O 1
ATOM 2652 N N . VAL A 1 342 ? -8.029 5.995 -9.798 1.00 83.81 342 VAL A N 1
ATOM 2653 C CA . VAL A 1 342 ? -6.866 6.494 -9.046 1.00 83.81 342 VAL A CA 1
ATOM 2654 C C . VAL A 1 342 ? -6.877 8.017 -9.011 1.00 83.81 342 VAL A C 1
ATOM 2656 O O . VAL A 1 342 ? -7.499 8.650 -9.860 1.00 83.81 342 VAL A O 1
ATOM 2659 N N . SER A 1 343 ? -6.164 8.625 -8.066 1.00 83.81 343 SER A N 1
ATOM 2660 C CA . SER A 1 343 ? -5.884 10.060 -8.110 1.00 83.81 343 SER A CA 1
ATOM 2661 C C . SER A 1 343 ? -4.591 10.302 -8.896 1.00 83.81 343 SER A C 1
ATOM 2663 O O . SER A 1 343 ? -3.561 9.696 -8.594 1.00 83.81 343 SER A O 1
ATOM 2665 N N . CYS A 1 344 ? -4.639 11.170 -9.906 1.00 88.19 344 CYS A N 1
ATOM 2666 C CA . CYS A 1 344 ? -3.473 11.622 -10.658 1.00 88.19 344 CYS A CA 1
ATOM 2667 C C . CYS A 1 344 ? -3.063 13.026 -10.224 1.00 88.19 344 CYS A C 1
ATOM 2669 O O . CYS A 1 344 ? -3.865 13.962 -10.288 1.00 88.19 344 CYS A O 1
ATOM 2671 N N . GLU A 1 345 ? -1.792 13.185 -9.859 1.00 88.88 345 GLU A N 1
ATOM 2672 C CA . GLU A 1 345 ? -1.184 14.497 -9.656 1.00 88.88 345 GLU A CA 1
ATOM 2673 C C . GLU A 1 345 ? -0.489 14.937 -10.952 1.00 88.88 345 GLU A C 1
ATOM 2675 O O . GLU A 1 345 ? 0.548 14.401 -11.365 1.00 88.88 345 GLU A O 1
ATOM 2680 N N . MET A 1 346 ? -1.114 15.903 -11.624 1.00 85.00 346 MET A N 1
ATOM 2681 C CA . MET A 1 346 ? -0.717 16.400 -12.941 1.00 85.00 346 MET A CA 1
ATOM 2682 C C . MET A 1 346 ? 0.018 17.747 -12.873 1.00 85.00 346 MET A C 1
ATOM 2684 O O . MET A 1 346 ? 0.497 18.226 -13.903 1.00 85.00 346 MET A O 1
ATOM 2688 N N . SER A 1 347 ? 0.140 18.341 -11.682 1.00 77.69 347 SER A N 1
ATOM 2689 C CA . SER A 1 347 ? 0.770 19.647 -11.469 1.00 77.69 347 SER A CA 1
ATOM 2690 C C . SER A 1 347 ? 2.266 19.533 -11.133 1.00 77.69 347 SER A C 1
ATOM 2692 O O . SER A 1 347 ? 2.705 18.585 -10.485 1.00 77.69 347 SER A O 1
ATOM 2694 N N . GLY A 1 348 ? 3.061 20.532 -11.538 1.00 65.75 348 GLY A N 1
ATOM 2695 C CA . GLY A 1 348 ? 4.481 20.661 -11.173 1.00 65.75 348 GLY A CA 1
ATOM 2696 C C . GLY A 1 348 ? 5.484 19.896 -12.054 1.00 65.75 348 GLY A C 1
ATOM 2697 O O . GLY A 1 348 ? 5.140 19.259 -13.053 1.00 65.75 348 GLY A O 1
ATOM 2698 N N . ALA A 1 349 ? 6.770 19.993 -11.693 1.00 56.22 349 ALA A N 1
ATOM 2699 C CA . ALA A 1 349 ? 7.855 19.281 -12.367 1.00 56.22 349 ALA A CA 1
ATOM 2700 C C . ALA A 1 349 ? 7.783 17.777 -12.038 1.00 56.22 349 ALA A C 1
ATOM 2702 O O . ALA A 1 349 ? 7.845 17.390 -10.872 1.00 56.22 349 ALA A O 1
ATOM 2703 N N . GLY A 1 350 ? 7.631 16.939 -13.068 1.00 65.56 350 GLY A N 1
ATOM 2704 C CA . GLY A 1 350 ? 7.466 15.485 -12.926 1.00 65.56 350 GLY A CA 1
ATOM 2705 C C . GLY A 1 350 ? 6.024 14.965 -13.021 1.00 65.56 350 GLY A C 1
ATOM 2706 O O . GLY A 1 350 ? 5.801 13.834 -12.615 1.00 65.56 350 GLY A O 1
ATOM 2707 N N . ARG A 1 351 ? 5.074 15.770 -13.533 1.00 81.31 351 ARG A N 1
ATOM 2708 C CA . ARG A 1 351 ? 3.649 15.440 -13.787 1.00 81.31 351 ARG A CA 1
ATOM 2709 C C . ARG A 1 351 ? 3.346 13.964 -14.097 1.00 81.31 351 ARG A C 1
ATOM 2711 O O . ARG A 1 351 ? 4.113 13.294 -14.785 1.00 81.31 351 ARG A O 1
ATOM 2718 N N . GLY A 1 352 ? 2.140 13.525 -13.742 1.00 89.50 352 GLY A N 1
ATOM 2719 C CA . GLY A 1 352 ? 1.666 12.176 -14.059 1.00 89.50 352 GLY A CA 1
ATOM 2720 C C . GLY A 1 352 ? 1.932 11.173 -12.944 1.00 89.50 352 GLY A C 1
ATOM 2721 O O . GLY A 1 352 ? 2.116 9.985 -13.207 1.00 89.50 352 GLY A O 1
ATOM 2722 N N . TRP A 1 353 ? 1.948 11.639 -11.695 1.00 93.81 353 TRP A N 1
ATOM 2723 C CA . TRP A 1 353 ? 2.069 10.758 -10.541 1.00 93.81 353 TRP A CA 1
ATOM 2724 C C . TRP A 1 353 ? 0.746 10.050 -10.285 1.00 93.81 353 TRP A C 1
ATOM 2726 O O . TRP A 1 353 ? -0.296 10.693 -10.170 1.00 93.81 353 TRP A O 1
ATOM 2736 N N . THR A 1 354 ? 0.803 8.727 -10.158 1.00 94.25 354 THR A N 1
ATOM 2737 C CA . THR A 1 354 ? -0.324 7.931 -9.668 1.00 94.25 354 THR A CA 1
ATOM 2738 C C . THR A 1 354 ? -0.240 7.886 -8.152 1.00 94.25 354 THR A C 1
ATOM 2740 O O . THR A 1 354 ? 0.712 7.334 -7.604 1.00 94.25 354 THR A O 1
ATOM 2743 N N . VAL A 1 355 ? -1.206 8.486 -7.462 1.00 92.69 355 VAL A N 1
ATOM 2744 C CA . VAL A 1 355 ? -1.248 8.468 -5.998 1.00 92.69 355 VAL A CA 1
ATOM 2745 C C . VAL A 1 355 ? -1.665 7.065 -5.553 1.00 92.69 355 VAL A C 1
ATOM 2747 O O . VAL A 1 355 ? -2.725 6.567 -5.933 1.00 92.69 355 VAL A O 1
ATOM 2750 N N . ILE A 1 356 ? -0.818 6.405 -4.765 1.00 95.25 356 ILE A N 1
ATOM 2751 C CA . ILE A 1 356 ? -1.075 5.045 -4.258 1.00 95.25 356 ILE A CA 1
ATOM 2752 C C . ILE A 1 356 ? -1.532 5.032 -2.795 1.00 95.25 356 ILE A C 1
ATOM 2754 O O . ILE A 1 356 ? -2.135 4.062 -2.339 1.00 95.25 356 ILE A O 1
ATOM 2758 N N . GLN A 1 357 ? -1.251 6.114 -2.072 1.00 93.19 357 GLN A N 1
ATOM 2759 C CA . GLN A 1 357 ? -1.648 6.330 -0.691 1.00 93.19 357 GLN A CA 1
ATOM 2760 C C . GLN A 1 357 ? -1.876 7.824 -0.478 1.00 93.19 357 GLN A C 1
ATOM 2762 O O . GLN A 1 357 ? -1.131 8.653 -1.005 1.00 93.19 357 GLN A O 1
ATOM 2767 N N . ARG A 1 358 ? -2.910 8.161 0.289 1.00 84.62 358 ARG A N 1
ATOM 2768 C CA . ARG A 1 358 ? -3.117 9.509 0.815 1.00 84.62 358 ARG A CA 1
ATOM 2769 C C . ARG A 1 358 ? -3.713 9.397 2.209 1.00 84.62 358 ARG A C 1
ATOM 2771 O O . ARG A 1 358 ? -4.701 8.692 2.391 1.00 84.62 358 ARG A O 1
ATOM 2778 N N . ASN A 1 359 ? -3.122 10.093 3.172 1.00 82.88 359 ASN A N 1
ATOM 2779 C CA . ASN A 1 359 ? -3.580 10.119 4.557 1.00 82.88 359 ASN A CA 1
ATOM 2780 C C . ASN A 1 359 ? -3.498 11.541 5.129 1.00 82.88 359 ASN A C 1
ATOM 2782 O O . ASN A 1 359 ? -2.718 12.366 4.648 1.00 82.88 359 ASN A O 1
ATOM 2786 N N . ARG A 1 360 ? -4.300 11.816 6.158 1.00 76.19 360 ARG A N 1
ATOM 2787 C CA . ARG A 1 360 ? -4.306 13.062 6.929 1.00 76.19 360 ARG A CA 1
ATOM 2788 C C . ARG A 1 360 ? -4.259 12.751 8.416 1.00 76.19 360 ARG A C 1
ATOM 2790 O O . ARG A 1 360 ? -4.663 11.674 8.844 1.00 76.19 360 ARG A O 1
ATOM 2797 N N . GLN A 1 361 ? -3.776 13.708 9.204 1.00 69.06 361 GLN A N 1
ATOM 2798 C CA . GLN A 1 361 ? -3.688 13.536 10.652 1.00 69.06 361 GLN A CA 1
ATOM 2799 C C . GLN A 1 361 ? -5.059 13.248 11.275 1.00 69.06 361 GLN A C 1
ATOM 2801 O O . GLN A 1 361 ? -5.131 12.436 12.185 1.00 69.06 361 GLN A O 1
ATOM 2806 N N . ASP A 1 362 ? -6.125 13.872 10.779 1.00 67.62 362 ASP A N 1
ATOM 2807 C CA . ASP A 1 362 ? -7.514 13.783 11.241 1.00 67.62 362 ASP A CA 1
ATOM 2808 C C . ASP A 1 362 ? -8.365 12.791 10.426 1.00 67.62 362 ASP A C 1
ATOM 2810 O O . ASP A 1 362 ? -9.572 12.957 10.293 1.00 67.62 362 ASP A O 1
ATOM 2814 N N . THR A 1 363 ? -7.739 11.754 9.863 1.00 67.81 363 THR A N 1
ATOM 2815 C CA . THR A 1 363 ? -8.430 10.744 9.052 1.00 67.81 363 THR A CA 1
ATOM 2816 C C . THR A 1 363 ? -9.500 9.965 9.834 1.00 67.81 363 THR A C 1
ATOM 2818 O O . THR A 1 363 ? -9.242 9.444 10.921 1.00 67.81 363 THR A O 1
ATOM 2821 N N . ASP A 1 364 ? -10.677 9.803 9.223 1.00 60.62 364 ASP A N 1
ATOM 2822 C CA . ASP A 1 364 ? -11.742 8.901 9.694 1.00 60.62 364 ASP A CA 1
ATOM 2823 C C . ASP A 1 364 ? -11.542 7.446 9.222 1.00 60.62 364 ASP A C 1
ATOM 2825 O O . ASP A 1 364 ? -12.325 6.551 9.554 1.00 60.62 364 ASP A O 1
ATOM 2829 N N . ILE A 1 365 ? -10.504 7.185 8.417 1.00 67.81 365 ILE A N 1
ATOM 2830 C CA . ILE A 1 365 ? -10.193 5.845 7.927 1.00 67.81 365 ILE A CA 1
ATOM 2831 C C . ILE A 1 365 ? -9.531 5.029 9.033 1.00 67.81 365 ILE A C 1
ATOM 2833 O O . ILE A 1 365 ? -8.487 5.393 9.578 1.00 67.81 365 ILE A O 1
ATOM 2837 N N . ALA A 1 366 ? -10.103 3.859 9.311 1.00 68.75 366 ALA A N 1
ATOM 2838 C CA . ALA A 1 366 ? -9.420 2.835 10.081 1.00 68.75 366 ALA A CA 1
ATOM 2839 C C . ALA A 1 366 ? -8.253 2.292 9.244 1.00 68.75 366 ALA A C 1
ATOM 2841 O O . ALA A 1 366 ? -8.457 1.568 8.278 1.00 68.75 366 ALA A O 1
ATOM 2842 N N . TRP A 1 367 ? -7.020 2.655 9.597 1.00 78.88 367 TRP A N 1
ATOM 2843 C CA . TRP A 1 367 ? -5.827 2.111 8.937 1.00 78.88 367 TRP A CA 1
ATOM 2844 C C . TRP A 1 367 ? -5.440 0.726 9.479 1.00 78.88 367 TRP A C 1
ATOM 2846 O O . TRP A 1 367 ? -4.751 -0.036 8.812 1.00 78.88 367 TRP A O 1
ATOM 2856 N N . ALA A 1 368 ? -5.911 0.343 10.671 1.00 79.19 368 ALA A N 1
ATOM 2857 C CA . ALA A 1 368 ? -5.697 -0.984 11.256 1.00 79.19 368 ALA A CA 1
ATOM 2858 C C . ALA A 1 368 ? -6.585 -2.059 10.597 1.00 79.19 368 ALA A C 1
ATOM 2860 O O . ALA A 1 368 ? -7.500 -2.617 11.211 1.00 79.19 368 ALA A O 1
ATOM 2861 N N . GLU A 1 369 ? -6.303 -2.360 9.333 1.00 77.75 369 GLU A N 1
ATOM 2862 C CA . GLU A 1 369 ? -7.101 -3.236 8.478 1.00 77.75 369 GLU A CA 1
ATOM 2863 C C . GLU A 1 369 ? -6.466 -4.605 8.204 1.00 77.75 369 GLU A C 1
ATOM 2865 O O . GLU A 1 369 ? -5.307 -4.860 8.531 1.00 77.75 369 GLU A O 1
ATOM 2870 N N . SER A 1 370 ? -7.282 -5.525 7.679 1.00 75.56 370 SER A N 1
ATOM 2871 C CA . SER A 1 370 ? -6.873 -6.905 7.372 1.00 75.56 370 SER A CA 1
ATOM 2872 C C . SER A 1 370 ? -5.960 -6.996 6.144 1.00 75.56 370 SER A C 1
ATOM 2874 O O . SER A 1 370 ? -5.954 -6.093 5.301 1.00 75.56 370 SER A O 1
ATOM 2876 N N . TRP A 1 371 ? -5.265 -8.126 5.981 1.00 78.88 371 TRP A N 1
ATOM 2877 C CA . TRP A 1 371 ? -4.466 -8.435 4.792 1.00 78.88 371 TRP A CA 1
ATOM 2878 C C . TRP A 1 371 ? -5.292 -8.303 3.515 1.00 78.88 371 TRP A C 1
ATOM 2880 O O . TRP A 1 371 ? -4.877 -7.658 2.555 1.00 78.88 371 TRP A O 1
ATOM 2890 N N . SER A 1 372 ? -6.500 -8.873 3.519 1.00 71.81 372 SER A N 1
ATOM 2891 C CA . SER A 1 372 ? -7.403 -8.841 2.367 1.00 71.81 372 SER A CA 1
ATOM 2892 C C . SER A 1 372 ? -7.848 -7.419 2.016 1.00 71.81 372 SER A C 1
ATOM 2894 O O . SER A 1 372 ? -7.970 -7.094 0.834 1.00 71.81 372 SER A O 1
ATOM 2896 N N . THR A 1 373 ? -8.077 -6.569 3.021 1.00 68.56 373 THR A N 1
ATOM 2897 C CA . THR A 1 373 ? -8.439 -5.158 2.820 1.00 68.56 373 THR A CA 1
ATOM 2898 C C . THR A 1 373 ? -7.259 -4.385 2.217 1.00 68.56 373 THR A C 1
ATOM 2900 O O . THR A 1 373 ? -7.413 -3.709 1.203 1.00 68.56 373 THR A O 1
ATOM 2903 N N . TYR A 1 374 ? -6.053 -4.542 2.774 1.00 84.06 374 TYR A N 1
ATOM 2904 C CA . TYR A 1 374 ? -4.836 -3.914 2.244 1.00 84.06 374 TYR A CA 1
ATOM 2905 C C . TYR A 1 374 ? -4.462 -4.396 0.847 1.00 84.06 374 TYR A C 1
ATOM 2907 O O . TYR A 1 374 ? -3.948 -3.612 0.049 1.00 84.06 374 TYR A O 1
ATOM 2915 N N . LYS A 1 375 ? -4.752 -5.660 0.530 1.00 80.62 375 LYS A N 1
ATOM 2916 C CA . LYS A 1 375 ? -4.538 -6.238 -0.794 1.00 80.62 375 LYS A CA 1
ATOM 2917 C C . LYS A 1 375 ? -5.345 -5.522 -1.874 1.00 80.62 375 LYS A C 1
ATOM 2919 O O . LYS A 1 375 ? -4.784 -5.165 -2.908 1.00 80.62 375 LYS A O 1
ATOM 2924 N N . HIS A 1 376 ? -6.629 -5.277 -1.616 1.00 74.69 376 HIS A N 1
ATOM 2925 C CA . HIS A 1 376 ? -7.584 -4.789 -2.621 1.00 74.69 376 HIS A CA 1
ATOM 2926 C C . HIS A 1 376 ? -7.978 -3.311 -2.476 1.00 74.69 376 HIS A C 1
ATOM 2928 O O . HIS A 1 376 ? -8.868 -2.841 -3.197 1.00 74.69 376 HIS A O 1
ATOM 2934 N N . GLY A 1 377 ? -7.325 -2.594 -1.563 1.00 75.56 377 GLY A N 1
ATOM 2935 C CA . GLY A 1 377 ? -7.521 -1.166 -1.354 1.00 75.56 377 GLY A CA 1
ATOM 2936 C C . GLY A 1 377 ? -8.768 -0.823 -0.545 1.00 75.56 377 GLY A C 1
ATOM 2937 O O . GLY A 1 377 ? -9.700 -1.618 -0.415 1.00 75.56 377 GLY A O 1
ATOM 2938 N N . PHE A 1 378 ? -8.758 0.378 0.026 1.00 69.94 378 PHE A N 1
ATOM 2939 C CA . PHE A 1 378 ? -9.848 0.928 0.829 1.00 69.94 378 PHE A CA 1
ATOM 2940 C C . PHE A 1 378 ? -9.734 2.452 0.922 1.00 69.94 378 PHE A C 1
ATOM 2942 O O . PHE A 1 378 ? -8.678 3.027 0.654 1.00 69.94 378 PHE A O 1
ATOM 2949 N N . GLY A 1 379 ? -10.819 3.099 1.341 1.00 69.50 379 GLY A N 1
ATOM 2950 C CA . GLY A 1 379 ? -10.915 4.553 1.444 1.00 69.50 379 GLY A CA 1
ATOM 2951 C C . GLY A 1 379 ? -11.560 5.194 0.220 1.00 69.50 379 GLY A C 1
ATOM 2952 O O . GLY A 1 379 ? -12.264 4.540 -0.550 1.00 69.50 379 GLY A O 1
ATOM 2953 N N . ASN A 1 380 ? -11.340 6.495 0.057 1.00 67.81 380 ASN A N 1
ATOM 2954 C CA . ASN A 1 380 ? -11.917 7.304 -1.003 1.00 67.81 380 ASN A CA 1
ATOM 2955 C C . ASN A 1 380 ? -10.814 7.989 -1.821 1.00 67.81 380 ASN A C 1
ATOM 2957 O O . ASN A 1 380 ? -10.047 8.801 -1.313 1.00 67.81 380 ASN A O 1
ATOM 2961 N N . VAL A 1 381 ? -10.781 7.706 -3.124 1.00 73.69 381 VAL A N 1
ATOM 2962 C CA . VAL A 1 381 ? -9.796 8.247 -4.077 1.00 73.69 381 VAL A CA 1
ATOM 2963 C C . VAL A 1 381 ? -9.751 9.782 -4.137 1.00 73.69 381 VAL A C 1
ATOM 2965 O O . VAL A 1 381 ? -8.733 10.368 -4.512 1.00 73.69 381 VAL A O 1
ATOM 2968 N N . HIS A 1 382 ? -10.848 10.448 -3.764 1.00 65.88 382 HIS A N 1
ATOM 2969 C CA . HIS A 1 382 ? -10.926 11.909 -3.689 1.00 65.88 382 HIS A CA 1
ATOM 2970 C C . HIS A 1 382 ? -10.297 12.474 -2.415 1.00 65.88 382 HIS A C 1
ATOM 2972 O O . HIS A 1 382 ? -9.859 13.625 -2.413 1.00 65.88 382 HIS A O 1
ATOM 2978 N N . THR A 1 383 ? -10.242 11.683 -1.341 1.00 72.69 383 THR A N 1
ATOM 2979 C CA . THR A 1 383 ? -9.738 12.098 -0.028 1.00 72.69 383 THR A CA 1
ATOM 2980 C C . THR A 1 383 ? -8.587 11.188 0.410 1.00 72.69 383 THR A C 1
ATOM 2982 O O . THR A 1 383 ? -7.527 11.234 -0.207 1.00 72.69 383 THR A O 1
ATOM 2985 N N . GLU A 1 384 ? -8.738 10.395 1.461 1.00 78.88 384 GLU A N 1
ATOM 2986 C CA . GLU A 1 384 ? -7.757 9.466 2.001 1.00 78.88 384 GLU A CA 1
ATOM 2987 C C . GLU A 1 384 ? -8.025 8.064 1.457 1.00 78.88 384 GLU A C 1
ATOM 2989 O O . GLU A 1 384 ? -9.168 7.610 1.426 1.00 78.88 384 GLU A O 1
ATOM 2994 N N . TYR A 1 385 ? -6.986 7.353 1.030 1.00 77.25 385 TYR A N 1
ATOM 2995 C CA . TYR A 1 385 ? -7.137 5.971 0.584 1.00 77.25 385 TYR A CA 1
ATOM 2996 C C . TYR A 1 385 ? -5.809 5.226 0.544 1.00 77.25 385 TYR A C 1
ATOM 2998 O O . TYR A 1 385 ? -4.727 5.817 0.481 1.00 77.25 385 TYR A O 1
ATOM 3006 N N . TRP A 1 386 ? -5.927 3.903 0.519 1.00 87.25 386 TRP A N 1
ATOM 3007 C CA . TRP A 1 386 ? -4.886 2.975 0.113 1.00 87.25 386 TRP A CA 1
ATOM 3008 C C . TRP A 1 386 ? -5.317 2.305 -1.188 1.00 87.25 386 TRP A C 1
ATOM 3010 O O . TRP A 1 386 ? -6.392 1.707 -1.244 1.00 87.25 386 TRP A O 1
ATOM 3020 N N . LEU A 1 387 ? -4.492 2.385 -2.233 1.00 86.75 387 LEU A N 1
ATOM 3021 C CA . LEU A 1 387 ? -4.851 1.852 -3.549 1.00 86.75 387 LEU A CA 1
ATOM 3022 C C . LEU A 1 387 ? -5.071 0.336 -3.519 1.00 86.75 387 LEU A C 1
ATOM 3024 O O . LEU A 1 387 ? -5.992 -0.150 -4.163 1.00 86.75 387 LEU A O 1
ATOM 3028 N N . GLY A 1 388 ? -4.250 -0.391 -2.761 1.00 85.25 388 GLY A N 1
ATOM 3029 C CA . GLY A 1 388 ? -4.232 -1.852 -2.692 1.00 85.25 388 GLY A CA 1
ATOM 3030 C C . GLY A 1 388 ? -2.864 -2.412 -3.079 1.00 85.25 388 GLY A C 1
ATOM 3031 O O . GLY A 1 388 ? -2.339 -2.058 -4.134 1.00 85.25 388 GLY A O 1
ATOM 3032 N N . THR A 1 389 ? -2.264 -3.272 -2.249 1.00 93.50 389 THR A N 1
ATOM 3033 C CA . THR A 1 389 ? -0.905 -3.795 -2.496 1.00 93.50 389 THR A CA 1
ATOM 3034 C C . THR A 1 389 ? -0.826 -4.613 -3.781 1.00 93.50 389 THR A C 1
ATOM 3036 O O . THR A 1 389 ? 0.165 -4.493 -4.497 1.00 93.50 389 THR A O 1
ATOM 3039 N N . GLU A 1 390 ? -1.876 -5.367 -4.126 1.00 86.75 390 GLU A N 1
ATOM 3040 C CA . GLU A 1 390 ? -1.927 -6.122 -5.384 1.00 86.75 390 GLU A CA 1
ATOM 3041 C C . GLU A 1 390 ? -1.936 -5.175 -6.587 1.00 86.75 390 GLU A C 1
ATOM 3043 O O . GLU A 1 390 ? -1.188 -5.362 -7.541 1.00 86.75 390 GLU A O 1
ATOM 3048 N N . TYR A 1 391 ? -2.717 -4.095 -6.532 1.00 84.69 391 TYR A N 1
ATOM 3049 C CA . TYR A 1 391 ? -2.748 -3.118 -7.619 1.00 84.69 391 TYR A CA 1
ATOM 3050 C C . TYR A 1 391 ? -1.421 -2.367 -7.749 1.00 84.69 391 TYR A C 1
ATOM 3052 O O . TYR A 1 391 ? -0.953 -2.155 -8.865 1.00 84.69 391 TYR A O 1
ATOM 3060 N N . ILE A 1 392 ? -0.772 -2.020 -6.634 1.00 96.81 392 ILE A N 1
ATOM 3061 C CA . ILE A 1 392 ? 0.561 -1.400 -6.648 1.00 96.81 392 ILE A CA 1
ATOM 3062 C C . ILE A 1 392 ? 1.598 -2.367 -7.244 1.00 96.81 392 ILE A C 1
ATOM 3064 O O . ILE A 1 392 ? 2.396 -1.961 -8.091 1.00 96.81 392 ILE A O 1
ATOM 3068 N N . HIS A 1 393 ? 1.564 -3.650 -6.870 1.00 94.25 393 HIS A N 1
ATOM 3069 C CA . HIS A 1 393 ? 2.409 -4.690 -7.462 1.00 94.25 393 HIS A CA 1
ATOM 3070 C C . HIS A 1 393 ? 2.219 -4.774 -8.983 1.00 94.25 393 HIS A C 1
ATOM 3072 O O . HIS A 1 393 ? 3.182 -4.659 -9.741 1.00 94.25 393 HIS A O 1
ATOM 3078 N N . GLN A 1 394 ? 0.975 -4.900 -9.449 1.00 87.88 394 GLN A N 1
ATOM 3079 C CA . GLN A 1 394 ? 0.677 -4.998 -10.879 1.00 87.88 394 GLN A CA 1
ATOM 3080 C C . GLN A 1 394 ? 1.088 -3.734 -11.640 1.00 87.88 394 GLN A C 1
ATOM 3082 O O . GLN A 1 394 ? 1.660 -3.834 -12.724 1.00 87.88 394 GLN A O 1
ATOM 3087 N N . ILE A 1 395 ? 0.879 -2.543 -11.062 1.00 93.00 395 ILE A N 1
ATOM 3088 C CA . ILE A 1 395 ? 1.314 -1.281 -11.670 1.00 93.00 395 ILE A CA 1
ATOM 3089 C C . ILE A 1 395 ? 2.836 -1.257 -11.817 1.00 93.00 395 ILE A C 1
ATOM 3091 O O . ILE A 1 395 ? 3.331 -1.029 -12.920 1.00 93.00 395 ILE A O 1
ATOM 3095 N N . THR A 1 396 ? 3.567 -1.545 -10.736 1.00 93.31 396 THR A N 1
ATOM 3096 C CA . THR A 1 396 ? 5.039 -1.462 -10.690 1.00 93.31 396 THR A CA 1
ATOM 3097 C C . THR A 1 396 ? 5.756 -2.523 -11.526 1.00 93.31 396 THR A C 1
ATOM 3099 O O . THR A 1 396 ? 6.951 -2.397 -11.774 1.00 93.31 396 THR A O 1
ATOM 3102 N N . ARG A 1 397 ? 5.040 -3.532 -12.036 1.00 90.44 397 ARG A N 1
ATOM 3103 C CA . ARG A 1 397 ? 5.572 -4.528 -12.982 1.00 90.44 397 ARG A CA 1
ATOM 3104 C C . ARG A 1 397 ? 5.559 -4.096 -14.442 1.00 90.44 397 ARG A C 1
ATOM 3106 O O . ARG A 1 397 ? 6.197 -4.742 -15.270 1.00 90.44 397 ARG A O 1
ATOM 3113 N N . GLN A 1 398 ? 4.824 -3.043 -14.786 1.00 87.56 398 GLN A N 1
ATOM 3114 C CA . GLN A 1 398 ? 4.656 -2.641 -16.185 1.00 87.56 398 GLN A CA 1
ATOM 3115 C C . GLN A 1 398 ? 5.895 -1.942 -16.756 1.00 87.56 398 GLN A C 1
ATOM 3117 O O . GLN A 1 398 ? 6.157 -2.029 -17.956 1.00 87.56 398 GLN A O 1
ATOM 3122 N N . LYS A 1 399 ? 6.606 -1.188 -15.911 1.00 86.81 399 LYS A N 1
ATOM 3123 C CA . LYS A 1 399 ? 7.739 -0.309 -16.238 1.00 86.81 399 LYS A CA 1
ATOM 3124 C C . LYS A 1 399 ? 8.612 -0.141 -14.989 1.00 86.81 399 LYS A C 1
ATOM 3126 O O . LYS A 1 399 ? 8.264 -0.618 -13.917 1.00 86.81 399 LYS A O 1
ATOM 3131 N N . ILE A 1 400 ? 9.719 0.584 -15.118 1.00 85.94 400 ILE A N 1
ATOM 3132 C CA . ILE A 1 400 ? 10.480 1.065 -13.962 1.00 85.94 400 ILE A CA 1
ATOM 3133 C C . ILE A 1 400 ? 9.767 2.304 -13.416 1.00 85.94 400 ILE A C 1
ATOM 3135 O O . ILE A 1 400 ? 9.629 3.297 -14.133 1.00 85.94 400 ILE A O 1
ATOM 3139 N N . TYR A 1 401 ? 9.312 2.237 -12.168 1.00 89.81 401 TYR A N 1
ATOM 3140 C CA . TYR A 1 401 ? 8.681 3.356 -11.473 1.00 89.81 401 TYR A CA 1
ATOM 3141 C C . TYR A 1 401 ? 9.636 3.942 -10.438 1.00 89.81 401 TYR A C 1
ATOM 3143 O O . TYR A 1 401 ? 10.425 3.226 -9.832 1.00 89.81 401 TYR A O 1
ATOM 3151 N N . GLN A 1 402 ? 9.520 5.248 -10.231 1.00 92.56 402 GLN A N 1
ATOM 3152 C CA . GLN A 1 402 ? 10.040 5.949 -9.060 1.00 92.56 402 GLN A CA 1
ATOM 3153 C C . GLN A 1 402 ? 8.885 6.199 -8.086 1.00 92.56 402 GLN A C 1
ATOM 3155 O O . GLN A 1 402 ? 7.726 6.273 -8.509 1.00 92.56 402 GLN A O 1
ATOM 3160 N N . VAL A 1 403 ? 9.187 6.376 -6.802 1.00 94.88 403 VAL A N 1
ATOM 3161 C CA . VAL A 1 403 ? 8.197 6.781 -5.793 1.00 94.88 403 VAL A CA 1
ATOM 3162 C C . VAL A 1 403 ? 8.641 8.061 -5.110 1.00 94.88 403 VAL A C 1
ATOM 3164 O O . VAL A 1 403 ? 9.822 8.243 -4.827 1.00 94.88 403 VAL A O 1
ATOM 3167 N N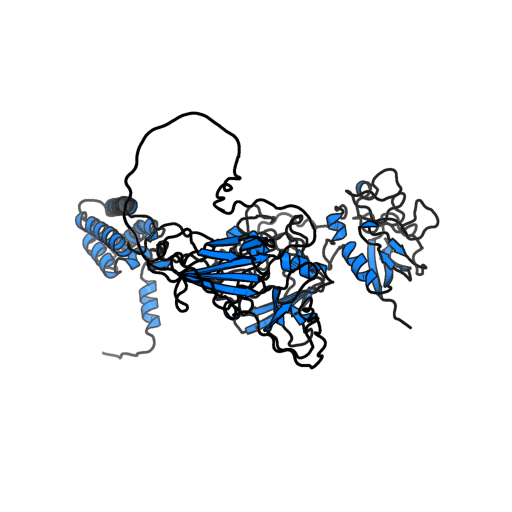 . ARG A 1 404 ? 7.671 8.933 -4.841 1.00 93.31 404 ARG A N 1
ATOM 3168 C CA . ARG A 1 404 ? 7.839 10.148 -4.052 1.00 93.31 404 ARG A CA 1
ATOM 3169 C C . ARG A 1 404 ? 6.931 10.074 -2.833 1.00 93.31 404 ARG A C 1
ATOM 3171 O O . ARG A 1 404 ? 5.711 10.001 -2.974 1.00 93.31 404 ARG A O 1
ATOM 3178 N N . PHE A 1 405 ? 7.517 10.148 -1.647 1.00 92.25 405 PHE A N 1
ATOM 3179 C CA . PHE A 1 405 ? 6.796 10.376 -0.400 1.00 92.25 405 PHE A CA 1
ATOM 3180 C C . PHE A 1 405 ? 6.726 11.879 -0.163 1.00 92.25 405 PHE A C 1
ATOM 3182 O O . PHE A 1 405 ? 7.767 12.527 -0.123 1.00 92.25 405 PHE A O 1
ATOM 3189 N N . VAL A 1 406 ? 5.523 12.438 -0.018 1.00 88.81 406 VAL A N 1
ATOM 3190 C CA . VAL A 1 406 ? 5.321 13.863 0.290 1.00 88.81 406 VAL A CA 1
ATOM 3191 C C . VAL A 1 406 ? 4.657 13.980 1.651 1.00 88.81 406 VAL A C 1
ATOM 3193 O O . VAL A 1 406 ? 3.629 13.350 1.893 1.00 88.81 406 VAL A O 1
ATOM 3196 N N . ILE A 1 407 ? 5.255 14.771 2.538 1.00 87.94 407 ILE A N 1
ATOM 3197 C CA . ILE A 1 407 ? 4.819 14.938 3.924 1.00 87.94 407 ILE A CA 1
ATOM 3198 C C . ILE A 1 407 ? 4.707 16.434 4.214 1.00 87.94 407 ILE A C 1
ATOM 3200 O O . ILE A 1 407 ? 5.565 17.218 3.807 1.00 87.94 407 ILE A O 1
ATOM 3204 N N . TRP A 1 408 ? 3.663 16.817 4.943 1.00 82.81 408 TRP A N 1
ATOM 3205 C CA . TRP A 1 408 ? 3.483 18.165 5.471 1.00 82.81 408 TRP A CA 1
ATOM 3206 C C . TRP A 1 408 ? 3.581 18.122 6.992 1.00 82.81 408 TRP A C 1
ATOM 3208 O O . TRP A 1 408 ? 2.984 17.248 7.623 1.00 82.81 408 TRP A O 1
ATOM 3218 N N . ASP A 1 409 ? 4.347 19.041 7.576 1.00 76.81 409 ASP A N 1
ATOM 3219 C CA . ASP A 1 409 ? 4.383 19.214 9.029 1.00 76.81 409 ASP A CA 1
ATOM 3220 C C . ASP A 1 409 ? 3.204 20.070 9.537 1.00 76.81 409 ASP A C 1
ATOM 3222 O O . ASP A 1 409 ? 2.424 20.626 8.761 1.00 76.81 409 ASP A O 1
ATOM 3226 N N . ALA A 1 410 ? 3.071 20.197 10.861 1.00 79.25 410 ALA A N 1
ATOM 3227 C CA . ALA A 1 410 ? 2.007 20.991 11.487 1.00 79.25 410 ALA A CA 1
ATOM 3228 C C . ALA A 1 410 ? 2.075 22.497 11.152 1.00 79.25 410 ALA A C 1
ATOM 3230 O O . ALA A 1 410 ? 1.083 23.206 11.310 1.00 79.25 410 ALA A O 1
ATOM 3231 N N . ALA A 1 411 ? 3.228 22.990 10.687 1.00 84.31 411 ALA A N 1
ATOM 3232 C CA . ALA A 1 411 ? 3.418 24.355 10.201 1.00 84.31 411 ALA A CA 1
ATOM 3233 C C . ALA A 1 411 ? 3.202 24.472 8.677 1.00 84.31 411 ALA A C 1
ATOM 3235 O O . ALA A 1 411 ? 3.452 25.529 8.099 1.00 84.31 411 ALA A O 1
ATOM 3236 N N . ASN A 1 412 ? 2.701 23.408 8.039 1.00 81.81 412 ASN A N 1
ATOM 3237 C CA . ASN A 1 412 ? 2.436 23.296 6.610 1.00 81.81 412 ASN A CA 1
ATOM 3238 C C . ASN A 1 412 ? 3.695 23.390 5.723 1.00 81.81 412 ASN A C 1
ATOM 3240 O O . ASN A 1 412 ? 3.600 23.704 4.534 1.00 81.81 412 ASN A O 1
ATOM 3244 N N . ASN A 1 413 ? 4.879 23.091 6.268 1.00 83.56 413 ASN A N 1
ATOM 3245 C CA . ASN A 1 413 ? 6.085 22.947 5.460 1.00 83.56 413 ASN A CA 1
ATOM 3246 C C . ASN A 1 413 ? 6.083 21.577 4.782 1.00 83.56 413 ASN A C 1
ATOM 3248 O O . ASN A 1 413 ? 5.951 20.542 5.438 1.00 83.56 413 ASN A O 1
ATOM 3252 N N . MET A 1 414 ? 6.274 21.576 3.464 1.00 84.75 414 MET A N 1
ATOM 3253 C CA . MET A 1 414 ? 6.345 20.356 2.668 1.00 84.75 414 MET A CA 1
ATOM 3254 C C . MET A 1 414 ? 7.779 19.818 2.630 1.00 84.75 414 MET A C 1
ATOM 3256 O O . MET A 1 414 ? 8.724 20.549 2.317 1.00 84.75 414 MET A O 1
ATOM 3260 N N . ARG A 1 415 ? 7.934 18.523 2.904 1.00 86.81 415 ARG A N 1
ATOM 3261 C CA . ARG A 1 415 ? 9.156 17.754 2.648 1.00 86.81 415 ARG A CA 1
ATOM 3262 C C . ARG A 1 415 ? 8.846 16.561 1.760 1.00 86.81 415 ARG A C 1
ATOM 3264 O O . ARG A 1 415 ? 7.722 16.057 1.760 1.00 86.81 415 ARG A O 1
ATOM 3271 N N . PHE A 1 416 ? 9.850 16.091 1.028 1.00 86.25 416 PHE A N 1
ATOM 3272 C CA . PHE A 1 416 ? 9.700 14.901 0.202 1.00 86.25 416 PHE A CA 1
ATOM 3273 C C . PHE A 1 416 ? 10.947 14.017 0.196 1.00 86.25 416 PHE A C 1
ATOM 3275 O O . PHE A 1 416 ? 12.063 14.519 0.345 1.00 86.25 416 PHE A O 1
ATOM 3282 N N . ALA A 1 417 ? 10.726 12.719 -0.003 1.00 87.56 417 ALA A N 1
ATOM 3283 C CA . ALA A 1 417 ? 11.748 11.707 -0.260 1.00 87.56 417 ALA A CA 1
ATOM 3284 C C . ALA A 1 417 ? 11.413 10.984 -1.570 1.00 87.56 417 ALA A C 1
ATOM 3286 O O . ALA A 1 417 ? 10.328 10.415 -1.709 1.00 87.56 417 ALA A O 1
ATOM 3287 N N . ASP A 1 418 ? 12.344 11.012 -2.513 1.00 87.19 418 ASP A N 1
ATOM 3288 C CA . ASP A 1 418 ? 12.271 10.354 -3.811 1.00 87.19 418 ASP A CA 1
ATOM 3289 C C . ASP A 1 418 ? 13.174 9.131 -3.829 1.00 87.19 418 ASP A C 1
ATOM 3291 O O . ASP A 1 418 ? 14.341 9.224 -3.458 1.00 87.19 418 ASP A O 1
ATOM 3295 N N . TYR A 1 419 ? 12.666 8.023 -4.362 1.00 84.88 419 TYR A N 1
ATOM 3296 C CA . TYR A 1 419 ? 13.462 6.844 -4.682 1.00 84.88 419 TYR A CA 1
ATOM 3297 C C . TYR A 1 419 ? 13.338 6.563 -6.174 1.00 84.88 419 TYR A C 1
ATOM 3299 O O . TYR A 1 419 ? 12.232 6.427 -6.705 1.00 84.88 419 TYR A O 1
ATOM 3307 N N . ASN A 1 420 ? 14.477 6.466 -6.860 1.00 82.75 420 ASN A N 1
ATOM 3308 C CA . ASN A 1 420 ? 14.529 6.300 -8.318 1.00 82.75 420 ASN A CA 1
ATOM 3309 C C . ASN A 1 420 ? 14.103 4.903 -8.823 1.00 82.75 420 ASN A C 1
ATOM 3311 O O . ASN A 1 420 ? 14.013 4.692 -10.032 1.00 82.75 420 ASN A O 1
ATOM 3315 N N . LEU A 1 421 ? 13.832 3.974 -7.904 1.00 87.19 421 LEU A N 1
ATOM 3316 C CA . LEU A 1 421 ? 13.236 2.667 -8.149 1.00 87.19 421 LEU A CA 1
ATOM 3317 C C . LEU A 1 421 ? 12.200 2.392 -7.057 1.00 87.19 421 LEU A C 1
ATOM 3319 O O . LEU A 1 421 ? 12.462 2.618 -5.877 1.00 87.19 421 LEU A O 1
ATOM 3323 N N . PHE A 1 422 ? 11.044 1.889 -7.469 1.00 94.12 422 PHE A N 1
ATOM 3324 C CA . PHE A 1 422 ? 9.971 1.429 -6.606 1.00 94.12 422 PHE A CA 1
ATOM 3325 C C . PHE A 1 422 ? 9.267 0.240 -7.247 1.00 94.12 422 PHE A C 1
ATOM 3327 O O . PHE A 1 422 ? 8.710 0.347 -8.344 1.00 94.12 422 PHE A O 1
ATOM 3334 N N . SER A 1 423 ? 9.266 -0.887 -6.548 1.00 93.19 423 SER A N 1
ATOM 3335 C CA . SER A 1 423 ? 8.472 -2.052 -6.920 1.00 93.19 423 SER A CA 1
ATOM 3336 C C . SER A 1 423 ? 8.069 -2.855 -5.693 1.00 93.19 423 SER A C 1
ATOM 3338 O O . SER A 1 423 ? 8.702 -2.772 -4.637 1.00 93.19 423 SER A O 1
ATOM 3340 N N . LEU A 1 424 ? 6.994 -3.627 -5.844 1.00 95.50 424 LEU A N 1
ATOM 3341 C CA . LEU A 1 424 ? 6.594 -4.638 -4.873 1.00 95.50 424 LEU A CA 1
ATOM 3342 C C . LEU A 1 424 ? 6.750 -6.023 -5.493 1.00 95.50 424 LEU A C 1
ATOM 3344 O O . LEU A 1 424 ? 6.341 -6.230 -6.638 1.00 95.50 424 LEU 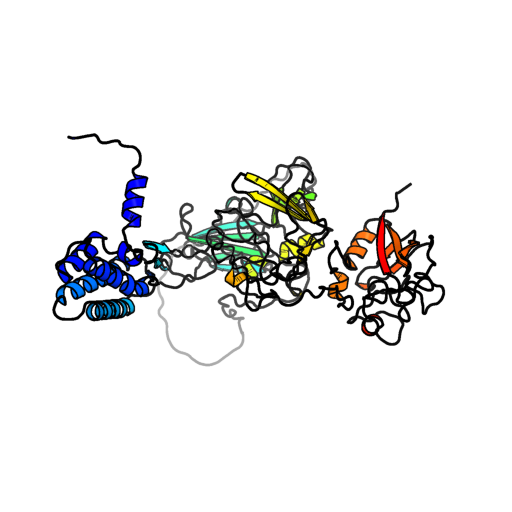A O 1
ATOM 3348 N N . ASP A 1 425 ? 7.278 -6.978 -4.733 1.00 89.56 425 ASP A N 1
ATOM 3349 C CA . ASP A 1 425 ? 7.221 -8.393 -5.117 1.00 89.56 425 ASP A CA 1
ATOM 3350 C C . ASP A 1 425 ? 5.761 -8.908 -5.037 1.00 89.56 425 ASP A C 1
ATOM 3352 O O . ASP A 1 425 ? 4.866 -8.205 -4.567 1.00 89.56 425 ASP A O 1
ATOM 3356 N N . ASP A 1 426 ? 5.485 -10.119 -5.524 1.00 84.81 426 ASP A N 1
ATOM 3357 C CA . ASP A 1 426 ? 4.127 -10.686 -5.505 1.00 84.81 426 ASP A CA 1
ATOM 3358 C C . ASP A 1 426 ? 3.662 -11.133 -4.099 1.00 84.81 426 ASP A C 1
ATOM 3360 O O . ASP A 1 426 ? 4.412 -11.127 -3.114 1.00 84.81 426 ASP A O 1
ATOM 3364 N N . GLU A 1 427 ? 2.399 -11.558 -3.995 1.00 90.50 427 GLU A N 1
ATOM 3365 C CA . GLU A 1 427 ? 1.804 -12.022 -2.738 1.00 90.50 427 GLU A CA 1
ATOM 3366 C C . GLU A 1 427 ? 2.536 -13.221 -2.109 1.00 90.50 427 GLU A C 1
ATOM 3368 O O . GLU A 1 427 ? 2.610 -13.320 -0.879 1.00 90.50 427 GLU A O 1
ATOM 3373 N N . SER A 1 428 ? 3.104 -14.125 -2.918 1.00 83.38 428 SER A N 1
ATOM 3374 C CA . SER A 1 428 ? 3.849 -15.292 -2.419 1.00 83.38 428 SER A CA 1
ATOM 3375 C C . SER A 1 428 ? 5.123 -14.872 -1.682 1.00 83.38 428 SER A C 1
ATOM 3377 O O . SER A 1 428 ? 5.547 -15.527 -0.728 1.00 83.38 428 SER A O 1
ATOM 3379 N N . GLN A 1 429 ? 5.692 -13.729 -2.073 1.00 85.94 429 GLN A N 1
ATOM 3380 C CA . GLN A 1 429 ? 6.832 -13.103 -1.411 1.00 85.94 429 GLN A CA 1
ATOM 3381 C C . GLN A 1 429 ? 6.423 -12.109 -0.314 1.00 85.94 429 GLN A C 1
ATOM 3383 O O . GLN A 1 429 ? 7.296 -11.592 0.385 1.00 85.94 429 GLN A O 1
ATOM 3388 N N . GLY A 1 430 ? 5.118 -11.900 -0.101 1.00 89.62 430 GLY A N 1
ATOM 3389 C CA . GLY A 1 430 ? 4.565 -11.016 0.926 1.00 89.62 430 GLY A CA 1
ATOM 3390 C C . GLY A 1 430 ? 4.589 -9.535 0.548 1.00 89.62 430 GLY A C 1
ATOM 3391 O O . GLY A 1 430 ? 4.804 -8.709 1.429 1.00 89.62 430 GLY A O 1
ATOM 3392 N N . TYR A 1 431 ? 4.429 -9.196 -0.739 1.00 96.88 431 TYR A N 1
ATOM 3393 C CA . TYR A 1 431 ? 4.480 -7.814 -1.246 1.00 96.88 431 TYR A CA 1
ATOM 3394 C C . TYR A 1 431 ? 5.712 -7.037 -0.781 1.00 96.88 431 TYR A C 1
ATOM 3396 O O . TYR A 1 431 ? 5.617 -5.899 -0.318 1.00 96.88 431 TYR A O 1
ATOM 3404 N N . ARG A 1 432 ? 6.876 -7.683 -0.851 1.00 93.94 432 ARG A N 1
ATOM 3405 C CA . ARG A 1 432 ? 8.137 -7.128 -0.365 1.00 93.94 432 ARG A CA 1
ATOM 3406 C C . ARG A 1 432 ? 8.475 -5.810 -1.068 1.00 93.94 432 ARG A C 1
ATOM 3408 O O . ARG A 1 432 ? 8.436 -5.759 -2.295 1.00 93.94 432 ARG A O 1
ATOM 3415 N N . LEU A 1 433 ? 8.830 -4.782 -0.296 1.00 95.38 433 LEU A N 1
ATOM 3416 C CA . LEU A 1 433 ? 9.201 -3.461 -0.807 1.00 95.38 433 LEU A CA 1
ATOM 3417 C C . LEU A 1 433 ? 10.597 -3.468 -1.424 1.00 95.38 433 LEU A C 1
ATOM 3419 O O . LEU A 1 433 ? 11.531 -4.011 -0.836 1.00 95.38 433 LEU A O 1
ATOM 3423 N N . ARG A 1 434 ? 10.755 -2.804 -2.569 1.00 87.69 434 ARG A N 1
ATOM 3424 C CA . ARG A 1 434 ? 12.045 -2.556 -3.216 1.00 87.69 434 ARG A CA 1
ATOM 3425 C C . ARG A 1 434 ? 12.194 -1.071 -3.499 1.00 87.69 434 ARG A C 1
ATOM 3427 O O . ARG A 1 434 ? 11.359 -0.499 -4.201 1.00 87.69 434 ARG A O 1
ATOM 3434 N N . LEU A 1 435 ? 13.256 -0.472 -2.971 1.00 85.94 435 LEU A N 1
ATOM 3435 C CA . LEU A 1 435 ? 13.602 0.928 -3.191 1.00 85.94 435 LEU A CA 1
ATOM 3436 C C . LEU A 1 435 ? 14.981 1.065 -3.839 1.00 85.94 435 LEU A C 1
ATOM 3438 O O . LEU A 1 435 ? 15.860 0.224 -3.654 1.00 85.94 435 LEU A O 1
ATOM 3442 N N . GLY A 1 436 ? 15.128 2.118 -4.642 1.00 80.88 436 GLY A N 1
ATOM 3443 C CA . GLY A 1 436 ? 16.395 2.536 -5.241 1.00 80.88 436 GLY A CA 1
ATOM 3444 C C . GLY A 1 436 ? 17.111 3.605 -4.425 1.00 80.88 436 GLY A C 1
ATOM 3445 O O . GLY A 1 436 ? 16.916 3.721 -3.224 1.00 80.88 436 GLY A O 1
ATOM 3446 N N . ALA A 1 437 ? 17.917 4.422 -5.099 1.00 80.31 437 ALA A N 1
ATOM 3447 C CA . ALA A 1 437 ? 18.643 5.511 -4.458 1.00 80.31 437 ALA A CA 1
ATOM 3448 C C . ALA A 1 437 ? 17.716 6.654 -4.040 1.00 80.31 437 ALA A C 1
ATOM 3450 O O . ALA A 1 437 ? 16.900 7.126 -4.842 1.00 80.31 437 ALA A O 1
ATOM 3451 N N . HIS A 1 438 ? 17.904 7.100 -2.799 1.00 86.44 438 HIS A N 1
ATOM 3452 C CA . HIS A 1 438 ? 17.190 8.210 -2.194 1.00 86.44 438 HIS A CA 1
ATOM 3453 C C . HIS A 1 438 ? 17.696 9.579 -2.680 1.00 86.44 438 HIS A C 1
ATOM 3455 O O . HIS A 1 438 ? 18.890 9.802 -2.897 1.00 86.44 438 HIS A O 1
ATOM 3461 N N . SER A 1 439 ? 16.775 10.533 -2.797 1.00 84.12 439 SER A N 1
ATOM 3462 C CA . SER A 1 439 ? 17.048 11.967 -2.920 1.00 84.12 439 SER A CA 1
ATOM 3463 C C . SER A 1 439 ? 15.877 12.777 -2.356 1.00 84.12 439 SER A C 1
ATOM 3465 O O . SER A 1 439 ? 14.780 12.253 -2.211 1.00 84.12 439 SER A O 1
ATOM 3467 N N . GLY A 1 440 ? 16.065 14.062 -2.051 1.00 87.94 440 GLY A N 1
ATOM 3468 C CA . GLY A 1 440 ? 14.977 14.925 -1.578 1.00 87.94 440 GLY A CA 1
ATOM 3469 C C . GLY A 1 440 ? 15.350 15.765 -0.362 1.00 87.94 440 GLY A C 1
ATOM 3470 O O . GLY A 1 440 ? 16.526 15.950 -0.056 1.00 87.94 440 GLY A O 1
ATOM 3471 N N . THR A 1 441 ? 14.335 16.328 0.293 1.00 83.62 441 THR A N 1
ATOM 3472 C CA . THR A 1 441 ? 14.477 17.220 1.462 1.00 83.62 441 THR A CA 1
ATOM 3473 C C . THR A 1 441 ? 14.139 16.546 2.793 1.00 83.62 441 THR A C 1
ATOM 3475 O O . THR A 1 441 ? 14.393 17.116 3.862 1.00 83.62 441 THR A O 1
ATOM 3478 N N . ALA A 1 442 ? 13.535 15.359 2.743 1.00 84.12 442 ALA A N 1
ATOM 3479 C CA . ALA A 1 442 ? 13.384 14.466 3.882 1.00 84.12 442 ALA A CA 1
ATOM 3480 C C . ALA A 1 442 ? 14.612 13.544 4.015 1.00 84.12 442 ALA A C 1
ATOM 3482 O O . ALA A 1 442 ? 15.400 13.401 3.084 1.00 84.12 442 ALA A O 1
ATOM 3483 N N . GLU A 1 443 ? 14.792 12.964 5.200 1.00 83.12 443 GLU A N 1
ATOM 3484 C CA . GLU A 1 443 ? 15.819 11.949 5.466 1.00 83.12 443 GLU A CA 1
ATOM 3485 C C . GLU A 1 443 ? 15.446 10.606 4.814 1.00 83.12 443 GLU A C 1
ATOM 3487 O O . GLU A 1 443 ? 14.257 10.305 4.658 1.00 83.12 443 GLU A O 1
ATOM 3492 N N . ASP A 1 444 ? 16.452 9.784 4.486 1.00 82.88 444 ASP A N 1
ATOM 3493 C CA . ASP A 1 444 ? 16.252 8.404 4.028 1.00 82.88 444 ASP A CA 1
ATOM 3494 C C . ASP A 1 444 ? 15.837 7.492 5.188 1.00 82.88 444 ASP A C 1
ATOM 3496 O O . ASP A 1 444 ? 16.607 6.720 5.759 1.00 82.88 444 ASP A O 1
ATOM 3500 N N . ALA A 1 445 ? 14.580 7.632 5.584 1.00 84.50 445 ALA A N 1
ATOM 3501 C CA . ALA A 1 445 ? 14.032 6.862 6.679 1.00 84.50 445 ALA A CA 1
ATOM 3502 C C . ALA A 1 445 ? 13.496 5.489 6.226 1.00 84.50 445 ALA A C 1
ATOM 3504 O O . ALA A 1 445 ? 13.212 4.657 7.086 1.00 84.50 445 ALA A O 1
ATOM 3505 N N . MET A 1 446 ? 13.374 5.224 4.914 1.00 85.44 446 MET A N 1
ATOM 3506 C CA . MET A 1 446 ? 12.897 3.931 4.402 1.00 85.44 446 MET A CA 1
ATOM 3507 C C . MET A 1 446 ? 14.033 2.925 4.180 1.00 85.44 446 MET A C 1
ATOM 3509 O O . MET A 1 446 ? 13.791 1.727 4.332 1.00 85.44 446 MET A O 1
ATOM 3513 N N . ASP A 1 447 ? 15.255 3.368 3.874 1.00 83.81 447 ASP A N 1
ATOM 3514 C CA . ASP A 1 447 ? 16.431 2.508 3.669 1.00 83.81 447 ASP A CA 1
ATOM 3515 C C . ASP A 1 447 ? 17.504 2.724 4.753 1.00 83.81 447 ASP A C 1
ATOM 3517 O O . ASP A 1 447 ? 18.687 2.909 4.488 1.00 83.81 447 ASP A O 1
ATOM 3521 N N . SER A 1 448 ? 17.078 2.728 6.022 1.00 80.56 448 SER A N 1
ATOM 3522 C CA . SER A 1 448 ? 17.985 2.909 7.162 1.00 80.56 448 SER A CA 1
ATOM 3523 C C . SER A 1 448 ? 19.028 1.787 7.270 1.00 80.56 448 SER A C 1
ATOM 3525 O O . SER A 1 448 ? 18.681 0.608 7.241 1.00 80.56 448 SER A O 1
ATOM 3527 N N . ASP A 1 449 ? 20.278 2.147 7.580 1.00 77.00 449 ASP A N 1
ATOM 3528 C CA . ASP A 1 449 ? 21.353 1.194 7.911 1.00 77.00 449 ASP A CA 1
ATOM 3529 C C . ASP A 1 449 ? 21.065 0.351 9.170 1.00 77.00 449 ASP A C 1
ATOM 3531 O O . ASP A 1 449 ? 21.729 -0.653 9.431 1.00 77.00 449 ASP A O 1
ATOM 3535 N N . ASN A 1 450 ? 20.089 0.750 9.995 1.00 77.50 450 ASN A N 1
ATOM 3536 C CA . ASN A 1 450 ? 19.685 -0.034 11.152 1.00 77.50 450 ASN A CA 1
ATOM 3537 C C . ASN A 1 450 ? 18.663 -1.108 10.732 1.00 77.50 450 ASN A C 1
ATOM 3539 O O . ASN A 1 450 ? 17.513 -0.764 10.440 1.00 77.50 450 ASN A O 1
ATOM 3543 N N . PRO A 1 451 ? 18.993 -2.411 10.823 1.00 74.00 451 PRO A N 1
ATOM 3544 C CA . PRO A 1 451 ? 18.106 -3.490 10.381 1.00 74.00 451 PRO A CA 1
ATOM 3545 C C . PRO A 1 451 ? 16.800 -3.578 11.185 1.00 74.00 451 PRO A C 1
ATOM 3547 O O . PRO A 1 451 ? 15.858 -4.234 10.756 1.00 74.00 451 PRO A O 1
ATOM 3550 N N . ARG A 1 452 ? 16.718 -2.925 12.353 1.00 78.75 452 ARG A N 1
ATOM 3551 C CA . ARG A 1 452 ? 15.485 -2.829 13.151 1.00 78.75 452 ARG A CA 1
ATOM 3552 C C . ARG A 1 452 ? 14.521 -1.745 12.665 1.00 78.75 452 ARG A C 1
ATOM 3554 O O . ARG A 1 452 ? 13.384 -1.714 13.119 1.00 78.75 452 ARG A O 1
ATOM 3561 N N . LYS A 1 453 ? 15.000 -0.828 11.826 1.00 77.62 453 LYS A N 1
ATOM 3562 C CA . LYS A 1 453 ? 14.280 0.365 11.365 1.00 77.62 453 LYS A CA 1
ATOM 3563 C C . LYS A 1 453 ? 14.179 0.450 9.841 1.00 77.62 453 LYS A C 1
ATOM 3565 O O . LYS A 1 453 ? 13.505 1.334 9.334 1.00 77.62 453 LYS A O 1
ATOM 3570 N N . VAL A 1 454 ? 14.845 -0.445 9.117 1.00 84.62 454 VAL A N 1
ATOM 3571 C CA . VAL A 1 454 ? 14.789 -0.513 7.657 1.00 84.62 454 VAL A CA 1
ATOM 3572 C C . VAL A 1 454 ? 13.392 -0.930 7.192 1.00 84.62 454 VAL A C 1
ATOM 3574 O O . VAL A 1 454 ? 12.752 -1.784 7.806 1.00 84.62 454 VAL A O 1
ATOM 3577 N N . HIS A 1 455 ? 12.917 -0.328 6.108 1.00 87.88 455 HIS A N 1
ATOM 3578 C CA . HIS A 1 455 ? 11.671 -0.700 5.437 1.00 87.88 455 HIS A CA 1
ATOM 3579 C C . HIS A 1 455 ? 11.939 -1.300 4.052 1.00 87.88 455 HIS A C 1
ATOM 3581 O O . HIS A 1 455 ? 11.203 -2.178 3.596 1.00 87.88 455 HIS A O 1
ATOM 3587 N N . ASN A 1 456 ? 13.009 -0.862 3.384 1.00 89.69 456 ASN A N 1
ATOM 3588 C CA . ASN A 1 456 ? 13.477 -1.464 2.146 1.00 89.69 456 ASN A CA 1
ATOM 3589 C C . ASN A 1 456 ? 13.720 -2.970 2.336 1.00 89.69 456 ASN A C 1
ATOM 3591 O O . ASN A 1 456 ? 14.208 -3.421 3.374 1.00 89.69 456 ASN A O 1
ATOM 3595 N N . ASN A 1 457 ? 13.355 -3.764 1.330 1.00 87.69 457 ASN A N 1
ATOM 3596 C CA . ASN A 1 457 ? 13.469 -5.222 1.316 1.00 87.69 457 ASN A CA 1
ATOM 3597 C C . ASN A 1 457 ? 12.616 -5.962 2.376 1.00 87.69 457 ASN A C 1
ATOM 3599 O O . ASN A 1 457 ? 12.699 -7.192 2.461 1.00 87.69 457 ASN A O 1
ATOM 3603 N N . MET A 1 458 ? 11.782 -5.263 3.158 1.00 91.31 458 MET A N 1
ATOM 3604 C CA . MET A 1 458 ? 10.873 -5.875 4.134 1.00 91.31 458 MET A CA 1
ATOM 3605 C C . MET A 1 458 ? 9.560 -6.319 3.489 1.00 91.31 458 MET A C 1
ATOM 3607 O O . MET A 1 458 ? 9.117 -5.768 2.478 1.00 91.31 458 MET A O 1
ATOM 3611 N N . LYS A 1 459 ? 8.935 -7.345 4.073 1.00 95.56 459 LYS A N 1
ATOM 3612 C CA . LYS A 1 459 ? 7.609 -7.828 3.666 1.00 95.56 459 LYS A CA 1
ATOM 3613 C C . LYS A 1 459 ? 6.521 -6.943 4.261 1.00 95.56 459 LYS A C 1
ATOM 3615 O O . LYS A 1 459 ? 6.727 -6.295 5.282 1.00 95.56 459 LYS A O 1
ATOM 3620 N N . PHE A 1 460 ? 5.369 -6.912 3.607 1.00 97.31 460 PHE A N 1
ATOM 3621 C CA . PHE A 1 460 ? 4.204 -6.218 4.129 1.00 97.31 460 PHE A CA 1
ATOM 3622 C C . PHE A 1 460 ? 3.572 -7.048 5.253 1.00 97.31 460 PHE A C 1
ATOM 3624 O O . PHE A 1 460 ? 3.413 -8.260 5.103 1.00 97.31 460 PHE A O 1
ATOM 3631 N N . SER A 1 461 ? 3.184 -6.398 6.347 1.00 94.56 461 SER A N 1
ATOM 3632 C CA . SER A 1 461 ? 2.494 -7.026 7.480 1.00 94.56 461 SER A CA 1
ATOM 3633 C C . SER A 1 461 ? 1.201 -6.283 7.792 1.00 94.56 461 SER A C 1
ATOM 3635 O O . SER A 1 461 ? 1.132 -5.062 7.652 1.00 94.56 461 SER A O 1
ATOM 3637 N N . THR A 1 462 ? 0.182 -7.013 8.244 1.00 88.31 462 THR A N 1
ATOM 3638 C CA . THR A 1 462 ? -1.111 -6.488 8.722 1.00 88.31 462 THR A CA 1
ATOM 3639 C C . THR A 1 462 ? -1.476 -7.111 10.070 1.00 88.31 462 THR A C 1
ATOM 3641 O O . THR A 1 462 ? -0.831 -8.054 10.536 1.00 88.31 462 THR A O 1
ATOM 3644 N N . LYS A 1 463 ? -2.537 -6.615 10.722 1.00 83.38 463 LYS A N 1
ATOM 3645 C CA . LYS A 1 463 ? -2.971 -7.101 12.050 1.00 83.38 463 LYS A CA 1
ATOM 3646 C C . LYS A 1 463 ? -3.226 -8.615 12.122 1.00 83.38 463 LYS A C 1
ATOM 3648 O O . LYS A 1 463 ? -3.134 -9.208 13.188 1.00 83.38 463 LYS A O 1
ATOM 3653 N N . ASP A 1 464 ? -3.562 -9.225 10.992 1.00 82.31 464 ASP A N 1
ATOM 3654 C CA . ASP A 1 464 ? -3.924 -10.633 10.814 1.00 82.31 464 ASP A CA 1
ATOM 3655 C C . ASP A 1 464 ? -2.885 -11.441 10.016 1.00 82.31 464 ASP A C 1
ATOM 3657 O O . ASP A 1 464 ? -3.058 -12.647 9.841 1.00 82.31 464 ASP A O 1
ATOM 3661 N N . ARG A 1 465 ? -1.802 -10.808 9.544 1.00 87.75 465 ARG A N 1
ATOM 3662 C CA . ARG A 1 465 ? -0.703 -11.481 8.844 1.00 87.75 465 ARG A CA 1
ATOM 3663 C C . ARG A 1 465 ? 0.633 -10.848 9.213 1.00 87.75 465 ARG A C 1
ATOM 3665 O O . ARG A 1 465 ? 1.025 -9.822 8.661 1.00 87.75 465 ARG A O 1
ATOM 3672 N N . ASP A 1 466 ? 1.316 -11.495 10.147 1.00 93.81 466 ASP A N 1
ATOM 3673 C CA . ASP A 1 466 ? 2.640 -11.100 10.612 1.00 93.81 466 ASP A CA 1
ATOM 3674 C C . ASP A 1 466 ? 3.723 -11.620 9.655 1.00 93.81 466 ASP A C 1
ATOM 3676 O O . ASP A 1 466 ? 3.860 -12.829 9.437 1.00 93.81 466 ASP A O 1
ATOM 3680 N N . GLN A 1 467 ? 4.451 -10.696 9.035 1.00 92.31 467 GLN A N 1
ATOM 3681 C CA . GLN A 1 467 ? 5.607 -10.973 8.184 1.00 92.31 467 GLN A CA 1
ATOM 3682 C C . GLN A 1 467 ? 6.806 -10.087 8.547 1.00 92.31 467 GLN A C 1
ATOM 3684 O O . GLN A 1 467 ? 7.730 -9.961 7.736 1.00 92.31 467 GLN A O 1
ATOM 3689 N N . ASP A 1 468 ? 6.768 -9.460 9.726 1.00 90.12 468 ASP A N 1
ATOM 3690 C CA . ASP A 1 468 ? 7.814 -8.560 10.190 1.00 90.12 468 ASP A CA 1
ATOM 3691 C C . ASP A 1 468 ? 8.954 -9.342 10.873 1.00 90.12 468 ASP A C 1
ATOM 3693 O O . ASP A 1 468 ? 8.961 -10.577 10.896 1.00 90.12 468 ASP A O 1
ATOM 3697 N N . THR A 1 469 ? 10.002 -8.646 11.321 1.00 87.44 469 THR A N 1
ATOM 3698 C CA . THR A 1 469 ? 11.169 -9.292 11.953 1.00 87.44 469 THR A CA 1
ATOM 3699 C C . THR A 1 469 ? 11.163 -9.167 13.475 1.00 87.44 469 THR A C 1
ATOM 3701 O O . THR A 1 469 ? 12.139 -9.549 14.129 1.00 87.44 469 THR A O 1
ATOM 3704 N N . TYR A 1 470 ? 10.115 -8.578 14.056 1.00 85.06 470 TYR A N 1
ATOM 3705 C CA . TYR A 1 470 ? 9.953 -8.475 15.498 1.00 85.06 470 TYR A CA 1
ATOM 3706 C C . TYR A 1 470 ? 9.404 -9.793 16.070 1.00 85.06 470 TYR A C 1
ATOM 3708 O O . TYR A 1 470 ? 8.947 -10.684 15.364 1.00 85.06 470 TYR A O 1
ATOM 3716 N N . ARG A 1 471 ? 9.501 -9.969 17.394 1.00 81.88 471 ARG A N 1
ATOM 3717 C CA . ARG A 1 471 ? 8.991 -11.183 18.063 1.00 81.88 471 ARG A CA 1
ATOM 3718 C C . ARG A 1 471 ? 7.464 -11.232 18.157 1.00 81.88 471 ARG A C 1
ATOM 3720 O O . ARG A 1 471 ? 6.922 -12.261 18.551 1.00 81.88 471 ARG A O 1
ATOM 3727 N N . GLY A 1 472 ? 6.790 -10.126 17.881 1.00 83.19 472 GLY A N 1
ATOM 3728 C CA . GLY A 1 472 ? 5.337 -10.045 17.821 1.00 83.19 472 GLY A CA 1
ATOM 3729 C C . GLY A 1 472 ? 4.919 -9.179 16.643 1.00 83.19 472 GLY A C 1
ATOM 3730 O O . GLY A 1 472 ? 5.766 -8.614 15.972 1.00 83.19 472 GLY A O 1
ATOM 3731 N N . ASN A 1 473 ? 3.616 -9.013 16.453 1.00 83.19 473 ASN A N 1
ATOM 3732 C CA . ASN A 1 473 ? 3.100 -8.348 15.265 1.00 83.19 473 ASN A CA 1
ATOM 3733 C C . ASN A 1 473 ? 3.081 -6.816 15.429 1.00 83.19 473 ASN A C 1
ATOM 3735 O O . ASN A 1 473 ? 2.235 -6.265 16.149 1.00 83.19 473 ASN A O 1
ATOM 3739 N N . CYS A 1 474 ? 3.979 -6.121 14.730 1.00 87.38 474 CYS A N 1
ATOM 3740 C CA . CYS A 1 474 ? 4.064 -4.661 14.732 1.00 87.38 474 CYS A CA 1
ATOM 3741 C C . CYS A 1 474 ? 2.790 -4.010 14.182 1.00 87.38 474 CYS A C 1
ATOM 3743 O O . CYS A 1 474 ? 2.281 -3.065 14.784 1.00 87.38 474 CYS A O 1
ATOM 3745 N N . ALA A 1 475 ? 2.222 -4.547 13.100 1.00 87.44 475 ALA A N 1
ATOM 3746 C CA . ALA A 1 475 ? 0.986 -4.033 12.508 1.00 87.44 475 ALA A CA 1
ATOM 3747 C C . ALA A 1 475 ? -0.216 -4.167 13.461 1.00 87.44 475 ALA A C 1
ATOM 3749 O O . ALA A 1 475 ? -1.084 -3.296 13.517 1.00 87.44 475 ALA A O 1
ATOM 3750 N N . SER A 1 476 ? -0.261 -5.235 14.263 1.00 81.75 476 SER A N 1
ATOM 3751 C CA . SER A 1 476 ? -1.280 -5.393 15.308 1.00 81.75 476 SER A CA 1
ATOM 3752 C C . SER A 1 476 ? -1.055 -4.453 16.494 1.00 81.75 476 SER A C 1
ATOM 3754 O O . SER A 1 476 ? -2.033 -4.027 17.106 1.00 81.75 476 SER A O 1
ATOM 3756 N N . ARG A 1 477 ? 0.203 -4.169 16.857 1.00 79.62 477 ARG A N 1
ATOM 3757 C CA . ARG A 1 477 ? 0.548 -3.344 18.027 1.00 79.62 477 ARG A CA 1
ATOM 3758 C C . ARG A 1 477 ? 0.375 -1.851 17.762 1.00 79.62 477 ARG A C 1
ATOM 3760 O O . ARG A 1 477 ? -0.139 -1.145 18.624 1.00 79.62 477 ARG A O 1
ATOM 3767 N N . TYR A 1 478 ? 0.807 -1.388 16.595 1.00 75.50 478 TYR A N 1
ATOM 3768 C CA . TYR A 1 478 ? 0.867 0.034 16.247 1.00 75.50 478 TYR A CA 1
ATOM 3769 C C . TYR A 1 478 ? -0.222 0.464 15.256 1.00 75.50 478 TYR A C 1
ATOM 3771 O O . TYR A 1 478 ? -0.329 1.649 14.944 1.00 75.50 478 TYR A O 1
ATOM 3779 N N . GLY A 1 479 ? -1.041 -0.481 14.781 1.00 75.69 479 GLY A N 1
ATOM 3780 C CA . GLY A 1 479 ? -2.053 -0.239 13.755 1.00 75.69 479 GLY A CA 1
ATOM 3781 C C . GLY A 1 479 ? -1.430 -0.010 12.377 1.00 75.69 479 GLY A C 1
ATOM 3782 O O . GLY A 1 479 ? -0.243 0.265 12.256 1.00 75.69 479 GLY A O 1
ATOM 3783 N N . GLY A 1 480 ? -2.229 -0.106 11.317 1.00 84.25 480 GLY A N 1
ATOM 3784 C CA . GLY A 1 480 ? -1.715 0.078 9.960 1.00 84.25 480 GLY A CA 1
ATOM 3785 C C . GLY A 1 480 ? -1.010 -1.145 9.386 1.00 84.25 480 GLY A C 1
ATOM 3786 O O . GLY A 1 480 ? -0.210 -1.802 10.041 1.00 84.25 480 GLY A O 1
ATOM 3787 N N . GLY A 1 481 ? -1.284 -1.437 8.122 1.00 90.75 481 GLY A N 1
ATOM 3788 C CA . GLY A 1 481 ? -0.444 -2.307 7.310 1.00 90.75 481 GLY A CA 1
ATOM 3789 C C . GLY A 1 481 ? 0.761 -1.540 6.772 1.00 90.75 481 GLY A C 1
ATOM 3790 O O . GLY A 1 481 ? 0.597 -0.436 6.236 1.00 90.75 481 GLY A O 1
ATOM 3791 N N . TRP A 1 482 ? 1.960 -2.107 6.909 1.00 95.12 482 TRP A N 1
ATOM 3792 C CA . TRP A 1 482 ? 3.207 -1.494 6.441 1.00 95.12 482 TRP A CA 1
ATOM 3793 C C . TRP A 1 482 ? 4.314 -2.530 6.209 1.00 95.12 482 TRP A C 1
ATOM 3795 O O . TRP A 1 482 ? 4.193 -3.690 6.605 1.00 95.12 482 TRP A O 1
ATOM 3805 N N . TRP A 1 483 ? 5.412 -2.098 5.586 1.00 95.31 483 TRP A N 1
ATOM 3806 C CA . TRP A 1 483 ? 6.635 -2.890 5.428 1.00 95.31 483 TRP A CA 1
ATOM 3807 C C . TRP A 1 483 ? 7.483 -2.835 6.699 1.00 95.31 483 TRP A C 1
ATOM 3809 O O . TRP A 1 483 ? 8.483 -2.125 6.755 1.00 95.31 483 TRP A O 1
ATOM 3819 N N . TYR A 1 484 ? 7.038 -3.507 7.756 1.00 90.31 484 TYR A N 1
ATOM 3820 C CA . TYR A 1 484 ? 7.706 -3.483 9.058 1.00 90.31 484 TYR A CA 1
ATOM 3821 C C . TYR A 1 484 ? 8.957 -4.381 9.084 1.00 90.31 484 TYR A C 1
ATOM 3823 O O . TYR A 1 484 ? 8.933 -5.500 8.573 1.00 90.31 484 TYR A O 1
ATOM 3831 N N . SER A 1 485 ? 10.033 -3.906 9.723 1.00 88.00 485 SER A N 1
ATOM 3832 C CA . SER A 1 485 ? 11.173 -4.735 10.155 1.00 88.00 485 SER A CA 1
ATOM 3833 C C . SER A 1 485 ? 11.009 -5.097 11.632 1.00 88.00 485 SER A C 1
ATOM 3835 O O . SER A 1 485 ? 10.035 -5.756 11.987 1.00 88.00 485 SER A O 1
ATOM 3837 N N . ALA A 1 486 ? 11.883 -4.638 12.536 1.00 86.94 486 ALA A N 1
ATOM 3838 C CA . ALA A 1 486 ? 11.600 -4.680 13.972 1.00 86.94 486 ALA A CA 1
ATOM 3839 C C . ALA A 1 486 ? 10.720 -3.474 14.337 1.00 86.94 486 ALA A C 1
ATOM 3841 O O . ALA A 1 486 ? 11.080 -2.616 15.144 1.00 86.94 486 ALA A O 1
ATOM 3842 N N . CYS A 1 487 ? 9.559 -3.441 13.684 1.00 86.50 487 CYS A N 1
ATOM 3843 C CA . CYS A 1 487 ? 8.613 -2.344 13.581 1.00 86.50 487 CYS A CA 1
ATOM 3844 C C . CYS A 1 487 ? 9.072 -1.243 12.616 1.00 86.50 487 CYS A C 1
ATOM 3846 O O . CYS A 1 487 ? 9.181 -1.533 11.423 1.00 86.50 487 CYS A O 1
ATOM 3848 N N . TYR A 1 488 ? 9.219 0.014 13.039 1.00 79.31 488 TYR A N 1
ATOM 3849 C CA . TYR A 1 488 ? 9.316 1.124 12.085 1.00 79.31 488 TYR A CA 1
ATOM 3850 C C . TYR A 1 488 ? 10.236 2.266 12.522 1.00 79.31 488 TYR A C 1
ATOM 3852 O O . TYR A 1 488 ? 10.361 2.574 13.706 1.00 79.31 488 TYR A O 1
ATOM 3860 N N . SER A 1 489 ? 10.828 2.944 11.537 1.00 79.69 489 SER A N 1
ATOM 3861 C CA . SER A 1 489 ? 11.259 4.351 11.627 1.00 79.69 489 SER A CA 1
ATOM 3862 C C . SER A 1 489 ? 10.175 5.300 11.110 1.00 79.69 489 SER A C 1
ATOM 3864 O O . SER A 1 489 ? 10.056 6.416 11.610 1.00 79.69 489 SER A O 1
ATOM 3866 N N . VAL A 1 490 ? 9.374 4.854 10.135 1.00 80.75 490 VAL A N 1
ATOM 3867 C CA . VAL A 1 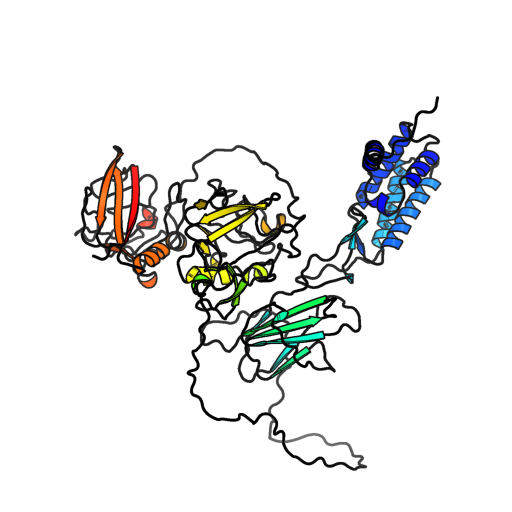490 ? 8.310 5.629 9.487 1.00 80.75 490 VAL A CA 1
ATOM 3868 C C . VAL A 1 490 ? 7.017 4.827 9.450 1.00 80.75 490 VAL A C 1
ATOM 3870 O O . VAL A 1 490 ? 6.999 3.665 9.053 1.00 80.75 490 VAL A O 1
ATOM 3873 N N . GLN A 1 491 ? 5.906 5.478 9.792 1.00 79.81 491 GLN A N 1
ATOM 3874 C CA . GLN A 1 491 ? 4.572 4.894 9.698 1.00 79.81 491 GLN A CA 1
ATOM 3875 C C . GLN A 1 491 ? 3.593 5.926 9.128 1.00 79.81 491 GLN A C 1
ATOM 3877 O O . GLN A 1 491 ? 3.208 6.872 9.809 1.00 79.81 491 GLN A O 1
ATOM 3882 N N . LEU A 1 492 ? 3.195 5.747 7.863 1.00 86.75 492 LEU A N 1
ATOM 3883 C CA . LEU A 1 492 ? 2.281 6.668 7.160 1.00 86.75 492 LEU A CA 1
ATOM 3884 C C . LEU A 1 492 ? 0.815 6.204 7.178 1.00 86.75 492 LEU A C 1
ATOM 3886 O O . LEU A 1 492 ? -0.091 6.990 6.897 1.00 86.75 492 LEU A O 1
ATOM 3890 N N . ASN A 1 493 ? 0.579 4.940 7.532 1.00 85.81 493 ASN A N 1
ATOM 3891 C CA . ASN A 1 493 ? -0.734 4.298 7.573 1.00 85.81 493 ASN A CA 1
ATOM 3892 C C . ASN A 1 493 ? -1.253 4.199 9.015 1.00 85.81 493 ASN A C 1
ATOM 3894 O O . ASN A 1 493 ? -1.432 3.107 9.541 1.00 85.81 493 ASN A O 1
ATOM 3898 N N . VAL A 1 494 ? -1.453 5.330 9.683 1.00 78.56 494 VAL A N 1
ATOM 3899 C CA . VAL A 1 494 ? -1.919 5.378 11.078 1.00 78.56 494 VAL A CA 1
ATOM 3900 C C . VAL A 1 494 ? -3.022 6.425 11.234 1.00 78.56 494 VAL A C 1
ATOM 3902 O O . VAL A 1 494 ? -3.021 7.436 10.532 1.00 78.56 494 VAL A O 1
ATOM 3905 N N . ALA A 1 495 ? -3.972 6.167 12.136 1.00 60.22 495 ALA A N 1
ATOM 3906 C CA . ALA A 1 495 ? -5.044 7.099 12.493 1.00 60.22 495 ALA A CA 1
ATOM 3907 C C . ALA A 1 495 ? -4.687 7.934 13.740 1.00 60.22 495 ALA A C 1
ATOM 3909 O O . ALA A 1 495 ? -3.884 7.515 14.584 1.00 60.22 495 ALA A O 1
ATOM 3910 N N . HIS A 1 496 ? -5.325 9.101 13.896 1.00 48.34 496 HIS A N 1
ATOM 3911 C CA . HIS A 1 496 ? -5.187 9.940 15.090 1.00 48.34 496 HIS A CA 1
ATOM 3912 C C . HIS A 1 496 ? -5.504 9.153 16.374 1.00 48.34 496 HIS A C 1
ATOM 3914 O O . HIS A 1 496 ? -6.514 8.456 16.456 1.00 48.34 496 HIS A O 1
ATOM 3920 N N . GLY A 1 497 ? -4.661 9.274 17.404 1.00 44.31 497 GLY A N 1
ATOM 3921 C CA . GLY A 1 497 ? -4.874 8.621 18.705 1.00 44.31 497 GLY A CA 1
ATOM 3922 C C . GLY A 1 497 ? -4.411 7.160 18.810 1.00 44.31 497 GLY A C 1
ATOM 3923 O O . GLY A 1 497 ? -4.410 6.623 19.913 1.00 44.31 497 GLY A O 1
ATOM 3924 N N . GLN A 1 498 ? -3.961 6.531 17.716 1.00 43.75 498 GLN A N 1
ATOM 3925 C CA . GLN A 1 498 ? -3.173 5.283 17.765 1.00 43.75 498 GLN A CA 1
ATOM 3926 C C . GLN A 1 498 ? -1.658 5.543 17.750 1.00 43.75 498 GLN A C 1
ATOM 3928 O O . GLN A 1 498 ? -0.880 4.682 18.145 1.00 43.75 498 GLN A O 1
ATOM 3933 N N . ALA A 1 499 ? -1.240 6.768 17.409 1.00 37.19 499 ALA A N 1
ATOM 3934 C CA . ALA A 1 499 ? 0.148 7.224 17.509 1.00 37.19 499 ALA A CA 1
ATOM 3935 C C . ALA A 1 499 ? 0.651 7.394 18.965 1.00 37.19 499 ALA A C 1
ATOM 3937 O O . ALA A 1 499 ? 1.815 7.726 19.181 1.00 37.19 499 ALA A O 1
ATOM 3938 N N . SER A 1 500 ? -0.196 7.165 19.977 1.00 31.84 500 SER A N 1
ATOM 3939 C CA . SER A 1 500 ? 0.192 7.187 21.391 1.00 31.84 500 SER A CA 1
ATOM 3940 C C . SER A 1 500 ? 0.386 5.770 21.940 1.00 31.84 500 SER A C 1
ATOM 3942 O O . SER A 1 500 ? -0.440 5.259 22.695 1.00 31.84 500 SER A O 1
ATOM 3944 N N . ALA A 1 501 ? 1.499 5.141 21.579 1.00 27.77 501 ALA A N 1
ATOM 3945 C CA . ALA A 1 501 ? 2.039 3.992 22.301 1.00 27.77 501 ALA A CA 1
ATOM 3946 C C . ALA A 1 501 ? 3.573 4.036 22.245 1.00 27.77 501 ALA A C 1
ATOM 3948 O O . ALA A 1 501 ? 4.199 3.316 21.481 1.00 27.77 501 ALA A O 1
ATOM 3949 N N . LEU A 1 502 ? 4.126 4.938 23.065 1.00 27.41 502 LEU A N 1
ATOM 3950 C CA . LEU A 1 502 ? 5.500 4.987 23.575 1.00 27.41 502 LEU A CA 1
ATOM 3951 C C . LEU A 1 502 ? 6.638 4.906 22.537 1.00 27.41 502 LEU A C 1
ATOM 3953 O O . LEU A 1 502 ? 7.027 3.841 22.065 1.00 27.41 502 LEU A O 1
ATOM 3957 N N . MET A 1 503 ? 7.274 6.063 22.314 1.00 25.58 503 MET A N 1
ATOM 3958 C CA . MET A 1 503 ? 8.723 6.118 22.115 1.00 25.58 503 MET A CA 1
ATOM 3959 C C . MET A 1 503 ? 9.397 5.529 23.365 1.00 25.58 503 MET A C 1
ATOM 3961 O O . MET A 1 503 ? 9.710 6.260 24.301 1.00 25.58 503 MET A O 1
ATOM 3965 N N . GLU A 1 504 ? 9.592 4.216 23.406 1.00 26.61 504 GLU A N 1
ATOM 3966 C CA . GLU A 1 504 ? 10.568 3.603 24.305 1.00 26.61 504 GLU A CA 1
ATOM 3967 C C . GLU A 1 504 ? 11.844 3.340 23.508 1.00 26.61 504 GLU A C 1
ATOM 3969 O O . GLU A 1 504 ? 11.908 2.511 22.598 1.00 26.61 504 GLU A O 1
ATOM 3974 N N . PHE A 1 505 ? 12.855 4.146 23.830 1.00 33.31 505 PHE A N 1
ATOM 3975 C CA . PHE A 1 505 ? 14.247 3.856 23.549 1.00 33.31 505 PHE A CA 1
ATOM 3976 C C . PHE A 1 505 ? 14.647 2.637 24.384 1.00 33.31 505 PHE A C 1
ATOM 3978 O O . PHE A 1 505 ? 14.999 2.794 25.548 1.00 33.31 505 PHE A O 1
ATOM 3985 N N . ASP A 1 506 ? 14.646 1.447 23.788 1.00 27.66 506 ASP A N 1
ATOM 3986 C CA . ASP A 1 506 ? 15.473 0.356 24.304 1.00 27.66 506 ASP A CA 1
ATOM 3987 C C . ASP A 1 506 ? 16.884 0.507 23.727 1.00 27.66 506 ASP A C 1
ATOM 3989 O O . ASP A 1 506 ? 17.235 -0.019 22.663 1.00 27.66 506 ASP A O 1
ATOM 3993 N N . ASP A 1 507 ? 17.675 1.295 24.454 1.00 35.94 507 ASP A N 1
ATOM 3994 C CA . ASP A 1 507 ? 19.122 1.160 24.512 1.00 35.94 507 ASP A CA 1
ATOM 3995 C C . ASP A 1 507 ? 19.449 -0.077 25.358 1.00 35.94 507 ASP A C 1
ATOM 3997 O O . ASP A 1 507 ? 19.413 -0.042 26.583 1.00 35.94 507 ASP A O 1
ATOM 4001 N N . GLU A 1 508 ? 19.783 -1.183 24.699 1.00 29.91 508 GLU A N 1
ATOM 4002 C CA . GLU A 1 508 ? 20.717 -2.141 25.281 1.00 29.91 508 GLU A CA 1
ATOM 4003 C C . GLU A 1 508 ? 21.775 -2.490 24.240 1.00 29.91 508 GLU A C 1
ATOM 4005 O O . GLU A 1 508 ? 21.561 -3.248 23.286 1.00 29.91 508 GLU A O 1
ATOM 4010 N N . GLY A 1 509 ? 22.952 -1.908 24.455 1.00 40.09 509 GLY A N 1
ATOM 4011 C CA . GLY A 1 509 ? 24.177 -2.265 23.775 1.00 40.09 509 GLY A CA 1
ATOM 4012 C C . GLY A 1 509 ? 24.462 -3.764 23.852 1.00 40.09 509 GLY A C 1
ATOM 4013 O O . GLY A 1 509 ? 24.686 -4.342 24.917 1.00 40.09 509 GLY A O 1
ATOM 4014 N N . ARG A 1 510 ? 24.568 -4.383 22.675 1.00 30.53 510 ARG A N 1
ATOM 4015 C CA . ARG A 1 510 ? 25.449 -5.530 22.461 1.00 30.53 510 ARG A CA 1
ATOM 4016 C C . ARG A 1 510 ? 25.906 -5.558 21.003 1.00 30.53 510 ARG A C 1
ATOM 4018 O O . ARG A 1 510 ? 25.109 -5.790 20.107 1.00 30.53 510 ARG A O 1
ATOM 4025 N N . ASN A 1 511 ? 27.201 -5.289 20.829 1.00 27.75 511 ASN A N 1
ATOM 4026 C CA . ASN A 1 511 ? 28.032 -5.424 19.631 1.00 27.75 511 ASN A CA 1
ATOM 4027 C C . ASN A 1 511 ? 27.486 -4.887 18.298 1.00 27.75 511 ASN A C 1
ATOM 4029 O O . ASN A 1 511 ? 26.712 -5.535 17.601 1.00 27.75 511 ASN A O 1
ATOM 4033 N N . ARG A 1 512 ? 28.092 -3.773 17.860 1.00 37.88 512 ARG A N 1
ATOM 4034 C CA . ARG A 1 512 ? 28.373 -3.544 16.439 1.00 37.88 512 ARG A CA 1
ATOM 4035 C C . ARG A 1 512 ? 29.157 -4.742 15.905 1.00 37.88 512 ARG A C 1
ATOM 4037 O O . ARG A 1 512 ? 30.348 -4.878 16.176 1.00 37.88 512 ARG A O 1
ATOM 4044 N N . GLN A 1 513 ? 28.483 -5.591 15.149 1.00 32.56 513 GLN A N 1
ATOM 4045 C CA . GLN A 1 513 ? 29.105 -6.316 14.056 1.00 32.56 513 GLN A CA 1
ATOM 4046 C C . GLN A 1 513 ? 28.462 -5.796 12.779 1.00 32.56 513 GLN A C 1
ATOM 4048 O O . GLN A 1 513 ? 27.238 -5.768 12.675 1.00 32.56 513 GLN A O 1
ATOM 4053 N N . ASP A 1 514 ? 29.324 -5.313 11.891 1.00 36.72 514 ASP A N 1
ATOM 4054 C CA . ASP A 1 514 ? 29.072 -5.044 10.479 1.00 36.72 514 ASP A CA 1
ATOM 4055 C C . ASP A 1 514 ? 27.954 -5.946 9.933 1.00 36.72 514 ASP A C 1
ATOM 4057 O O . ASP A 1 514 ? 28.084 -7.174 9.922 1.00 36.72 514 ASP A O 1
ATOM 4061 N N . THR A 1 515 ? 26.835 -5.361 9.506 1.00 42.66 515 THR A N 1
ATOM 4062 C CA . THR A 1 515 ? 25.808 -6.079 8.744 1.00 42.66 515 THR A CA 1
ATOM 4063 C C . THR A 1 515 ? 26.284 -6.187 7.303 1.00 42.66 515 THR A C 1
ATOM 4065 O O . THR A 1 515 ? 25.801 -5.487 6.417 1.00 42.66 515 THR A O 1
ATOM 4068 N N . ASP A 1 516 ? 27.285 -7.033 7.088 1.00 55.19 516 ASP A N 1
ATOM 4069 C CA . ASP A 1 516 ? 27.805 -7.331 5.762 1.00 55.19 516 ASP A CA 1
ATOM 4070 C C . ASP A 1 516 ? 26.725 -7.970 4.882 1.00 55.19 516 ASP A C 1
ATOM 4072 O O . ASP A 1 516 ? 25.992 -8.864 5.320 1.00 55.19 516 ASP A O 1
ATOM 4076 N N . ILE A 1 517 ? 26.666 -7.565 3.612 1.00 62.47 517 ILE A N 1
ATOM 4077 C CA . ILE A 1 517 ? 25.817 -8.214 2.615 1.00 62.47 517 ILE A CA 1
ATOM 4078 C C . ILE A 1 517 ? 26.194 -9.704 2.506 1.00 62.47 517 ILE A C 1
ATOM 4080 O O . ILE A 1 517 ? 27.356 -10.088 2.318 1.00 62.47 517 ILE A O 1
ATOM 4084 N N . ALA A 1 518 ? 25.202 -10.587 2.603 1.00 72.56 518 ALA A N 1
ATOM 4085 C CA . ALA A 1 518 ? 25.400 -11.986 2.259 1.00 72.56 518 ALA A CA 1
ATOM 4086 C C . ALA A 1 518 ? 25.348 -12.105 0.733 1.00 72.56 518 ALA A C 1
ATOM 4088 O O . ALA A 1 518 ? 24.295 -11.971 0.128 1.00 72.56 518 ALA A O 1
ATOM 4089 N N . TRP A 1 519 ? 26.481 -12.353 0.077 1.00 83.94 519 TRP A N 1
ATOM 4090 C CA . TRP A 1 519 ? 26.487 -12.555 -1.378 1.00 83.94 519 TRP A CA 1
ATOM 4091 C C . TRP A 1 519 ? 25.944 -13.938 -1.790 1.00 83.94 519 TRP A C 1
ATOM 4093 O O . TRP A 1 519 ? 25.523 -14.138 -2.929 1.00 83.94 519 TRP A O 1
ATOM 4103 N N . ALA A 1 520 ? 25.918 -14.914 -0.879 1.00 83.69 520 ALA A N 1
ATOM 4104 C CA . ALA A 1 520 ? 25.387 -16.256 -1.125 1.00 83.69 520 ALA A CA 1
ATOM 4105 C C . ALA A 1 520 ? 23.852 -16.299 -0.986 1.00 83.69 520 ALA A C 1
ATOM 4107 O O . ALA A 1 520 ? 23.308 -16.900 -0.058 1.00 83.69 520 ALA A O 1
ATOM 4108 N N . GLU A 1 521 ? 23.153 -15.676 -1.931 1.00 82.88 521 GLU A N 1
ATOM 4109 C CA . GLU A 1 521 ? 21.692 -15.529 -1.935 1.00 82.88 521 GLU A CA 1
ATOM 4110 C C . GLU A 1 521 ? 20.975 -16.400 -2.977 1.00 82.88 521 GLU A C 1
ATOM 4112 O O . GLU A 1 521 ? 21.605 -17.014 -3.841 1.00 82.88 521 GLU A O 1
ATOM 4117 N N . SER A 1 522 ? 19.650 -16.524 -2.829 1.00 78.81 522 SER A N 1
ATOM 4118 C CA . SER A 1 522 ? 18.782 -17.321 -3.711 1.00 78.81 522 SER A CA 1
ATOM 4119 C C . SER A 1 522 ? 18.566 -16.670 -5.082 1.00 78.81 522 SER A C 1
ATOM 4121 O O . SER A 1 522 ? 18.814 -15.475 -5.271 1.00 78.81 522 SER A O 1
ATOM 4123 N N . TRP A 1 523 ? 18.026 -17.444 -6.027 1.00 84.06 523 TRP A N 1
ATOM 4124 C CA . TRP A 1 523 ? 17.624 -16.981 -7.356 1.00 84.06 523 TRP A CA 1
ATOM 4125 C C . TRP A 1 523 ? 16.668 -15.797 -7.262 1.00 84.06 523 TRP A C 1
ATOM 4127 O O . TRP A 1 523 ? 16.880 -14.775 -7.907 1.00 84.06 523 TRP A O 1
ATOM 4137 N N . SER A 1 524 ? 15.642 -15.911 -6.414 1.00 66.38 524 SER A N 1
ATOM 4138 C CA . SER A 1 524 ? 14.651 -14.854 -6.198 1.00 66.38 524 SER A CA 1
ATOM 4139 C C . SER A 1 524 ? 15.277 -13.561 -5.671 1.00 66.38 524 SER A C 1
ATOM 4141 O O . SER A 1 524 ? 14.931 -12.475 -6.132 1.00 66.38 524 SER A O 1
ATOM 4143 N N . THR A 1 525 ? 16.233 -13.660 -4.749 1.00 63.16 525 THR A N 1
ATOM 4144 C CA . THR A 1 525 ? 16.922 -12.498 -4.183 1.00 63.16 525 THR A CA 1
ATOM 4145 C C . THR A 1 525 ? 17.816 -11.824 -5.230 1.00 63.16 525 THR A C 1
ATOM 4147 O O . THR A 1 525 ? 17.712 -10.617 -5.429 1.00 63.16 525 THR A O 1
ATOM 4150 N N . TYR A 1 526 ? 18.614 -12.582 -5.992 1.00 81.81 526 TYR A N 1
ATOM 4151 C CA . TYR A 1 526 ? 19.419 -12.029 -7.095 1.00 81.81 526 TYR A CA 1
ATOM 4152 C C . TYR A 1 526 ? 18.587 -11.465 -8.245 1.00 81.81 526 TYR A C 1
ATOM 4154 O O . TYR A 1 526 ? 19.010 -10.501 -8.886 1.00 81.81 526 TYR A O 1
ATOM 4162 N N . LYS A 1 527 ? 17.407 -12.038 -8.497 1.00 77.81 527 LYS A N 1
ATOM 4163 C CA . LYS A 1 527 ? 16.471 -11.560 -9.512 1.00 77.81 527 LYS A CA 1
ATOM 4164 C C . LYS A 1 527 ? 16.024 -10.127 -9.243 1.00 77.81 527 LYS A C 1
ATOM 4166 O O . LYS A 1 527 ? 16.051 -9.302 -10.154 1.00 77.81 527 LYS A O 1
ATOM 4171 N N . HIS A 1 528 ? 15.686 -9.831 -7.993 1.00 66.62 528 HIS A N 1
ATOM 4172 C CA . HIS A 1 528 ? 15.065 -8.568 -7.583 1.00 66.62 528 HIS A CA 1
ATOM 4173 C C . HIS A 1 528 ? 15.999 -7.616 -6.819 1.00 66.62 528 HIS A C 1
ATOM 4175 O O . HIS A 1 528 ? 15.544 -6.585 -6.328 1.00 66.62 528 HIS A O 1
ATOM 4181 N N . GLY A 1 529 ? 17.288 -7.944 -6.723 1.00 62.50 529 GLY A N 1
ATOM 4182 C CA . GLY A 1 529 ? 18.290 -7.097 -6.075 1.00 62.50 529 GLY A CA 1
ATOM 4183 C C . GLY A 1 529 ? 18.291 -7.214 -4.553 1.00 62.50 529 GLY A C 1
ATOM 4184 O O . GLY A 1 529 ? 17.388 -7.800 -3.960 1.00 62.50 529 GLY A O 1
ATOM 4185 N N . PHE A 1 530 ? 19.345 -6.722 -3.910 1.00 61.81 530 PHE A N 1
ATOM 4186 C CA . PHE A 1 530 ? 19.514 -6.703 -2.452 1.00 61.81 530 PHE A CA 1
ATOM 4187 C C . PHE A 1 530 ? 20.754 -5.879 -2.073 1.00 61.81 530 PHE A C 1
ATOM 4189 O O . PHE A 1 530 ? 21.569 -5.550 -2.933 1.00 61.81 530 PHE A O 1
ATOM 4196 N N . GLY A 1 531 ? 20.916 -5.582 -0.784 1.00 56.44 531 GLY A N 1
ATOM 4197 C CA . GLY A 1 531 ? 21.987 -4.721 -0.276 1.00 56.44 531 GLY A CA 1
ATOM 4198 C C . GLY A 1 531 ? 21.565 -3.255 -0.211 1.00 56.44 531 GLY A C 1
ATOM 4199 O O . GLY A 1 531 ? 20.375 -2.957 -0.281 1.00 56.44 531 GLY A O 1
ATOM 4200 N N . ASN A 1 532 ? 22.539 -2.363 -0.057 1.00 53.38 532 ASN A N 1
ATOM 4201 C CA . ASN A 1 532 ? 22.332 -0.932 0.150 1.00 53.38 532 ASN A CA 1
ATOM 4202 C C . ASN A 1 532 ? 23.182 -0.140 -0.854 1.00 53.38 532 ASN A C 1
ATOM 4204 O O . ASN A 1 532 ? 24.388 -0.346 -0.983 1.00 53.38 532 ASN A O 1
ATOM 4208 N N . VAL A 1 533 ? 22.542 0.767 -1.591 1.00 55.50 533 VAL A N 1
ATOM 4209 C CA . VAL A 1 533 ? 23.166 1.534 -2.684 1.00 55.50 533 VAL A CA 1
ATOM 4210 C C . VAL A 1 533 ? 24.267 2.496 -2.227 1.00 55.50 533 VAL A C 1
ATOM 4212 O O . VAL A 1 533 ? 25.106 2.888 -3.038 1.00 55.50 533 VAL A O 1
ATOM 4215 N N . HIS A 1 534 ? 24.277 2.872 -0.946 1.00 46.44 534 HIS A N 1
ATOM 4216 C CA . HIS A 1 534 ? 25.340 3.655 -0.317 1.00 46.44 534 HIS A CA 1
ATOM 4217 C C . HIS A 1 534 ? 26.535 2.794 0.114 1.00 46.44 534 HIS A C 1
ATOM 4219 O O . HIS A 1 534 ? 27.609 3.338 0.378 1.00 46.44 534 HIS A O 1
ATOM 4225 N N . THR A 1 535 ? 26.372 1.469 0.163 1.00 64.38 535 THR A N 1
ATOM 4226 C CA . THR A 1 535 ? 27.422 0.507 0.513 1.00 64.38 535 THR A CA 1
ATOM 4227 C C . THR A 1 535 ? 27.543 -0.583 -0.563 1.00 64.38 535 THR A C 1
ATOM 4229 O O . THR A 1 535 ? 27.833 -0.277 -1.722 1.00 64.38 535 THR A O 1
ATOM 4232 N N . GLU A 1 536 ? 27.377 -1.857 -0.206 1.00 70.25 536 GLU A N 1
ATOM 4233 C CA . GLU A 1 536 ? 27.401 -2.983 -1.137 1.00 70.25 536 GLU A CA 1
ATOM 4234 C C . GLU A 1 536 ? 25.972 -3.338 -1.561 1.00 70.25 536 GLU A C 1
ATOM 4236 O O . GLU A 1 536 ? 25.096 -3.556 -0.720 1.00 70.25 536 GLU A O 1
ATOM 4241 N N . TYR A 1 537 ? 25.729 -3.445 -2.870 1.00 72.31 537 TYR A N 1
ATOM 4242 C CA . TYR A 1 537 ? 24.429 -3.851 -3.396 1.00 72.31 537 TYR A CA 1
ATOM 4243 C C . TYR A 1 537 ? 24.527 -4.616 -4.711 1.00 72.31 537 TYR A C 1
ATOM 4245 O O . TYR A 1 537 ? 25.482 -4.492 -5.481 1.00 72.31 537 TYR A O 1
ATOM 4253 N N . TRP A 1 538 ? 23.472 -5.373 -4.987 1.00 82.75 538 TRP A N 1
ATOM 4254 C CA . TRP A 1 538 ? 23.161 -5.937 -6.286 1.00 82.75 538 TRP A CA 1
ATOM 4255 C C . TRP A 1 538 ? 21.852 -5.333 -6.786 1.00 82.75 538 TRP A C 1
ATOM 4257 O O . TRP A 1 538 ? 20.829 -5.432 -6.111 1.00 82.75 538 TRP A O 1
ATOM 4267 N N . LEU A 1 539 ? 21.865 -4.738 -7.982 1.00 76.38 539 LEU A N 1
ATOM 4268 C CA . LEU A 1 539 ? 20.678 -4.077 -8.531 1.00 76.38 539 LEU A CA 1
ATOM 4269 C C . LEU A 1 539 ? 19.518 -5.057 -8.751 1.00 76.38 539 LEU A C 1
ATOM 4271 O O . LEU A 1 539 ? 18.382 -4.701 -8.490 1.00 76.38 539 LEU A O 1
ATOM 4275 N N . GLY A 1 540 ? 19.794 -6.283 -9.199 1.00 81.81 540 GLY A N 1
ATOM 4276 C CA . GLY A 1 540 ? 18.779 -7.277 -9.562 1.00 81.81 540 GLY A CA 1
ATOM 4277 C C . GLY A 1 540 ? 18.858 -7.662 -11.036 1.00 81.81 540 GLY A C 1
ATOM 4278 O O . GLY A 1 540 ? 18.840 -6.791 -11.905 1.00 81.81 540 GLY A O 1
ATOM 4279 N N . THR A 1 541 ? 18.955 -8.959 -11.349 1.00 87.00 541 THR A N 1
ATOM 4280 C CA . THR A 1 541 ? 19.123 -9.419 -12.742 1.00 87.00 541 THR A CA 1
ATOM 4281 C C . THR A 1 541 ? 17.911 -9.093 -13.612 1.00 87.00 541 THR A C 1
ATOM 4283 O O . THR A 1 541 ? 18.094 -8.740 -14.776 1.00 87.00 541 THR A O 1
ATOM 4286 N N . GLU A 1 542 ? 16.694 -9.127 -13.056 1.00 80.25 542 GLU A N 1
ATOM 4287 C CA . GLU A 1 542 ? 15.480 -8.722 -13.774 1.00 80.25 542 GLU A CA 1
ATOM 4288 C C . GLU A 1 542 ? 15.522 -7.233 -14.114 1.00 80.25 542 GLU A C 1
ATOM 4290 O O . GLU A 1 542 ? 15.263 -6.852 -15.250 1.00 80.25 542 GLU A O 1
ATOM 4295 N N . TYR A 1 543 ? 15.915 -6.374 -13.172 1.00 72.44 543 TYR A N 1
ATOM 4296 C CA . TYR A 1 543 ? 15.986 -4.936 -13.437 1.00 72.44 543 TYR A CA 1
ATOM 4297 C C . TYR A 1 543 ? 17.081 -4.600 -14.447 1.00 72.44 543 TYR A C 1
ATOM 4299 O O . TYR A 1 543 ? 16.856 -3.783 -15.338 1.00 72.44 543 TYR A O 1
ATOM 4307 N N . ILE A 1 544 ? 18.231 -5.275 -14.386 1.00 88.31 544 ILE A N 1
ATOM 4308 C CA . ILE A 1 544 ? 19.287 -5.119 -15.392 1.00 88.31 544 ILE A CA 1
ATOM 4309 C C . ILE A 1 544 ? 18.787 -5.567 -16.780 1.00 88.31 544 ILE A C 1
ATOM 4311 O O . ILE A 1 544 ? 19.023 -4.863 -17.766 1.00 88.31 544 ILE A O 1
ATOM 4315 N N . HIS A 1 545 ? 18.052 -6.681 -16.877 1.00 90.75 545 HIS A N 1
ATOM 4316 C CA . HIS A 1 545 ? 17.396 -7.104 -18.122 1.00 90.75 545 HIS A CA 1
ATOM 4317 C C . HIS A 1 545 ? 16.435 -6.024 -18.645 1.00 90.75 545 HIS A C 1
ATOM 4319 O O . HIS A 1 545 ? 16.546 -5.591 -19.793 1.00 90.75 545 HIS A O 1
ATOM 4325 N N . GLN A 1 546 ? 15.545 -5.513 -17.790 1.00 74.25 546 GLN A N 1
ATOM 4326 C CA . GLN A 1 546 ? 14.579 -4.481 -18.171 1.00 74.25 546 GLN A CA 1
ATOM 4327 C C . GLN A 1 546 ? 15.254 -3.174 -18.611 1.00 74.25 546 GLN A C 1
ATOM 4329 O O . GLN A 1 546 ? 14.791 -2.546 -19.560 1.00 74.25 546 GLN A O 1
ATOM 4334 N N . ILE A 1 547 ? 16.358 -2.766 -17.974 1.00 82.44 547 ILE A N 1
ATOM 4335 C CA . ILE A 1 547 ? 17.140 -1.584 -18.375 1.00 82.44 547 ILE A CA 1
ATOM 4336 C C . ILE A 1 547 ? 17.779 -1.811 -19.748 1.00 82.44 547 ILE A C 1
ATOM 4338 O O . ILE A 1 547 ? 17.607 -1.001 -20.660 1.00 82.44 547 ILE A O 1
ATOM 4342 N N . THR A 1 548 ? 18.484 -2.931 -19.915 1.00 90.00 548 THR A N 1
ATOM 4343 C CA . THR A 1 548 ? 19.233 -3.235 -21.146 1.00 90.00 548 THR A CA 1
ATOM 4344 C C . THR A 1 548 ? 18.339 -3.560 -22.344 1.00 90.00 548 THR A C 1
ATOM 4346 O O . THR A 1 548 ? 18.800 -3.512 -23.479 1.00 90.00 548 THR A O 1
ATOM 4349 N N . ARG A 1 549 ? 17.041 -3.805 -22.124 1.00 88.94 549 ARG A N 1
ATOM 4350 C CA . ARG A 1 549 ? 16.034 -3.934 -23.187 1.00 88.94 549 ARG A CA 1
ATOM 4351 C C . ARG A 1 549 ? 15.577 -2.589 -23.768 1.00 88.94 549 ARG A C 1
ATOM 4353 O O . ARG A 1 549 ? 15.042 -2.556 -24.873 1.00 88.94 549 ARG A O 1
ATOM 4360 N N . GLN A 1 550 ? 15.755 -1.478 -23.051 1.00 80.00 550 GLN A N 1
ATOM 4361 C CA . GLN A 1 550 ? 15.225 -0.175 -23.481 1.00 80.00 550 GLN A CA 1
ATOM 4362 C C . GLN A 1 550 ? 16.022 0.449 -24.630 1.00 80.00 550 GLN A C 1
ATOM 4364 O O . GLN A 1 550 ? 15.449 1.125 -25.485 1.00 80.00 550 GLN A O 1
ATOM 4369 N N . LYS A 1 551 ? 17.348 0.275 -24.624 1.00 86.62 551 LYS A N 1
ATOM 4370 C CA . LYS A 1 551 ? 18.306 0.833 -25.592 1.00 86.62 551 LYS A CA 1
ATOM 4371 C C . LYS A 1 551 ? 19.523 -0.085 -25.683 1.00 86.62 551 LYS A C 1
ATOM 4373 O O . LYS A 1 551 ? 19.636 -1.039 -24.927 1.00 86.62 551 LYS A O 1
ATOM 4378 N N . ILE A 1 552 ? 20.470 0.243 -26.556 1.00 87.19 552 ILE A N 1
ATOM 4379 C CA . ILE A 1 552 ? 21.783 -0.402 -26.555 1.00 87.19 552 ILE A CA 1
ATOM 4380 C C . ILE A 1 552 ? 22.628 0.224 -25.437 1.00 87.19 552 ILE A C 1
ATOM 4382 O O . ILE A 1 552 ? 22.837 1.441 -25.417 1.00 87.19 552 ILE A O 1
ATOM 4386 N N . TYR A 1 553 ? 23.084 -0.600 -24.496 1.00 94.06 553 TYR A N 1
ATOM 4387 C CA . TYR A 1 553 ? 23.935 -0.192 -23.378 1.00 94.06 553 TYR A CA 1
ATOM 4388 C C . TYR A 1 553 ? 25.365 -0.694 -23.571 1.00 94.06 553 TYR A C 1
ATOM 4390 O O . TYR A 1 553 ? 25.588 -1.742 -24.167 1.00 94.06 553 TYR A O 1
ATOM 4398 N N . GLN A 1 554 ? 26.319 0.053 -23.022 1.00 95.25 554 GLN A N 1
ATOM 4399 C CA . GLN A 1 554 ? 27.692 -0.394 -22.777 1.00 95.25 554 GLN A CA 1
ATOM 4400 C C . GLN A 1 554 ? 27.886 -0.601 -21.269 1.00 95.25 554 GLN A C 1
ATOM 4402 O O . GLN A 1 554 ? 27.191 0.036 -20.466 1.00 95.25 554 GLN A O 1
ATOM 4407 N N . VAL A 1 555 ? 28.842 -1.448 -20.889 1.00 97.50 555 VAL A N 1
ATOM 4408 C CA . VAL A 1 555 ? 29.195 -1.708 -19.484 1.00 97.50 555 VAL A CA 1
ATOM 4409 C C . VAL A 1 555 ? 30.675 -1.446 -19.238 1.00 97.50 555 VAL A C 1
ATOM 4411 O O . VAL A 1 555 ? 31.516 -1.768 -20.073 1.00 97.50 555 VAL A O 1
ATOM 4414 N N . ARG A 1 556 ? 30.979 -0.881 -18.071 1.00 97.69 556 ARG A N 1
ATOM 4415 C CA . ARG A 1 556 ? 32.320 -0.711 -17.520 1.00 97.69 556 ARG A CA 1
ATOM 4416 C C . ARG A 1 556 ? 32.414 -1.467 -16.204 1.00 97.69 556 ARG A C 1
ATOM 4418 O O . ARG A 1 556 ? 31.707 -1.139 -15.252 1.00 97.69 556 ARG A O 1
ATOM 4425 N N . PHE A 1 557 ? 33.332 -2.416 -16.126 1.00 97.12 557 PHE A N 1
ATOM 4426 C CA . PHE A 1 557 ? 33.760 -3.019 -14.870 1.00 97.12 557 PHE A CA 1
ATOM 4427 C C . PHE A 1 557 ? 34.950 -2.226 -14.342 1.00 97.12 557 PHE A C 1
ATOM 4429 O O . PHE A 1 557 ? 35.954 -2.102 -15.038 1.00 97.12 557 PHE A O 1
ATOM 4436 N N . VAL A 1 558 ? 34.847 -1.680 -13.133 1.00 95.19 558 VAL A N 1
ATOM 4437 C CA . VAL A 1 558 ? 35.943 -0.998 -12.432 1.00 95.19 558 VAL A CA 1
ATOM 4438 C C . VAL A 1 558 ? 36.437 -1.909 -11.320 1.00 95.19 558 VAL A C 1
ATOM 4440 O O . VAL A 1 558 ? 35.633 -2.416 -10.541 1.00 95.19 558 VAL A O 1
ATOM 4443 N N . ILE A 1 559 ? 37.747 -2.123 -11.253 1.00 96.25 559 ILE A N 1
ATOM 4444 C CA . ILE A 1 559 ? 38.408 -3.018 -10.309 1.00 96.25 559 ILE A CA 1
ATOM 4445 C C . ILE A 1 559 ? 39.514 -2.231 -9.617 1.00 96.25 559 ILE A C 1
ATOM 4447 O O . ILE A 1 559 ? 40.402 -1.687 -10.273 1.00 96.25 559 ILE A O 1
ATOM 4451 N N . TRP A 1 560 ? 39.475 -2.196 -8.289 1.00 93.06 560 TRP A N 1
ATOM 4452 C CA . TRP A 1 560 ? 40.586 -1.710 -7.479 1.00 93.06 560 TRP A CA 1
ATOM 4453 C C . TRP A 1 560 ? 41.391 -2.912 -6.995 1.00 93.06 560 TRP A C 1
ATOM 4455 O O . TRP A 1 560 ? 40.859 -3.784 -6.302 1.00 93.06 560 TRP A O 1
ATOM 4465 N N . ASP A 1 561 ? 42.662 -2.984 -7.387 1.00 88.81 561 ASP A N 1
ATOM 4466 C CA . ASP A 1 561 ? 43.556 -4.066 -6.969 1.00 88.81 561 ASP A CA 1
ATOM 4467 C C . ASP A 1 561 ? 43.961 -3.945 -5.482 1.00 88.81 561 ASP A C 1
ATOM 4469 O O . ASP A 1 561 ? 43.562 -3.015 -4.774 1.00 88.81 561 ASP A O 1
ATOM 4473 N N . ALA A 1 562 ? 44.756 -4.897 -4.985 1.00 88.12 562 ALA A N 1
ATOM 4474 C CA . ALA A 1 562 ? 45.227 -4.904 -3.596 1.00 88.12 562 ALA A CA 1
ATOM 4475 C C . ALA A 1 562 ? 46.063 -3.661 -3.221 1.00 88.12 562 ALA A C 1
ATOM 4477 O O . ALA A 1 562 ? 46.107 -3.278 -2.054 1.00 88.12 562 ALA A O 1
ATOM 4478 N N . ALA A 1 563 ? 46.708 -3.023 -4.203 1.00 91.25 563 ALA A N 1
ATOM 4479 C CA . ALA A 1 563 ? 47.478 -1.791 -4.040 1.00 91.25 563 ALA A CA 1
ATOM 4480 C C . ALA A 1 563 ? 46.624 -0.528 -4.266 1.00 91.25 563 ALA A C 1
ATOM 4482 O O . ALA A 1 563 ? 47.154 0.582 -4.275 1.00 91.25 563 ALA A O 1
ATOM 4483 N N . ASN A 1 564 ? 45.302 -0.685 -4.399 1.00 88.31 564 ASN A N 1
ATOM 4484 C CA . ASN A 1 564 ? 44.335 0.375 -4.657 1.00 88.31 564 ASN A CA 1
ATOM 4485 C C . ASN A 1 564 ? 44.492 1.068 -6.022 1.00 88.31 564 ASN A C 1
ATOM 4487 O O . ASN A 1 564 ? 43.960 2.165 -6.216 1.00 88.31 564 ASN A O 1
ATOM 4491 N N . ASN A 1 565 ? 45.183 0.447 -6.981 1.00 93.38 565 ASN A N 1
ATOM 4492 C CA . ASN A 1 565 ? 45.216 0.961 -8.344 1.00 93.38 565 ASN A CA 1
ATOM 4493 C C . ASN A 1 565 ? 43.904 0.613 -9.043 1.00 93.38 565 ASN A C 1
ATOM 4495 O O . ASN A 1 565 ? 43.450 -0.532 -9.013 1.00 93.38 565 ASN A O 1
ATOM 4499 N N . MET A 1 566 ? 43.313 1.605 -9.703 1.00 94.50 566 MET A N 1
ATOM 4500 C CA . MET A 1 566 ? 42.094 1.420 -10.479 1.00 94.50 566 MET A CA 1
ATOM 4501 C C . MET A 1 566 ? 42.431 0.893 -11.878 1.00 94.50 566 MET A C 1
ATOM 4503 O O . MET A 1 566 ? 43.218 1.492 -12.614 1.00 94.50 566 MET A O 1
ATOM 4507 N N . ARG A 1 567 ? 41.809 -0.224 -12.246 1.00 96.06 567 ARG A N 1
ATOM 4508 C CA . ARG A 1 567 ? 41.776 -0.788 -13.598 1.00 96.06 567 ARG A CA 1
ATOM 4509 C C . ARG A 1 567 ? 40.328 -0.901 -14.046 1.00 96.06 567 ARG A C 1
ATOM 4511 O O . ARG A 1 567 ? 39.423 -0.995 -13.219 1.00 96.06 567 ARG A O 1
ATOM 4518 N N . PHE A 1 568 ? 40.097 -0.916 -15.351 1.00 96.56 568 PHE A N 1
ATOM 4519 C CA . PHE A 1 568 ? 38.749 -1.085 -15.883 1.00 96.56 568 PHE A CA 1
ATOM 4520 C C . PHE A 1 568 ? 38.725 -1.898 -17.174 1.00 96.56 568 PHE A C 1
ATOM 4522 O O . PHE A 1 568 ? 39.683 -1.852 -17.949 1.00 96.56 568 PHE A O 1
ATOM 4529 N N . ALA A 1 569 ? 37.618 -2.601 -17.399 1.00 97.25 569 ALA A N 1
ATOM 4530 C CA . ALA A 1 569 ? 37.285 -3.274 -18.649 1.00 97.25 569 ALA A CA 1
ATOM 4531 C C . ALA A 1 569 ? 35.934 -2.759 -19.155 1.00 97.25 569 ALA A C 1
ATOM 4533 O O . ALA A 1 569 ? 34.929 -2.825 -18.444 1.00 97.25 569 ALA A O 1
ATOM 4534 N N . ASP A 1 570 ? 35.932 -2.250 -20.379 1.00 97.06 570 ASP A N 1
ATOM 4535 C CA . ASP A 1 570 ? 34.768 -1.721 -21.073 1.00 97.06 570 ASP A CA 1
ATOM 4536 C C . ASP A 1 570 ? 34.322 -2.699 -22.155 1.00 97.06 570 ASP A C 1
ATOM 4538 O O . ASP A 1 570 ? 35.149 -3.195 -22.919 1.00 97.06 570 ASP A O 1
ATOM 4542 N N . TYR A 1 571 ? 33.013 -2.911 -22.268 1.00 97.44 571 TYR A N 1
ATOM 4543 C CA . TYR A 1 571 ? 32.406 -3.648 -23.374 1.00 97.44 571 TYR A CA 1
ATOM 4544 C C . TYR A 1 571 ? 31.381 -2.755 -24.060 1.00 97.44 571 TYR A C 1
ATOM 4546 O O . TYR A 1 571 ? 30.479 -2.206 -23.417 1.00 97.44 571 TYR A O 1
ATOM 4554 N N . ASN A 1 572 ? 31.513 -2.617 -25.379 1.00 93.62 572 ASN A N 1
ATOM 4555 C CA . ASN A 1 572 ? 30.672 -1.724 -26.182 1.00 93.62 572 ASN A CA 1
ATOM 4556 C C . ASN A 1 572 ? 29.231 -2.227 -26.391 1.00 93.62 572 ASN A C 1
ATOM 4558 O O . ASN A 1 572 ? 28.441 -1.538 -27.023 1.00 93.62 572 ASN A O 1
ATOM 4562 N N . LEU A 1 573 ? 28.890 -3.402 -25.864 1.00 94.69 573 LEU A N 1
ATOM 4563 C CA . LEU A 1 573 ? 27.538 -3.939 -25.790 1.00 94.69 573 LEU A CA 1
ATOM 4564 C C . LEU A 1 573 ? 27.376 -4.649 -24.447 1.00 94.69 573 LEU A C 1
ATOM 4566 O O . LEU A 1 573 ? 28.267 -5.385 -24.022 1.00 94.69 573 LEU A O 1
ATOM 4570 N N . PHE A 1 574 ? 26.233 -4.434 -23.808 1.00 97.44 574 PHE A N 1
ATOM 4571 C CA . PHE A 1 574 ? 25.817 -5.113 -22.593 1.00 97.44 574 PHE A CA 1
ATOM 4572 C C . PHE A 1 574 ? 24.308 -5.329 -22.603 1.00 97.44 574 PHE A C 1
ATOM 4574 O O . PHE A 1 574 ? 23.532 -4.369 -22.610 1.00 97.44 574 PHE A O 1
ATOM 4581 N N . SER A 1 575 ? 23.895 -6.591 -22.569 1.00 96.88 575 SER A N 1
ATOM 4582 C CA . SER A 1 575 ? 22.504 -6.962 -22.337 1.00 96.88 575 SER A CA 1
ATOM 4583 C C . SER A 1 575 ? 22.390 -8.283 -21.595 1.00 96.88 575 SER A C 1
ATOM 4585 O O . SER A 1 575 ? 23.313 -9.102 -21.597 1.00 96.88 575 SER A O 1
ATOM 4587 N N . LEU A 1 576 ? 21.242 -8.476 -20.949 1.00 97.69 576 LEU A N 1
ATOM 4588 C CA . LEU A 1 576 ? 20.840 -9.761 -20.392 1.00 97.69 576 LEU A CA 1
ATOM 4589 C C . LEU A 1 576 ? 19.623 -10.275 -21.155 1.00 97.69 576 LEU A C 1
ATOM 4591 O O . LEU A 1 576 ? 18.687 -9.511 -21.400 1.00 97.69 576 LEU A O 1
ATOM 4595 N N . ASP A 1 577 ? 19.611 -11.563 -21.489 1.00 96.38 577 ASP A N 1
ATOM 4596 C CA . ASP A 1 577 ? 18.393 -12.229 -21.965 1.00 96.38 577 ASP A CA 1
ATOM 4597 C C . ASP A 1 577 ? 17.353 -12.310 -20.817 1.00 96.38 577 ASP A C 1
ATOM 4599 O O . ASP A 1 577 ? 17.659 -12.010 -19.662 1.00 96.38 577 ASP A O 1
ATOM 4603 N N . ASP A 1 578 ? 16.107 -12.686 -21.111 1.00 89.75 578 ASP A N 1
ATOM 4604 C CA . ASP A 1 578 ? 15.051 -12.791 -20.092 1.00 89.75 578 ASP A CA 1
ATOM 4605 C C . ASP A 1 578 ? 15.232 -13.996 -19.134 1.00 89.75 578 ASP A C 1
ATOM 4607 O O . ASP A 1 578 ? 16.138 -14.831 -19.276 1.00 89.75 578 ASP A O 1
ATOM 4611 N N . GLU A 1 579 ? 14.343 -14.115 -18.140 1.00 92.56 579 GLU A N 1
ATOM 4612 C CA . GLU A 1 579 ? 14.375 -15.207 -17.157 1.00 92.56 579 GLU A CA 1
ATOM 4613 C C . GLU A 1 579 ? 14.254 -16.605 -17.790 1.00 92.56 579 GLU A C 1
ATOM 4615 O O . GLU A 1 579 ? 14.874 -17.554 -17.297 1.00 92.56 579 GLU A O 1
ATOM 4620 N N . SER A 1 580 ? 13.503 -16.754 -18.889 1.00 92.38 580 SER A N 1
ATOM 4621 C CA . SER A 1 580 ? 13.332 -18.046 -19.574 1.00 92.38 580 SER A CA 1
ATOM 4622 C C . SER A 1 580 ? 14.651 -18.545 -20.172 1.00 92.38 580 SER A C 1
ATOM 4624 O O . SER A 1 580 ? 14.912 -19.748 -20.221 1.00 92.38 580 SER A O 1
ATOM 4626 N N . GLN A 1 581 ? 15.527 -17.611 -20.548 1.00 95.38 581 GLN A N 1
ATOM 4627 C CA . GLN A 1 581 ? 16.883 -17.884 -21.014 1.00 95.38 581 GLN A CA 1
ATOM 4628 C C . GLN A 1 581 ? 17.921 -17.894 -19.883 1.00 95.38 581 GLN A C 1
ATOM 4630 O O . GLN A 1 581 ? 19.095 -18.170 -20.137 1.00 95.38 581 GLN A O 1
ATOM 4635 N N . GLY A 1 582 ? 17.499 -17.669 -18.634 1.00 95.19 582 GLY A N 1
ATOM 4636 C CA . GLY A 1 582 ? 18.347 -17.702 -17.445 1.00 95.19 582 GLY A CA 1
ATOM 4637 C C . GLY A 1 582 ? 19.217 -16.457 -17.271 1.00 95.19 582 GLY A C 1
ATOM 4638 O O . GLY A 1 582 ? 20.333 -16.588 -16.769 1.00 95.19 582 GLY A O 1
ATOM 4639 N N . TYR A 1 583 ? 18.740 -15.283 -17.705 1.00 97.88 583 TYR A N 1
ATOM 4640 C CA . TYR A 1 583 ? 19.488 -14.017 -17.673 1.00 97.88 583 TYR A CA 1
ATOM 4641 C C . TYR A 1 583 ? 20.875 -14.125 -18.306 1.00 97.88 583 TYR A C 1
ATOM 4643 O O . TYR A 1 583 ? 21.880 -13.716 -17.723 1.00 97.88 583 TYR A O 1
ATOM 4651 N N . ARG A 1 584 ? 20.943 -14.744 -19.487 1.00 97.94 584 ARG A N 1
ATOM 4652 C CA . ARG A 1 584 ? 22.203 -14.980 -20.191 1.00 97.94 584 ARG A CA 1
ATOM 4653 C C . ARG A 1 584 ? 22.901 -13.656 -20.512 1.00 97.94 584 ARG A C 1
ATOM 4655 O O . ARG A 1 584 ? 22.279 -12.764 -21.082 1.00 97.94 584 ARG A O 1
ATOM 4662 N N . LEU A 1 585 ? 24.183 -13.556 -20.163 1.00 98.06 585 LEU A N 1
ATOM 4663 C CA . LEU A 1 585 ? 24.998 -12.361 -20.386 1.00 98.06 585 LEU A CA 1
ATOM 4664 C C . LEU A 1 585 ? 25.400 -12.224 -21.857 1.00 98.06 585 LEU A C 1
ATOM 4666 O O . LEU A 1 585 ? 25.848 -13.195 -22.464 1.00 98.06 585 LEU A O 1
ATOM 4670 N N . ARG A 1 586 ? 25.299 -11.014 -22.409 1.00 97.00 586 ARG A N 1
ATOM 4671 C CA . ARG A 1 586 ? 25.800 -10.659 -23.741 1.00 97.00 586 ARG A CA 1
ATOM 4672 C C . ARG A 1 586 ? 26.755 -9.479 -23.632 1.00 97.00 586 ARG A C 1
ATOM 4674 O O . ARG A 1 586 ? 26.348 -8.395 -23.211 1.00 97.00 586 ARG A O 1
ATOM 4681 N N . LEU A 1 587 ? 28.004 -9.698 -24.026 1.00 97.50 587 LEU A N 1
ATOM 4682 C CA . LEU A 1 587 ? 29.040 -8.674 -24.115 1.00 97.50 587 LEU A CA 1
ATOM 4683 C C . LEU A 1 587 ? 29.482 -8.470 -25.566 1.00 97.50 587 LEU A C 1
ATOM 4685 O O . LEU A 1 587 ? 29.420 -9.391 -26.381 1.00 97.50 587 LEU A O 1
ATOM 4689 N N . GLY A 1 588 ? 29.881 -7.236 -25.876 1.00 94.62 588 GLY A N 1
ATOM 4690 C CA . GLY A 1 588 ? 30.470 -6.848 -27.159 1.00 94.62 588 GLY A CA 1
ATOM 4691 C C . GLY A 1 588 ? 31.995 -6.824 -27.134 1.00 94.62 588 GLY A C 1
ATOM 4692 O O . GLY A 1 588 ? 32.625 -7.497 -26.329 1.00 94.62 588 GLY A O 1
ATOM 4693 N N . ALA A 1 589 ? 32.589 -6.004 -28.000 1.00 95.75 589 ALA A N 1
ATOM 4694 C CA . ALA A 1 589 ? 34.036 -5.848 -28.085 1.00 95.75 589 ALA A CA 1
ATOM 4695 C C . ALA A 1 589 ? 34.610 -5.200 -26.816 1.00 95.75 589 ALA A C 1
ATOM 4697 O O . ALA A 1 589 ? 34.096 -4.177 -26.343 1.00 95.75 589 ALA A O 1
ATOM 4698 N N . HIS A 1 590 ? 35.693 -5.793 -26.313 1.00 97.19 590 HIS A N 1
ATOM 4699 C CA . HIS A 1 590 ? 36.449 -5.328 -25.155 1.00 97.19 590 HIS A CA 1
ATOM 4700 C C . HIS A 1 590 ? 37.348 -4.127 -25.479 1.00 97.19 590 HIS A C 1
ATOM 4702 O O . HIS A 1 590 ? 37.889 -3.983 -26.577 1.00 97.19 590 HIS A O 1
ATOM 4708 N N . SER A 1 591 ? 37.526 -3.265 -24.481 1.00 96.00 591 SER A N 1
ATOM 4709 C CA . SER A 1 591 ? 38.612 -2.290 -24.389 1.00 96.00 591 SER A CA 1
ATOM 4710 C C . SER A 1 591 ? 38.928 -1.996 -22.916 1.00 96.00 591 SER A C 1
ATOM 4712 O O . SER A 1 591 ? 38.179 -2.379 -22.019 1.00 96.00 591 SER A O 1
ATOM 4714 N N . GLY A 1 592 ? 40.025 -1.293 -22.631 1.00 94.50 592 GLY A N 1
ATOM 4715 C CA . GLY A 1 592 ? 40.334 -0.814 -21.281 1.00 94.50 592 GLY A CA 1
ATOM 4716 C C . GLY A 1 592 ? 41.727 -1.191 -20.792 1.00 94.50 592 GLY A C 1
ATOM 4717 O O . GLY A 1 592 ? 42.602 -1.571 -21.564 1.00 94.50 592 GLY A O 1
ATOM 4718 N N . THR A 1 593 ? 41.950 -1.014 -19.491 1.00 95.38 593 THR A N 1
ATOM 4719 C CA . THR A 1 593 ? 43.256 -1.219 -18.835 1.00 95.38 593 THR A CA 1
ATOM 4720 C C . THR A 1 593 ? 43.364 -2.544 -18.088 1.00 95.38 593 THR A C 1
ATOM 4722 O O . THR A 1 593 ? 44.470 -2.932 -17.710 1.00 95.38 593 THR A O 1
ATOM 4725 N N . ALA A 1 594 ? 42.234 -3.209 -17.841 1.00 94.00 594 ALA A N 1
ATOM 4726 C CA . ALA A 1 594 ? 42.167 -4.581 -17.364 1.00 94.00 594 ALA A CA 1
ATOM 4727 C C . ALA A 1 594 ? 42.045 -5.540 -18.557 1.00 94.00 594 ALA A C 1
ATOM 4729 O O . ALA A 1 594 ? 41.455 -5.197 -19.582 1.00 94.00 594 ALA A O 1
ATOM 4730 N N . GLU A 1 595 ? 42.582 -6.749 -18.409 1.00 93.31 595 GLU A N 1
ATOM 4731 C CA . GLU A 1 595 ? 42.433 -7.809 -19.410 1.00 93.31 595 GLU A CA 1
ATOM 4732 C C . GLU A 1 595 ? 40.964 -8.208 -19.633 1.00 93.31 595 GLU A C 1
ATOM 4734 O O . GLU A 1 595 ? 40.113 -8.013 -18.754 1.00 93.31 595 GLU A O 1
ATOM 4739 N N . ASP A 1 596 ? 40.689 -8.807 -20.795 1.00 94.69 596 ASP A N 1
ATOM 4740 C CA . ASP A 1 596 ? 39.385 -9.376 -21.138 1.00 94.69 596 ASP A CA 1
ATOM 4741 C C . ASP A 1 596 ? 39.155 -10.710 -20.412 1.00 94.69 596 ASP A C 1
ATOM 4743 O O . ASP A 1 596 ? 39.347 -11.806 -20.941 1.00 94.69 596 ASP A O 1
ATOM 4747 N N . ALA A 1 597 ? 38.802 -10.610 -19.132 1.00 94.19 597 ALA A N 1
ATOM 4748 C CA . ALA A 1 597 ? 38.516 -11.772 -18.302 1.00 94.19 597 ALA A CA 1
ATOM 4749 C C . ALA A 1 597 ? 37.058 -12.259 -18.434 1.00 94.19 597 ALA A C 1
ATOM 4751 O O . ALA A 1 597 ? 36.755 -13.365 -17.990 1.00 94.19 597 ALA A O 1
ATOM 4752 N N . MET A 1 598 ? 36.151 -11.471 -19.032 1.00 95.88 598 MET A N 1
ATOM 4753 C CA . MET A 1 598 ? 34.745 -11.874 -19.177 1.00 95.88 598 MET A CA 1
ATOM 4754 C C . MET A 1 598 ? 34.489 -12.640 -20.478 1.00 95.88 598 MET A C 1
ATOM 4756 O O . MET A 1 598 ? 33.647 -13.538 -20.465 1.00 95.88 598 MET A O 1
ATOM 4760 N N . ASP A 1 599 ? 35.208 -12.355 -21.568 1.00 94.56 599 ASP A N 1
ATOM 4761 C CA . ASP A 1 599 ? 35.031 -13.010 -22.874 1.00 94.56 599 ASP A CA 1
ATOM 4762 C C . ASP A 1 599 ? 36.255 -13.847 -23.290 1.00 94.56 599 ASP A C 1
ATOM 4764 O O . ASP A 1 599 ? 36.829 -13.705 -24.364 1.00 94.56 599 ASP A O 1
ATOM 4768 N N . SER A 1 600 ? 36.701 -14.735 -22.396 1.00 89.31 600 SER A N 1
ATOM 4769 C CA . SER A 1 600 ? 37.859 -15.599 -22.658 1.00 89.31 600 SER A CA 1
ATOM 4770 C C . SER A 1 600 ? 37.584 -16.659 -23.735 1.00 89.31 600 SER A C 1
ATOM 4772 O O . SER A 1 600 ? 36.617 -17.410 -23.629 1.00 89.31 600 SER A O 1
ATOM 4774 N N . ASP A 1 601 ? 38.540 -16.867 -24.649 1.00 88.62 601 ASP A N 1
ATOM 4775 C CA . ASP A 1 601 ? 38.534 -17.988 -25.613 1.00 88.62 601 ASP A CA 1
ATOM 4776 C C . ASP A 1 601 ? 38.554 -19.380 -24.950 1.00 88.62 601 ASP A C 1
ATOM 4778 O O . ASP A 1 601 ? 38.286 -20.403 -25.584 1.00 88.62 601 ASP A O 1
ATOM 4782 N N . ASN A 1 602 ? 38.904 -19.458 -23.661 1.00 90.06 602 ASN A N 1
ATOM 4783 C CA . ASN A 1 602 ? 38.876 -20.710 -22.922 1.00 90.06 602 ASN A CA 1
ATOM 4784 C C . ASN A 1 602 ? 37.453 -20.978 -22.394 1.00 90.06 602 ASN A C 1
ATOM 4786 O O . ASN A 1 602 ? 37.015 -20.301 -21.458 1.00 90.06 602 ASN A O 1
ATOM 4790 N N . PRO A 1 603 ? 36.766 -22.041 -22.857 1.00 87.69 603 PRO A N 1
ATOM 4791 C CA . PRO A 1 603 ? 35.378 -22.322 -22.480 1.00 87.69 603 PRO A CA 1
ATOM 4792 C C . PRO A 1 603 ? 35.193 -22.652 -20.990 1.00 87.69 603 PRO A C 1
ATOM 4794 O O . PRO A 1 603 ? 34.069 -22.692 -20.502 1.00 87.69 603 PRO A O 1
ATOM 4797 N N . ARG A 1 604 ? 36.284 -22.896 -20.249 1.00 88.69 604 ARG A N 1
ATOM 4798 C CA . ARG A 1 604 ? 36.261 -23.092 -18.790 1.00 88.69 604 ARG A CA 1
ATOM 4799 C C . ARG A 1 604 ? 36.367 -21.793 -17.988 1.00 88.69 604 ARG A C 1
ATOM 4801 O O . ARG A 1 604 ? 36.253 -21.839 -16.770 1.00 88.69 604 ARG A O 1
ATOM 4808 N N . LYS A 1 605 ? 36.678 -20.671 -18.639 1.00 88.69 605 LYS A N 1
ATOM 4809 C CA . LYS A 1 605 ? 36.935 -19.371 -17.998 1.00 88.69 605 LYS A CA 1
ATOM 4810 C C . LYS A 1 605 ? 36.042 -18.248 -18.516 1.00 88.69 605 LYS A C 1
ATOM 4812 O O . LYS A 1 605 ? 36.069 -17.168 -17.937 1.00 88.69 605 LYS A O 1
ATOM 4817 N N . VAL A 1 606 ? 35.292 -18.498 -19.584 1.00 94.25 606 VAL A N 1
ATOM 4818 C CA . VAL A 1 606 ? 34.384 -17.537 -20.210 1.00 94.25 606 VAL A CA 1
ATOM 4819 C C . VAL A 1 606 ? 33.193 -17.219 -19.299 1.00 94.25 606 VAL A C 1
ATOM 4821 O O . VAL A 1 606 ? 32.689 -18.095 -18.596 1.00 94.25 606 VAL A O 1
ATOM 4824 N N . HIS A 1 607 ? 32.744 -15.969 -19.317 1.00 96.19 607 HIS A N 1
ATOM 4825 C CA . HIS A 1 607 ? 31.533 -15.499 -18.639 1.00 96.19 607 HIS A CA 1
ATOM 4826 C C . HIS A 1 607 ? 30.509 -14.947 -19.640 1.00 96.19 607 HIS A C 1
ATOM 4828 O O . HIS A 1 607 ? 29.301 -15.064 -19.423 1.00 96.19 607 HIS A O 1
ATOM 4834 N N . ASN A 1 608 ? 30.972 -14.388 -20.761 1.00 97.12 608 ASN A N 1
ATOM 4835 C CA . ASN A 1 608 ? 30.119 -14.008 -21.876 1.00 97.12 608 ASN A CA 1
ATOM 4836 C C . ASN A 1 608 ? 29.307 -15.215 -22.362 1.00 97.12 608 ASN A C 1
ATOM 4838 O O . ASN A 1 608 ? 29.773 -16.357 -22.370 1.00 97.12 608 ASN A O 1
ATOM 4842 N N . ASN A 1 609 ? 28.062 -14.962 -22.752 1.00 95.81 609 ASN A N 1
ATOM 4843 C CA . ASN A 1 609 ? 27.113 -15.966 -23.210 1.00 95.81 609 ASN A CA 1
ATOM 4844 C C . ASN A 1 609 ? 26.770 -17.053 -22.168 1.00 95.81 609 ASN A C 1
ATOM 4846 O O . ASN A 1 609 ? 26.059 -17.997 -22.513 1.00 95.81 609 ASN A O 1
ATOM 4850 N N . MET A 1 610 ? 27.214 -16.953 -20.909 1.00 97.25 610 MET A N 1
ATOM 4851 C CA . MET A 1 610 ? 26.826 -17.876 -19.835 1.00 97.25 610 MET A CA 1
ATOM 4852 C C . MET A 1 610 ? 25.511 -17.445 -19.178 1.00 97.25 610 MET A C 1
ATOM 4854 O O . MET A 1 610 ? 25.129 -16.273 -19.218 1.00 97.25 610 MET A O 1
ATOM 4858 N N . LYS A 1 611 ? 24.793 -18.406 -18.587 1.00 97.50 611 LYS A N 1
ATOM 4859 C CA . LYS A 1 611 ? 23.578 -18.146 -17.801 1.00 97.50 611 LYS A CA 1
ATOM 4860 C C . LYS A 1 611 ? 23.943 -17.755 -16.374 1.00 97.50 611 LYS A C 1
ATOM 4862 O O . LYS A 1 611 ? 24.979 -18.167 -15.856 1.00 97.50 611 LYS A O 1
ATOM 4867 N N . PHE A 1 612 ? 23.088 -16.965 -15.737 1.00 97.62 612 PHE A N 1
ATOM 4868 C CA . PHE A 1 612 ? 23.281 -16.610 -14.337 1.00 97.62 612 PHE A CA 1
ATOM 4869 C C . PHE A 1 612 ? 22.978 -17.823 -13.451 1.00 97.62 612 PHE A C 1
ATOM 4871 O O . PHE A 1 612 ? 21.980 -18.511 -13.673 1.00 97.62 612 PHE A O 1
ATOM 4878 N N . SER A 1 613 ? 23.815 -18.083 -12.450 1.00 96.69 613 SER A N 1
ATOM 4879 C CA . SER A 1 613 ? 23.607 -19.169 -11.483 1.00 96.69 613 SER A CA 1
ATOM 4880 C C . SER A 1 613 ? 23.642 -18.632 -10.058 1.00 96.69 613 SER A C 1
ATOM 4882 O O . SER A 1 613 ? 24.402 -17.712 -9.759 1.00 96.69 613 SER A O 1
ATOM 4884 N N . THR A 1 614 ? 22.833 -19.219 -9.177 1.00 94.69 614 THR A N 1
ATOM 4885 C CA . THR A 1 614 ? 22.739 -18.906 -7.739 1.00 94.69 614 THR A CA 1
ATOM 4886 C C . THR A 1 614 ? 22.827 -20.186 -6.912 1.00 94.69 614 THR A C 1
ATOM 4888 O O . THR A 1 614 ? 22.787 -21.290 -7.456 1.00 94.69 614 THR A O 1
ATOM 4891 N N . LYS A 1 615 ? 22.939 -20.074 -5.580 1.00 90.06 615 LYS A N 1
ATOM 4892 C CA . LYS A 1 615 ? 23.129 -21.243 -4.692 1.00 90.06 615 LYS A CA 1
ATOM 4893 C C . LYS A 1 615 ? 22.050 -22.327 -4.835 1.00 90.06 615 LYS A C 1
ATOM 4895 O O . LYS A 1 615 ? 22.305 -23.495 -4.580 1.00 90.06 615 LYS A O 1
ATOM 4900 N N . ASP A 1 616 ? 20.850 -21.924 -5.230 1.00 90.81 616 ASP A N 1
ATOM 4901 C CA . ASP A 1 616 ? 19.637 -22.728 -5.377 1.00 90.81 616 ASP A CA 1
ATOM 4902 C C . ASP A 1 616 ? 19.240 -22.969 -6.843 1.00 90.81 616 ASP A C 1
ATOM 4904 O O . ASP A 1 616 ? 18.276 -23.688 -7.101 1.00 90.81 616 ASP A O 1
ATOM 4908 N N . ARG A 1 617 ? 19.968 -22.396 -7.812 1.00 92.88 617 ARG A N 1
ATOM 4909 C CA . ARG A 1 617 ? 19.714 -22.592 -9.243 1.00 92.88 617 ARG A CA 1
ATOM 4910 C C . ARG A 1 617 ? 21.019 -22.662 -10.026 1.00 92.88 617 ARG A C 1
ATOM 4912 O O . ARG A 1 617 ? 21.608 -21.641 -10.379 1.00 92.88 617 ARG A O 1
ATOM 4919 N N . ASP A 1 618 ? 21.434 -23.892 -10.296 1.00 95.56 618 ASP A N 1
ATOM 4920 C CA . ASP A 1 618 ? 22.629 -24.209 -11.069 1.00 95.56 618 ASP A CA 1
ATOM 4921 C C . ASP A 1 618 ? 22.342 -24.119 -12.575 1.00 95.56 618 ASP A C 1
ATOM 4923 O O . ASP A 1 618 ? 21.474 -24.825 -13.096 1.00 95.56 618 ASP A O 1
ATOM 4927 N N . GLN A 1 619 ? 23.024 -23.207 -13.265 1.00 94.75 619 GLN A N 1
ATOM 4928 C CA . GLN A 1 619 ? 22.961 -23.046 -14.720 1.00 94.75 619 GLN A CA 1
ATOM 4929 C C . GLN A 1 619 ? 24.359 -22.929 -15.338 1.00 94.75 619 GLN A C 1
ATOM 4931 O O . GLN A 1 619 ? 24.493 -22.440 -16.467 1.00 94.75 619 GLN A O 1
ATOM 4936 N N . ASP A 1 620 ? 25.385 -23.342 -14.594 1.00 93.25 620 ASP A N 1
ATOM 4937 C CA . ASP A 1 620 ? 26.769 -23.300 -15.033 1.00 93.25 620 ASP A CA 1
ATOM 4938 C C . ASP A 1 620 ? 27.140 -24.561 -15.838 1.00 93.25 620 ASP A C 1
ATOM 4940 O O . ASP A 1 620 ? 26.299 -25.423 -16.110 1.00 93.25 620 ASP A O 1
ATOM 4944 N N . THR A 1 621 ? 28.371 -24.628 -16.356 1.00 92.00 621 THR A N 1
ATOM 4945 C CA . THR A 1 621 ? 28.822 -25.757 -17.198 1.00 92.00 621 THR A CA 1
ATOM 4946 C C . THR A 1 621 ? 29.677 -26.763 -16.430 1.00 92.00 621 THR A C 1
ATOM 4948 O O . THR A 1 621 ? 30.202 -27.718 -17.018 1.00 92.00 621 THR A O 1
ATOM 4951 N N . TYR A 1 622 ? 29.839 -26.569 -15.118 1.00 91.12 622 TYR A N 1
ATOM 4952 C CA . TYR A 1 622 ? 30.550 -27.489 -14.247 1.00 91.12 622 TYR A CA 1
ATOM 4953 C C . TYR A 1 622 ? 29.619 -28.615 -13.769 1.00 91.12 622 TYR A C 1
ATOM 4955 O O . TYR A 1 622 ? 28.405 -28.582 -13.921 1.00 91.12 622 TYR A O 1
ATOM 4963 N N . ARG A 1 623 ? 30.193 -29.685 -13.204 1.00 90.12 623 ARG A N 1
ATOM 4964 C CA . ARG A 1 623 ? 29.405 -30.825 -12.694 1.00 90.12 623 ARG A CA 1
ATOM 4965 C C . ARG A 1 623 ? 28.659 -30.526 -11.388 1.00 90.12 623 ARG A C 1
ATOM 4967 O O . ARG A 1 623 ? 27.970 -31.406 -10.883 1.00 90.12 623 ARG A O 1
ATOM 4974 N N . GLY A 1 624 ? 28.843 -29.352 -10.804 1.00 89.69 624 GLY A N 1
ATOM 4975 C CA . GLY A 1 624 ? 28.150 -28.956 -9.588 1.00 89.69 624 GLY A CA 1
ATOM 4976 C C . GLY A 1 624 ? 28.094 -27.445 -9.465 1.00 89.69 624 GLY A C 1
ATOM 4977 O O . GLY A 1 624 ? 28.851 -26.744 -10.119 1.00 89.69 624 GLY A O 1
ATOM 4978 N N . ASN A 1 625 ? 27.254 -26.968 -8.558 1.00 92.69 625 ASN A N 1
ATOM 4979 C CA . ASN A 1 625 ? 26.897 -25.561 -8.502 1.00 92.69 625 ASN A CA 1
ATOM 4980 C C . ASN A 1 625 ? 28.048 -24.677 -7.984 1.00 92.69 625 ASN A C 1
ATOM 4982 O O . ASN A 1 625 ? 28.357 -24.654 -6.783 1.00 92.69 625 ASN A O 1
ATOM 4986 N N . CYS A 1 626 ? 28.662 -23.910 -8.882 1.00 93.88 626 CYS A N 1
ATOM 4987 C CA . CYS A 1 626 ? 29.753 -22.998 -8.561 1.00 93.88 626 CYS A CA 1
ATOM 4988 C C . CYS A 1 626 ? 29.304 -21.860 -7.635 1.00 93.88 626 CYS A C 1
ATOM 4990 O O . CYS A 1 626 ? 30.035 -21.516 -6.703 1.00 93.88 626 CYS A O 1
ATOM 4992 N N . ALA A 1 627 ? 28.088 -21.340 -7.816 1.00 92.38 627 ALA A N 1
ATOM 4993 C CA . ALA A 1 627 ? 27.516 -20.307 -6.952 1.00 92.38 627 ALA A CA 1
ATOM 4994 C C . ALA A 1 627 ? 27.332 -20.807 -5.508 1.00 92.38 627 ALA A C 1
ATOM 4996 O O . ALA A 1 627 ? 27.648 -20.105 -4.548 1.00 92.38 627 ALA A O 1
ATOM 4997 N N . SER A 1 628 ? 26.883 -22.055 -5.334 1.00 90.06 628 SER A N 1
ATOM 4998 C CA . SER A 1 628 ? 26.772 -22.683 -4.012 1.00 90.06 628 SER A CA 1
ATOM 4999 C C . SER A 1 628 ? 28.137 -22.984 -3.393 1.00 90.06 628 SER A C 1
ATOM 5001 O O . SER A 1 628 ? 28.286 -22.885 -2.177 1.00 90.06 628 SER A O 1
ATOM 5003 N N . ARG A 1 629 ? 29.124 -23.394 -4.201 1.00 89.81 629 ARG A N 1
ATOM 5004 C CA . ARG A 1 629 ? 30.444 -23.818 -3.712 1.00 89.81 629 ARG A CA 1
ATOM 5005 C C . ARG A 1 629 ? 31.334 -22.649 -3.303 1.00 89.81 629 ARG A C 1
ATOM 5007 O O . ARG A 1 629 ? 32.090 -22.774 -2.343 1.00 89.81 629 ARG A O 1
ATOM 5014 N N . TYR A 1 630 ? 31.278 -21.552 -4.050 1.00 86.69 630 TYR A N 1
ATOM 5015 C CA . TYR A 1 630 ? 32.171 -20.407 -3.870 1.00 86.69 630 TYR A CA 1
ATOM 5016 C C . TYR A 1 630 ? 31.468 -19.168 -3.304 1.00 86.69 630 TYR A C 1
ATOM 5018 O O . TYR A 1 630 ? 32.156 -18.234 -2.898 1.00 86.69 630 TYR A O 1
ATOM 5026 N N . GLY A 1 631 ? 30.133 -19.190 -3.213 1.00 82.06 631 GLY A N 1
ATOM 5027 C CA . GLY A 1 631 ? 29.309 -18.094 -2.708 1.00 82.06 631 GLY A CA 1
ATOM 5028 C C . GLY A 1 631 ? 29.188 -16.958 -3.722 1.00 82.06 631 GLY A C 1
ATOM 5029 O O . GLY A 1 631 ? 30.167 -16.595 -4.360 1.00 82.06 631 GLY A O 1
ATOM 5030 N N . GLY A 1 632 ? 28.001 -16.373 -3.867 1.00 88.62 632 GLY A N 1
ATOM 5031 C CA . GLY A 1 632 ? 27.770 -15.356 -4.895 1.00 88.62 632 GLY A CA 1
ATOM 5032 C C . GLY A 1 632 ? 27.052 -15.891 -6.119 1.00 88.62 632 GLY A C 1
ATOM 5033 O O . GLY A 1 632 ? 27.371 -16.964 -6.617 1.00 88.62 632 GLY A O 1
ATOM 5034 N N . GLY A 1 633 ? 26.081 -15.135 -6.615 1.00 93.94 633 GLY A N 1
ATOM 5035 C CA . GLY A 1 633 ? 25.467 -15.375 -7.912 1.00 93.94 633 GLY A CA 1
ATOM 5036 C C . GLY A 1 633 ? 26.307 -14.735 -9.011 1.00 93.94 633 GLY A C 1
ATOM 5037 O O . GLY A 1 633 ? 26.723 -13.580 -8.876 1.00 93.94 633 GLY A O 1
ATOM 5038 N N . TRP A 1 634 ? 26.568 -15.473 -10.089 1.00 96.25 634 TRP A N 1
ATOM 5039 C CA . TRP A 1 634 ? 27.371 -14.992 -11.216 1.00 96.25 634 TRP A CA 1
ATOM 5040 C C . TRP A 1 634 ? 27.067 -15.759 -12.509 1.00 96.25 634 TRP A C 1
ATOM 5042 O O . TRP A 1 634 ? 26.434 -16.818 -12.495 1.00 96.25 634 TRP A O 1
ATOM 5052 N N . TRP A 1 635 ? 27.554 -15.241 -13.638 1.00 96.75 635 TRP A N 1
ATOM 5053 C CA . TRP A 1 635 ? 27.527 -15.917 -14.940 1.00 96.75 635 TRP A CA 1
ATOM 5054 C C . TRP A 1 635 ? 28.670 -16.928 -15.047 1.00 96.75 635 TRP A C 1
ATOM 5056 O O . TRP A 1 635 ? 29.675 -16.669 -15.702 1.00 96.75 635 TRP A O 1
ATOM 5066 N N . TYR A 1 636 ? 28.576 -18.045 -14.331 1.00 95.19 636 TYR A N 1
ATOM 5067 C CA . TYR A 1 636 ? 29.637 -19.055 -14.278 1.00 95.19 636 TYR A CA 1
ATOM 5068 C C . TYR A 1 636 ? 29.683 -19.933 -15.545 1.00 95.19 636 TYR A C 1
ATOM 5070 O O . TYR A 1 636 ? 28.645 -20.306 -16.089 1.00 95.19 636 TYR A O 1
ATOM 5078 N N . SER A 1 637 ? 30.893 -20.303 -15.981 1.00 92.50 637 SER A N 1
ATOM 5079 C CA . SER A 1 637 ? 31.126 -21.423 -16.910 1.00 92.50 637 SER A CA 1
ATOM 5080 C C . SER A 1 637 ? 31.596 -22.647 -16.121 1.00 92.50 637 SER A C 1
ATOM 5082 O O . SER A 1 637 ? 30.823 -23.194 -15.340 1.00 92.50 637 SER A O 1
ATOM 5084 N N . ALA A 1 638 ? 32.866 -23.056 -16.227 1.00 90.56 638 ALA A N 1
ATOM 5085 C CA . ALA A 1 638 ? 33.451 -24.051 -15.326 1.00 90.56 638 ALA A CA 1
ATOM 5086 C C . ALA A 1 638 ? 33.910 -23.364 -14.026 1.00 90.56 638 ALA A C 1
ATOM 5088 O O . ALA A 1 638 ? 35.098 -23.315 -13.700 1.00 90.56 638 ALA A O 1
ATOM 5089 N N . CYS A 1 639 ? 32.934 -22.804 -13.310 1.00 89.31 639 CYS A N 1
ATOM 5090 C CA . CYS A 1 639 ? 33.085 -21.821 -12.241 1.00 89.31 639 CYS A CA 1
ATOM 5091 C C . CYS A 1 639 ? 33.596 -20.475 -12.754 1.00 89.31 639 CYS A C 1
ATOM 5093 O O . CYS A 1 639 ? 32.948 -19.900 -13.630 1.00 89.31 639 CYS A O 1
ATOM 5095 N N . TYR A 1 640 ? 34.649 -19.899 -12.172 1.00 86.44 640 TYR A N 1
ATOM 5096 C CA . TYR A 1 640 ? 34.983 -18.502 -12.435 1.00 86.44 640 TYR A CA 1
ATOM 5097 C C . TYR A 1 640 ? 36.445 -18.254 -12.773 1.00 86.44 640 TYR A C 1
ATOM 5099 O O . TYR A 1 640 ? 37.359 -18.808 -12.162 1.00 86.44 640 TYR A O 1
ATOM 5107 N N . SER A 1 641 ? 36.645 -17.340 -13.721 1.00 90.62 641 SER A N 1
ATOM 5108 C CA . SER A 1 641 ? 37.857 -16.530 -13.831 1.00 90.62 641 SER A CA 1
ATOM 5109 C C . SER A 1 641 ? 37.626 -15.113 -13.288 1.00 90.62 641 SER A C 1
ATOM 5111 O O . SER A 1 641 ? 38.571 -14.480 -12.830 1.00 90.62 641 SER A O 1
ATOM 5113 N N . VAL A 1 642 ? 36.372 -14.655 -13.246 1.00 93.25 642 VAL A N 1
ATOM 5114 C CA . VAL A 1 642 ? 35.910 -13.407 -12.634 1.00 93.25 642 VAL A CA 1
ATOM 5115 C C . VAL A 1 642 ? 34.807 -13.710 -11.626 1.00 93.25 642 VAL A C 1
ATOM 5117 O O . VAL A 1 642 ? 33.850 -14.414 -11.939 1.00 93.25 642 VAL A O 1
ATOM 5120 N N . GLN A 1 643 ? 34.918 -13.157 -10.421 1.00 91.50 643 GLN A N 1
ATOM 5121 C CA . GLN A 1 643 ? 33.870 -13.225 -9.407 1.00 91.50 643 GLN A CA 1
ATOM 5122 C C . GLN A 1 643 ? 33.894 -11.944 -8.578 1.00 91.50 643 GLN A C 1
ATOM 5124 O O . GLN A 1 643 ? 34.814 -11.726 -7.787 1.00 91.50 643 GLN A O 1
ATOM 5129 N N . LEU A 1 644 ? 32.885 -11.099 -8.790 1.00 92.62 644 LEU A N 1
ATOM 5130 C CA . LEU A 1 644 ? 32.762 -9.801 -8.120 1.00 92.62 644 LEU A CA 1
ATOM 5131 C C . LEU A 1 644 ? 31.670 -9.779 -7.040 1.00 92.62 644 LEU A C 1
ATOM 5133 O O . LEU A 1 644 ? 31.692 -8.937 -6.154 1.00 92.62 644 LEU A O 1
ATOM 5137 N N . ASN A 1 645 ? 30.756 -10.746 -7.069 1.00 90.31 645 ASN A N 1
ATOM 5138 C CA . ASN A 1 645 ? 29.672 -10.874 -6.098 1.00 90.31 645 ASN A CA 1
ATOM 5139 C C . ASN A 1 645 ? 30.078 -11.825 -4.959 1.00 90.31 645 ASN A C 1
ATOM 5141 O O . ASN A 1 645 ? 29.447 -12.859 -4.768 1.00 90.31 645 ASN A O 1
ATOM 5145 N N . VAL A 1 646 ? 31.183 -11.563 -4.254 1.00 87.38 646 VAL A N 1
ATOM 5146 C CA . VAL A 1 646 ? 31.653 -12.431 -3.158 1.00 87.38 646 VAL A CA 1
ATOM 5147 C C . VAL A 1 646 ? 32.402 -11.635 -2.097 1.00 87.38 646 VAL A C 1
ATOM 5149 O O . VAL A 1 646 ? 33.225 -10.776 -2.407 1.00 87.38 646 VAL A O 1
ATOM 5152 N N . LYS A 1 647 ? 32.176 -11.965 -0.821 1.00 79.62 647 LYS A N 1
ATOM 5153 C CA . LYS A 1 647 ? 32.852 -11.282 0.282 1.00 79.62 647 LYS A CA 1
ATOM 5154 C C . LYS A 1 647 ? 34.305 -11.742 0.424 1.00 79.62 647 LYS A C 1
ATOM 5156 O O . LYS A 1 647 ? 34.582 -12.935 0.544 1.00 79.62 647 LYS A O 1
ATOM 5161 N N . GLY A 1 648 ? 35.233 -10.784 0.452 1.00 78.94 648 GLY A N 1
ATOM 5162 C CA . GLY A 1 648 ? 36.638 -10.996 0.820 1.00 78.94 648 GLY A CA 1
ATOM 5163 C C . GLY A 1 648 ? 37.473 -11.827 -0.162 1.00 78.94 648 GLY A C 1
ATOM 5164 O O . GLY A 1 648 ? 38.603 -12.173 0.172 1.00 78.94 648 GLY A O 1
ATOM 5165 N N . ARG A 1 649 ? 36.935 -12.179 -1.341 1.00 85.38 649 ARG A N 1
ATOM 5166 C CA . ARG A 1 649 ? 37.623 -12.986 -2.370 1.00 85.38 649 ARG A CA 1
ATOM 5167 C C . ARG A 1 649 ? 37.340 -12.521 -3.803 1.00 85.38 649 ARG A C 1
ATOM 5169 O O . ARG A 1 649 ? 37.243 -13.338 -4.720 1.00 85.38 649 ARG A O 1
ATOM 5176 N N . LEU A 1 650 ? 37.237 -11.209 -4.007 1.00 91.06 650 LEU A N 1
ATOM 5177 C CA . LEU A 1 650 ? 37.040 -10.625 -5.334 1.00 91.06 650 LEU A CA 1
ATOM 5178 C C . LEU A 1 650 ? 38.168 -11.045 -6.288 1.00 91.06 650 LEU A C 1
ATOM 5180 O O . LEU A 1 650 ? 39.351 -11.003 -5.931 1.00 91.06 650 LEU A O 1
ATOM 5184 N N . THR A 1 651 ? 37.792 -11.476 -7.491 1.00 93.69 651 THR A N 1
ATOM 5185 C CA . THR A 1 651 ? 38.713 -12.019 -8.498 1.00 93.69 651 THR A CA 1
ATOM 5186 C C . THR A 1 651 ? 38.415 -11.429 -9.873 1.00 93.69 651 THR A C 1
ATOM 5188 O O . THR A 1 651 ? 37.259 -11.413 -10.296 1.00 93.69 651 THR A O 1
ATOM 5191 N N . TRP A 1 652 ? 39.460 -11.006 -10.586 1.00 94.44 652 TRP A N 1
ATOM 5192 C CA . TRP A 1 652 ? 39.402 -10.593 -11.989 1.00 94.44 652 TRP A CA 1
ATOM 5193 C C . TRP A 1 652 ? 40.574 -11.216 -12.755 1.00 94.44 652 TRP A C 1
ATOM 5195 O O . TRP A 1 652 ? 41.677 -10.670 -12.767 1.00 94.44 652 TRP A O 1
ATOM 5205 N N . GLY A 1 653 ? 40.350 -12.387 -13.352 1.00 90.56 653 GLY A N 1
ATOM 5206 C CA . GLY A 1 653 ? 41.310 -13.081 -14.208 1.00 90.56 653 GLY A CA 1
ATOM 5207 C C . GLY A 1 653 ? 42.706 -13.238 -13.586 1.00 90.56 653 GLY A C 1
ATOM 5208 O O . GLY A 1 653 ? 42.884 -13.862 -12.536 1.00 90.56 653 GLY A O 1
ATOM 5209 N N . SER A 1 654 ? 43.722 -12.711 -14.267 1.00 90.00 654 SER A N 1
ATOM 5210 C CA . SER A 1 654 ? 45.115 -12.650 -13.828 1.00 90.00 654 SER A CA 1
ATOM 5211 C C . SER A 1 654 ? 45.446 -11.389 -13.021 1.00 90.00 654 SER A C 1
ATOM 5213 O O . SER A 1 654 ? 46.439 -11.402 -12.293 1.00 90.00 654 SER A O 1
ATOM 5215 N N . LEU A 1 655 ? 44.603 -10.350 -13.090 1.00 89.44 655 LEU A N 1
ATOM 5216 C CA . LEU A 1 655 ? 44.827 -9.050 -12.449 1.00 89.44 655 LEU A CA 1
ATOM 5217 C C . LEU A 1 655 ? 44.872 -9.161 -10.919 1.00 89.44 655 LEU A C 1
ATOM 5219 O O . LEU A 1 655 ? 45.789 -8.647 -10.281 1.00 89.44 655 LEU A O 1
ATOM 5223 N N . CYS A 1 656 ? 43.887 -9.831 -10.325 1.00 87.00 656 CYS A N 1
ATOM 5224 C CA . CYS A 1 656 ? 43.842 -10.111 -8.891 1.00 87.00 656 CYS A CA 1
ATOM 5225 C C . CYS A 1 656 ? 43.065 -11.407 -8.631 1.00 87.00 656 CYS A C 1
ATOM 5227 O O . CYS A 1 656 ? 42.019 -11.654 -9.235 1.00 87.00 656 CYS A O 1
ATOM 5229 N N . LYS A 1 657 ? 43.604 -12.260 -7.749 1.00 89.50 657 LYS A N 1
ATOM 5230 C CA . LYS A 1 657 ? 43.131 -13.628 -7.474 1.00 89.50 657 LYS A CA 1
ATOM 5231 C C . LYS A 1 657 ? 42.680 -13.747 -6.025 1.00 89.50 657 LYS A C 1
ATOM 5233 O O . LYS A 1 657 ? 43.461 -14.123 -5.155 1.00 89.50 657 LYS A O 1
ATOM 5238 N N . GLY A 1 658 ? 41.422 -13.406 -5.772 1.00 88.31 658 GLY A N 1
ATOM 5239 C CA . GLY A 1 658 ? 40.843 -13.407 -4.431 1.00 88.31 658 GLY A CA 1
ATOM 5240 C C . GLY A 1 658 ? 41.320 -12.259 -3.540 1.00 88.31 658 GLY A C 1
ATOM 5241 O O . GLY A 1 658 ? 41.090 -12.303 -2.337 1.00 88.31 658 GLY A O 1
ATOM 5242 N N . ASN A 1 659 ? 42.003 -11.263 -4.104 1.00 90.56 659 ASN A N 1
ATOM 5243 C CA . ASN A 1 659 ? 42.602 -10.148 -3.374 1.00 90.56 659 ASN A CA 1
ATOM 5244 C C . ASN A 1 659 ? 42.307 -8.777 -4.004 1.00 90.56 659 ASN A C 1
ATOM 5246 O O . ASN A 1 659 ? 43.000 -7.812 -3.684 1.00 90.56 659 ASN A O 1
ATOM 5250 N N . CYS A 1 660 ? 41.320 -8.664 -4.903 1.00 89.31 660 CYS A N 1
ATOM 5251 C CA . CYS A 1 660 ? 40.875 -7.335 -5.328 1.00 89.31 660 CYS A CA 1
ATOM 5252 C C . CYS A 1 660 ? 40.222 -6.624 -4.130 1.00 89.31 660 CYS A C 1
ATOM 5254 O O . CYS A 1 660 ? 39.503 -7.250 -3.349 1.00 89.31 660 CYS A O 1
ATOM 5256 N N . ARG A 1 661 ? 40.476 -5.321 -3.981 1.00 90.00 661 ARG A N 1
ATOM 5257 C CA . ARG A 1 661 ? 39.981 -4.526 -2.853 1.00 90.00 661 ARG A CA 1
ATOM 5258 C C . ARG A 1 661 ? 38.498 -4.191 -2.994 1.00 90.00 661 ARG A C 1
ATOM 5260 O O . ARG A 1 661 ? 37.772 -4.265 -2.013 1.00 90.00 661 ARG A O 1
ATOM 5267 N N . ALA A 1 662 ? 38.076 -3.779 -4.187 1.00 89.12 662 ALA A N 1
ATOM 5268 C CA . ALA A 1 662 ? 36.702 -3.378 -4.476 1.00 89.12 662 ALA A CA 1
ATOM 5269 C C . ALA A 1 662 ? 36.405 -3.510 -5.974 1.00 89.12 662 ALA A C 1
ATOM 5271 O O . ALA A 1 662 ? 37.323 -3.559 -6.800 1.00 89.12 662 ALA A O 1
ATOM 5272 N N . SER A 1 663 ? 35.122 -3.509 -6.329 1.00 92.38 663 SER A N 1
ATOM 5273 C CA . SER A 1 663 ? 34.679 -3.472 -7.721 1.00 92.38 663 SER A CA 1
ATOM 5274 C C . SER A 1 663 ? 33.370 -2.712 -7.893 1.00 92.38 663 SER A C 1
ATOM 5276 O O . SER A 1 663 ? 32.560 -2.670 -6.974 1.00 92.38 663 SER A O 1
ATOM 5278 N N . ALA A 1 664 ? 33.141 -2.167 -9.087 1.00 90.44 664 ALA A N 1
ATOM 5279 C CA . ALA A 1 664 ? 31.869 -1.569 -9.482 1.00 90.44 664 ALA A CA 1
ATOM 5280 C C . ALA A 1 664 ? 31.517 -1.948 -10.927 1.00 90.44 664 ALA A C 1
ATOM 5282 O O . ALA A 1 664 ? 32.400 -2.050 -11.779 1.00 90.44 664 ALA A O 1
ATOM 5283 N N . ILE A 1 665 ? 30.225 -2.122 -11.212 1.00 94.38 665 ILE A N 1
ATOM 5284 C CA . ILE A 1 665 ? 29.702 -2.387 -12.559 1.00 94.38 665 ILE A CA 1
ATOM 5285 C C . ILE A 1 665 ? 28.836 -1.195 -12.957 1.00 94.38 665 ILE A C 1
ATOM 5287 O O . ILE A 1 665 ? 27.814 -0.927 -12.331 1.00 94.38 665 ILE A O 1
ATOM 5291 N N . LEU A 1 666 ? 29.258 -0.456 -13.978 1.00 93.44 666 LEU A N 1
ATOM 5292 C CA . LEU A 1 666 ? 28.584 0.752 -14.439 1.00 93.44 666 LEU A CA 1
ATOM 5293 C C . LEU A 1 666 ? 28.015 0.500 -15.828 1.00 93.44 666 LEU A C 1
ATOM 5295 O O . LEU A 1 666 ? 28.725 0.020 -16.706 1.00 93.44 666 LEU A O 1
ATOM 5299 N N . ILE A 1 667 ? 26.762 0.881 -16.055 1.00 93.12 667 ILE A N 1
ATOM 5300 C CA . ILE A 1 667 ? 26.121 0.790 -17.369 1.00 93.12 667 ILE A CA 1
ATOM 5301 C C . ILE A 1 667 ? 25.687 2.174 -17.832 1.00 93.12 667 ILE A C 1
ATOM 5303 O O . ILE A 1 667 ? 25.233 2.995 -17.035 1.00 93.12 667 ILE A O 1
ATOM 5307 N N . LYS A 1 668 ? 25.810 2.447 -19.130 1.00 89.25 668 LYS A N 1
ATOM 5308 C CA . LYS A 1 668 ? 25.265 3.670 -19.737 1.00 89.25 668 LYS A CA 1
ATOM 5309 C C . LYS A 1 668 ? 24.762 3.397 -21.156 1.00 89.25 668 LYS A C 1
ATOM 5311 O O . LYS A 1 668 ? 25.332 2.544 -21.837 1.00 89.25 668 LYS A O 1
ATOM 5316 N N . PRO A 1 669 ? 23.719 4.098 -21.626 1.00 90.69 669 PRO A N 1
ATOM 5317 C CA . PRO A 1 669 ? 23.268 3.963 -23.005 1.00 90.69 669 PRO A CA 1
ATOM 5318 C C . PRO A 1 669 ? 24.342 4.478 -23.974 1.00 90.69 669 PRO A C 1
ATOM 5320 O O . PRO A 1 669 ? 25.078 5.419 -23.662 1.00 90.69 669 PRO A O 1
ATOM 5323 N N . ILE A 1 670 ? 24.439 3.867 -25.152 1.00 80.94 670 ILE A N 1
ATOM 5324 C CA . ILE A 1 670 ? 25.300 4.352 -26.236 1.00 80.94 670 ILE A CA 1
ATOM 5325 C C . ILE A 1 670 ? 24.583 5.527 -26.921 1.00 80.94 670 ILE A C 1
ATOM 5327 O O . ILE A 1 670 ? 23.406 5.390 -27.269 1.00 80.94 670 ILE A O 1
ATOM 5331 N N . PRO A 1 671 ? 25.228 6.697 -27.079 1.00 68.50 671 PRO A N 1
ATOM 5332 C CA . PRO A 1 671 ? 24.637 7.806 -27.817 1.00 68.50 671 PRO A CA 1
ATOM 5333 C C . PRO A 1 671 ? 24.453 7.413 -29.289 1.00 68.50 671 PRO A C 1
ATOM 5335 O O . PRO A 1 671 ? 25.377 6.899 -29.914 1.00 68.50 671 PRO A O 1
ATOM 5338 N N . TYR A 1 672 ? 23.254 7.642 -29.829 1.00 51.28 672 TYR A N 1
ATOM 5339 C CA . TYR A 1 672 ? 23.006 7.532 -31.266 1.00 51.28 672 TYR A CA 1
ATOM 5340 C C . TYR A 1 672 ? 23.768 8.668 -31.961 1.00 51.28 672 TYR A C 1
ATOM 5342 O O . TYR A 1 672 ? 23.471 9.836 -31.702 1.00 51.28 672 TYR A O 1
ATOM 5350 N N . HIS A 1 673 ? 24.750 8.322 -32.792 1.00 44.47 673 HIS A N 1
ATOM 5351 C CA . HIS A 1 673 ? 25.372 9.235 -33.749 1.00 44.47 673 HIS A CA 1
ATOM 5352 C C . HIS A 1 673 ? 24.876 8.922 -35.152 1.00 44.47 673 HIS A C 1
ATOM 5354 O O . HIS A 1 673 ? 24.792 7.714 -35.475 1.00 44.47 673 HIS A O 1
#

pLDDT: mean 75.25, std 20.77, range [25.58, 98.06]

Sequence (673 aa):
MLAPWNPRNPGLWLWVLMSYLPEVHPCLLCFGSVLQRARLCRDITGLFVDHPQHKECLRAIVNASKPLASITVGLGQREELREIVMDALYSVEEKSGKKSLSESLQEAVNTIWAKLSRLEKAPACIPPCGYQPAARVFRCASCSFGDCQFGLDCPVQDLWTYTDETIMLRCSVPFSIPAGVPVTWMFVPNLRTQDMSLFKEVKGDPEKPFSLTIEEPAPGTVACRLGEPSKPIIRKFFYLNGPSGSASVPIRHNTELDRRLPKRIPDPWTQCLLLLASLLILAAPGHSVHTQTLNAFKKSPSNTSSSVLKRTTWPRDCSEVPAGSPSGPYIIQPVGLHPIMVSCEMSGAGRGWTVIQRNRQDTDIAWAESWSTYKHGFGNVHTEYWLGTEYIHQITRQKIYQVRFVIWDAANNMRFADYNLFSLDDESQGYRLRLGAHSGTAEDAMDSDNPRKVHNNMKFSTKDRDQDTYRGNCASRYGGGWWYSACYSVQLNVAHGQASALMEFDDEGRNRQDTDIAWAESWSTYKHGFGNVHTEYWLGTEYIHQITRQKIYQVRFVIWDAANNMRFADYNLFSLDDESQGYRLRLGAHSGTAEDAMDSDNPRKVHNNMKFSTKDRDQDTYRGNCASRYGGGWWYSACYSVQLNVKGRLTWGSLCKGNCRASAILIKPIPYH

Secondary structure (DSSP, 8-state):
---------HHHHHHHHHTTS----HHHHHHS-HHHHHHHHHHHHS--TTSHHHHHHHHHHHHHHGGGGG-EEETT-HHHHHHHHHHHHHHHHHTTTTS-HHHHHHHHHHHHHHHHTTSPPPPPP-SSS---GGG-EEETTTTEEEPP---SBPPPEEEE--TT-EEEEE---SS---TT--EEEEEEET-B---TTS-EEE---SSSTTEEEEESPPSEEEEEEEEETTEEEEEEEEEEE----S-------------PPPP-PPPP----------------------------S---------------PPPSSGGGSPTTPPSEEEEE--TTS--EEEEEE-SSTT--EEE-EE--TT--S-----HHHHHH-EE-TTSSEE--HHHHHHHHTSS-EEEEEEEE-TT--EEEEEEEEEEE--GGGTS-EEE--EEESS---SS-SSTTT--TTPPPBBTTB--SSSSS-HHHHH-S-B--BSB-S---S--TTTS-S---------------------HHHHHH-EE-TTSSEE--HHHHHHHHTTS-EEEEEEEE-TT--EEEEEEEEEEE--GGGTS-EEE--EEESS---SS-SSTTT--TTPPPBBTTB--SSSSS-HHHHH-S-B--BSB-SEE-SSTT--EETTTBSS---EEEEEEEEPP--

Radius of gyration: 35.94 Å; chains: 1; bounding box: 115×97×104 Å

InterPro domains:
  IPR002181 Fibrinogen, alpha/beta/gamma chain, C-terminal globular domain [PF00147] (315-495)
  IPR002181 Fibrinogen, alpha/beta/gamma chain, C-terminal globular domain [PF00147] (511-654)
  IPR002181 Fibrinogen, alpha/beta/gamma chain, C-terminal globular domain [PS51406] (309-493)
  IPR002181 Fibrinogen, alpha/beta/gamma chain, C-terminal globular domain [PS51406] (511-645)
  IPR002181 Fibrinogen, alpha/beta/gamma chain, C-terminal globular domain [SM00186] (313-505)
  IPR002181 Fibrinogen, alpha/beta/gamma chain, C-terminal globular domain [SM00186] (507-670)
  IPR002181 Fibrinogen, alpha/beta/gamma chain, C-terminal globular domain [cd00087] (315-552)
  IPR014716 Fibrinogen, alpha/beta/gamma chain, C-terminal globular, subdomain 1 [G3DSA:3.90.215.10] (305-506)
  IPR014716 Fibrinogen, alpha/beta/gamma chain, C-terminal globular, subdomain 1 [G3DSA:3.90.215.10] (507-669)
  IPR036056 Fibrinogen-like, C-terminal [SSF56496] (312-497)
  IPR036056 Fibrinogen-like, C-terminal [SSF56496] (511-648)
  IPR050373 Fibrinogen C-terminal domain-containing protein [PTHR19143] (311-497)